Protein AF-A0A523U9N9-F1 (afdb_monomer)

Solvent-accessible surface area (backbone atoms only — not comparable to full-atom values): 40298 Å² total; per-residue (Å²): 117,79,86,79,74,80,84,78,86,88,60,75,62,58,61,53,52,50,52,50,50,53,50,48,49,55,49,41,76,73,64,60,88,68,80,88,73,76,77,61,64,84,74,59,87,69,87,84,84,77,42,39,20,36,42,59,53,63,84,80,90,71,94,68,77,76,79,81,77,78,82,87,79,90,84,82,89,87,85,85,89,83,90,87,85,85,89,84,89,81,87,88,86,85,86,81,87,83,86,78,80,86,74,82,82,81,86,74,88,67,57,77,58,84,66,82,74,47,43,68,58,52,51,51,50,47,54,56,48,49,74,68,35,64,74,44,60,77,64,33,46,80,46,79,73,77,84,86,60,93,77,48,80,67,53,55,40,49,49,35,53,77,65,71,27,54,31,34,38,34,44,31,60,76,44,63,48,52,36,50,69,54,71,49,85,87,79,92,74,97,81,73,93,72,90,80,89,81,64,78,94,71,67,68,30,41,30,35,40,39,39,41,34,32,41,36,38,33,25,22,45,77,65,70,41,76,65,47,76,48,79,48,74,47,78,45,77,48,73,44,47,64,63,65,44,58,58,78,99,82,79,89,84,79,88,68,99,61,82,54,74,80,25,50,53,40,41,49,60,65,48,50,55,60,49,46,55,51,46,56,50,55,52,49,50,39,56,67,64,53,48,54,56,45,71,72,36,72,66,30,49,62,45,66,56,58,89,75,74,80,64,56,35,46,76,46,68,77,32,62,54,69,72,34,74,43,62,56,50,56,43,68,36,33,35,38,37,39,19,78,91,30,60,30,33,44,38,38,24,47,74,84,42,79,76,49,72,49,69,44,73,76,54,80,83,61,82,93,76,94,75,66,96,83,60,65,41,64,44,80,49,78,45,75,44,80,48,55,68,37,83,34,44,42,35,39,39,36,28,31,74,90,65,45,67,27,78,53,73,39,38,36,36,25,47,70,75,86,59,46,62,36,40,38,32,29,10,32,26,51,48,78,40,98,56,80,68,54,89,25,24,39,59,38,28,45,55,50,47,49,45,37,41,53,21,68,57,38,55,70,96,29,44,45,79,27,51,26,90,54,26,24,51,69,47,49,50,41,44,57,60,44,55,46,32,75,66,43,42,55,73,17,39,38,41,36,38,40,23,30,53,14,36,52,47,86,27,85,82,31,92,73,72,64,35,49,43,46,27,43,51,29,20,64,24,38,73,47,93,51,30,84,83,29,34,46,45,53,70,55,51,36,54,36,64,70,62,40,48,33,47,28,39,40,40,40,35,52,36,15,35,36,31,39,44,69,75,53,42,69,49,46,39,84,84,83,71,71,68,76,62,58,63,62,54,60,49,51,62,46,8,60,43,66,35,20,36,34,40,30,32,21,42,45,51,28,41,55,52,77,37,80,94,76,66,25,33,52,52,53,51,48,51,56,45,21,38,58,40,76,17,38,83,85,70,84,47,44,22,36,60,63,41,41,44,59,39,41,56,58,47,44,24,65,78,52,74,67,56,21,47,50,39,79,32,64,69,42,71,94,62,94,54,59,78,27,32,44,40,78,58,45,74,69,54,90,79,66,52,75,70,79,84,128

Mean predicted aligned error: 20.92 Å

Sequence (694 aa):
MFLKSINGKEHPMRRIVIVLTVLTALVIAGCAQTIETKKFQRRLAKPLTYKLAVAPVTISIGDEKPAPAKPGDTTHRNAPPEVSTEPEAGSGTSTPKVKEPAAPAPKGTRHFHRVAIGPNDIQDRIYEEVKKNFIFNEVFKLAPKAGGKKESRKDLLTDALKLDADLLLSVDVKSFEVEFLDFEGWWSNFLLWSFTWVPSWYVRDEAYEAKLVCDLTVTSVLSKKPVAERRIIVPLRVTLNDFERGWIYWGIIRVPGALKESNWKKVEEMLVTPVVENFLVDLLNYFSDDFARVTLTEEFESAMRPALTSSPPIISIGYPRDGLFTESVETFFRVVVDDDWGVKSIEVLVNGRTEKRWNLERARRSRTVSEGKGARKSQVIETNLDLIQGENTITVIAKDVEKFQSVRSITVKRRQEKRNIYACVIGIDQYKNKIPKLNYAVKDAKAFADYCREYLKLSGDNLIELYNEQATLRNIRSALGTKLRNRATVNDTVIIYFAGHGAPESDPMNRDGDGLEKFLLPYDAIPGDDLPISALPMNEISVIFSRLRADRVIFLSDACYSGASRAGGDIFTGSGMRATELSDKFLERISSGRGRIVITAAGANQTSQEKKSLGHGIFTYFLLNGLKGAADANGDSLVDTEEIYQYLAREIPKATGQQQTPVYKSRYVEKKVYLGTTKPGGNMDPDYKPAPKK

Foldseek 3Di:
DVVVPDDDDDDCVVVVVVVVVVVVLVVCVVPVPDDPPDPPVVPDDDDDLFAAAEEQADEDDDPPDDDDDDDDDDDDDDDDDDDDDDDDDDDDDDDDDDDDDDDDDDPDDWDWDPQPQWLVNLSVVLLVVCVPDPVNVVRYHYFDDDDPDPDDPLVSLVRCVVVPGFKYKHKYWDDKGKIWDDFDDDDDPPPPPDDDADDQQPGTWTKMKIKTKMKIWMAGSQLRHTLDIDIDIQIDIDTDDVVLLPDDDDDDDDDDPDRDPVSSNSVVVVVSVVSSVRVVVVVVVCVSPPVVVSCPDVSVVVRSPHPPDQDFKDKDWPPDAFPAEDQDQKDKTKIKTWGQQFWQKKFKDKPNHTPDIDGCVVVVPDDDDDDDDRDIHIDMDIDMDGDAAAKMKIKMWIAHPVGGIDIDIGIYTHHNPDAAEAEEFEFEQAAPEPFHGHQCRLVLSVLVVVQCCFFVVQDDLRYHYAYQVRQFPVNVCCVLQPSQLVPDAARYAYEYEGADEKEWDAQCPDPLNLRIWIWDATRHAQFDPCRVVGTHTLVVLLVSLVSRNYLAYEYEANYAHLVRCVVPPCSRDDPDDHLPRDDPVSVQSSQVDRNYKYKYFAGHSAHFDDDVVLSHTLQSSQLSVCQLPPLVPPPLQFHFPVSSLVSSQVVSCVVVVNRGGMDMDHDHYPDTHTPHGNDGHDDNPSSNPDDDDD

pLDDT: mean 70.23, std 23.04, range [24.39, 98.62]

Radius of gyration: 55.83 Å; Cα contacts (8 Å, |Δi|>4): 1229; chains: 1; bounding box: 122×82×151 Å

Structure (mmCIF, N/CA/C/O backbone):
data_AF-A0A523U9N9-F1
#
_entry.id   AF-A0A523U9N9-F1
#
loop_
_atom_site.group_PDB
_atom_site.id
_atom_site.type_symbol
_atom_site.label_atom_id
_atom_site.label_alt_id
_atom_site.label_comp_id
_atom_site.label_asym_id
_atom_site.label_entity_id
_atom_site.label_seq_id
_atom_site.pdbx_PDB_ins_code
_atom_site.Cartn_x
_atom_site.Cartn_y
_atom_site.Cartn_z
_atom_site.occupancy
_atom_site.B_iso_or_equiv
_atom_site.auth_seq_id
_atom_site.auth_comp_id
_atom_site.auth_asym_id
_atom_site.auth_atom_id
_atom_site.pdbx_PDB_model_num
ATOM 1 N N . MET A 1 1 ? -32.930 12.613 84.928 1.00 32.09 1 MET A N 1
ATOM 2 C CA . MET A 1 1 ? -33.576 12.856 86.243 1.00 32.09 1 MET A CA 1
ATOM 3 C C . MET A 1 1 ? -35.095 12.983 86.147 1.00 32.09 1 MET A C 1
ATOM 5 O O . MET A 1 1 ? -35.754 12.204 86.818 1.00 32.09 1 MET A O 1
ATOM 9 N N . PHE A 1 2 ? -35.653 13.872 85.311 1.00 24.62 2 PHE A N 1
ATOM 10 C CA . PHE A 1 2 ? -37.104 14.164 85.234 1.00 24.62 2 PHE A CA 1
ATOM 11 C C . PHE A 1 2 ? -38.034 12.925 85.206 1.00 24.62 2 PHE A C 1
ATOM 13 O O . PHE A 1 2 ? -39.023 12.874 85.933 1.00 24.62 2 PHE A O 1
ATOM 20 N N . LEU A 1 3 ? -37.660 11.875 84.461 1.00 30.08 3 LEU A N 1
ATOM 21 C CA . LEU A 1 3 ? -38.406 10.607 84.360 1.00 30.08 3 LEU A CA 1
ATOM 22 C C . LEU A 1 3 ? -38.637 9.859 85.693 1.00 30.08 3 LEU A C 1
ATOM 24 O O . LEU A 1 3 ? -39.512 9.001 85.747 1.00 30.08 3 LEU A O 1
ATOM 28 N N . LYS A 1 4 ? -37.903 10.162 86.775 1.00 32.81 4 LYS A N 1
ATOM 29 C CA . LYS A 1 4 ? -38.068 9.485 88.078 1.00 32.81 4 LYS A CA 1
ATOM 30 C C . LYS A 1 4 ? -39.182 10.070 88.967 1.00 32.81 4 LYS A C 1
ATOM 32 O O . LYS A 1 4 ? -39.389 9.557 90.060 1.00 32.81 4 LYS A O 1
ATOM 37 N N . SER A 1 5 ? -39.884 11.117 88.517 1.00 33.16 5 SER A N 1
ATOM 38 C CA . SER A 1 5 ? -40.854 11.875 89.330 1.00 33.16 5 SER A CA 1
ATOM 39 C C . SER A 1 5 ? -42.339 11.581 89.052 1.00 33.16 5 SER A C 1
ATOM 41 O O . SER A 1 5 ? -43.190 12.153 89.727 1.00 33.16 5 SER A O 1
ATOM 43 N N . ILE A 1 6 ? -42.681 10.741 88.064 1.00 36.12 6 ILE A N 1
ATOM 44 C CA . ILE A 1 6 ? -44.074 10.548 87.597 1.00 36.12 6 ILE A CA 1
ATOM 45 C C . ILE A 1 6 ? -44.545 9.104 87.836 1.00 36.12 6 ILE A C 1
ATOM 47 O O . ILE A 1 6 ? -44.813 8.341 86.902 1.00 36.12 6 ILE A O 1
ATOM 51 N N . ASN A 1 7 ? -44.641 8.738 89.116 1.00 37.62 7 ASN A N 1
ATOM 52 C CA . ASN A 1 7 ? -45.180 7.459 89.571 1.00 37.62 7 ASN A CA 1
ATOM 53 C C . ASN A 1 7 ? -46.435 7.688 90.433 1.00 37.62 7 ASN A C 1
ATOM 55 O O . ASN A 1 7 ? -46.327 7.924 91.633 1.00 37.62 7 ASN A O 1
ATOM 59 N N . GLY A 1 8 ? -47.620 7.664 89.813 1.00 31.98 8 GLY A N 1
ATOM 60 C CA . GLY A 1 8 ? -48.892 7.862 90.513 1.00 31.98 8 GLY A CA 1
ATOM 61 C C . GLY A 1 8 ? -50.055 8.238 89.591 1.00 31.98 8 GLY A C 1
ATOM 62 O O . GLY A 1 8 ? -50.188 9.400 89.223 1.00 31.98 8 GLY A O 1
ATOM 63 N N . LYS A 1 9 ? -50.920 7.253 89.309 1.00 31.97 9 LYS A N 1
ATOM 64 C CA . LYS A 1 9 ? -52.215 7.354 88.601 1.00 31.97 9 LYS A CA 1
ATOM 65 C C . LYS A 1 9 ? -52.184 7.869 87.150 1.00 31.97 9 LYS A C 1
ATOM 67 O O . LYS A 1 9 ? -51.176 8.331 86.620 1.00 31.97 9 LYS A O 1
ATOM 72 N N . GLU A 1 10 ? -53.305 7.647 86.474 1.00 48.38 10 GLU A N 1
ATOM 73 C CA . GLU A 1 10 ? -53.482 7.801 85.031 1.00 48.38 10 GLU A CA 1
ATOM 74 C C . GLU A 1 10 ? -53.926 9.219 84.661 1.00 48.38 10 GLU A C 1
ATOM 76 O O . GLU A 1 10 ? -54.732 9.821 85.362 1.00 48.38 10 GLU A O 1
ATOM 81 N N . HIS A 1 11 ? -53.446 9.736 83.528 1.00 32.66 11 HIS A N 1
ATOM 82 C CA . HIS A 1 11 ? -54.000 10.927 82.877 1.00 32.66 11 HIS A CA 1
ATOM 83 C C . HIS A 1 11 ? -53.654 10.917 81.374 1.00 32.66 11 HIS A C 1
ATOM 85 O O . HIS A 1 11 ? -52.546 10.500 81.010 1.00 32.66 11 HIS A O 1
ATOM 91 N N . PRO A 1 12 ? -54.524 11.453 80.489 1.00 32.22 12 PRO A N 1
ATOM 92 C CA . PRO A 1 12 ? -54.287 11.514 79.037 1.00 32.22 12 PRO A CA 1
ATOM 93 C C . PRO A 1 12 ? -53.012 12.279 78.633 1.00 32.22 12 PRO A C 1
ATOM 95 O O . PRO A 1 12 ? -52.475 12.057 77.548 1.00 32.22 12 PRO A O 1
ATOM 98 N N . MET A 1 13 ? -52.460 13.099 79.536 1.00 29.08 13 MET A N 1
ATOM 99 C CA . MET A 1 13 ? -51.149 13.741 79.385 1.00 29.08 13 MET A CA 1
ATOM 100 C C . MET A 1 13 ? -50.015 12.748 79.071 1.00 29.08 13 MET A C 1
ATOM 102 O O . MET A 1 13 ? -49.088 13.127 78.363 1.00 29.08 13 MET A O 1
ATOM 106 N N . ARG A 1 14 ? -50.074 11.476 79.510 1.00 32.56 14 ARG A N 1
ATOM 107 C CA . ARG A 1 14 ? -49.058 10.469 79.126 1.00 32.56 14 ARG A CA 1
ATOM 108 C C . ARG A 1 14 ? -49.047 10.189 77.618 1.00 32.56 14 ARG A C 1
ATOM 110 O O . ARG A 1 14 ? -47.966 10.159 77.037 1.00 32.56 14 ARG A O 1
ATOM 117 N N . ARG A 1 15 ? -50.215 10.050 76.971 1.00 32.94 15 ARG A N 1
ATOM 118 C CA . ARG A 1 15 ? -50.296 9.872 75.506 1.00 32.94 15 ARG A CA 1
ATOM 119 C C . ARG A 1 15 ? -49.772 11.122 74.783 1.00 32.94 15 ARG A C 1
ATOM 121 O O . ARG A 1 15 ? -48.963 10.987 73.873 1.00 32.94 15 ARG A O 1
ATOM 128 N N . ILE A 1 16 ? -50.118 12.325 75.254 1.00 32.00 16 ILE A N 1
ATOM 129 C CA . ILE A 1 16 ? -49.624 13.596 74.685 1.00 32.00 16 ILE A CA 1
ATOM 130 C C . ILE A 1 16 ? -48.099 13.740 74.833 1.00 32.00 16 ILE A C 1
ATOM 132 O O . ILE A 1 16 ? -47.435 14.101 73.868 1.00 32.00 16 ILE A O 1
ATOM 136 N N . VAL A 1 17 ? -47.518 13.422 75.995 1.00 30.62 17 VAL A N 1
ATOM 137 C CA . VAL A 1 17 ? -46.063 13.521 76.223 1.00 30.62 17 VAL A CA 1
ATOM 138 C C . VAL A 1 17 ? -45.286 12.486 75.408 1.00 30.62 17 VAL A C 1
ATOM 140 O O . VAL A 1 17 ? -44.228 12.823 74.884 1.00 30.62 17 VAL A O 1
ATOM 143 N N . ILE A 1 18 ? -45.798 11.264 75.230 1.00 37.00 18 ILE A N 1
ATOM 144 C CA . ILE A 1 18 ? -45.156 10.260 74.363 1.00 37.00 18 ILE A CA 1
ATOM 145 C C . ILE A 1 18 ? -45.236 10.698 72.895 1.00 37.00 18 ILE A C 1
ATOM 147 O O . ILE A 1 18 ? -44.211 10.714 72.219 1.00 37.00 18 ILE A O 1
ATOM 151 N N . VAL A 1 19 ? -46.404 11.150 72.425 1.00 33.91 19 VAL A N 1
ATOM 152 C CA . VAL A 1 19 ? -46.576 11.678 71.060 1.00 33.91 19 VAL A CA 1
ATOM 153 C C . VAL A 1 19 ? -45.682 12.898 70.812 1.00 33.91 19 VAL A C 1
ATOM 155 O O . VAL A 1 19 ? -45.014 12.938 69.784 1.00 33.91 19 VAL A O 1
ATOM 158 N N . LEU A 1 20 ? -45.570 13.844 71.756 1.00 30.58 20 LEU A N 1
ATOM 159 C CA . LEU A 1 20 ? -44.601 14.942 71.651 1.00 30.58 20 LEU A CA 1
ATOM 160 C C . LEU A 1 20 ? -43.152 14.456 71.708 1.00 30.58 20 LEU A C 1
ATOM 162 O O . LEU A 1 20 ? -42.316 15.048 71.040 1.00 30.58 20 LEU A O 1
ATOM 166 N N . THR A 1 21 ? -42.822 13.409 72.465 1.00 37.84 21 THR A N 1
ATOM 167 C CA . THR A 1 21 ? -41.447 12.883 72.503 1.00 37.84 21 THR A CA 1
ATOM 168 C C . THR A 1 21 ? -41.071 12.242 71.168 1.00 37.84 21 THR A C 1
ATOM 170 O O . THR A 1 21 ? -39.987 12.509 70.661 1.00 37.84 21 THR A O 1
ATOM 173 N N . VAL A 1 22 ? -41.985 11.490 70.544 1.00 38.66 22 VAL A N 1
ATOM 174 C CA . VAL A 1 22 ? -41.790 10.887 69.213 1.00 38.66 22 VAL A CA 1
ATOM 175 C C . VAL A 1 22 ? -41.781 11.951 68.110 1.00 38.66 22 VAL A C 1
ATOM 177 O O . VAL A 1 22 ? -40.898 11.927 67.258 1.00 38.66 22 VAL A O 1
ATOM 180 N N . LEU A 1 23 ? -42.679 12.943 68.151 1.00 35.72 23 LEU A N 1
ATOM 181 C CA . LEU A 1 23 ? -42.633 14.093 67.238 1.00 35.72 23 LEU A CA 1
ATOM 182 C C . LEU A 1 23 ? -41.352 14.907 67.417 1.00 35.72 23 LEU A C 1
ATOM 184 O O . LEU A 1 23 ? -40.741 15.289 66.428 1.00 35.72 23 LEU A O 1
ATOM 188 N N . THR A 1 24 ? -40.898 15.134 68.651 1.00 35.06 24 THR A N 1
ATOM 189 C CA . THR A 1 24 ? -39.630 15.830 68.893 1.00 35.06 24 THR A CA 1
ATOM 190 C C . THR A 1 24 ? -38.452 14.978 68.434 1.00 35.06 24 THR A C 1
ATOM 192 O O . THR A 1 24 ? -37.525 15.543 67.883 1.00 35.06 24 THR A O 1
ATOM 195 N N . ALA A 1 25 ? -38.487 13.646 68.548 1.00 40.53 25 ALA A N 1
ATOM 196 C CA . ALA A 1 25 ? -37.458 12.761 67.994 1.00 40.53 25 ALA A CA 1
ATOM 197 C C . ALA A 1 25 ? -37.423 12.783 66.453 1.00 40.53 25 ALA A C 1
ATOM 199 O O . ALA A 1 25 ? -36.345 12.899 65.876 1.00 40.53 25 ALA A O 1
ATOM 200 N N . LEU A 1 26 ? -38.579 12.755 65.781 1.00 37.62 26 LEU A N 1
ATOM 201 C CA . LEU A 1 26 ? -38.687 12.865 64.318 1.00 37.62 26 LEU A CA 1
ATOM 202 C C . LEU A 1 26 ? -38.287 14.262 63.810 1.00 37.62 26 LEU A C 1
ATOM 204 O O . LEU A 1 26 ? -37.566 14.385 62.822 1.00 37.62 26 LEU A O 1
ATOM 208 N N . VAL A 1 27 ? -38.672 15.327 64.518 1.00 35.56 27 VAL A N 1
ATOM 209 C CA . VAL A 1 27 ? -38.253 16.705 64.212 1.00 35.56 27 VAL A CA 1
ATOM 210 C C . VAL A 1 27 ? -36.779 16.937 64.568 1.00 35.56 27 VAL A C 1
ATOM 212 O O . VAL A 1 27 ? -36.105 17.678 63.866 1.00 35.56 27 VAL A O 1
ATOM 215 N N . ILE A 1 28 ? -36.220 16.262 65.576 1.00 35.34 28 ILE A N 1
ATOM 216 C CA . ILE A 1 28 ? -34.774 16.237 65.857 1.00 35.34 28 ILE A CA 1
ATOM 217 C C . ILE A 1 28 ? -34.031 15.476 64.754 1.00 35.34 28 ILE A C 1
ATOM 219 O O . ILE A 1 28 ? -33.001 15.959 64.298 1.00 35.34 28 ILE A O 1
ATOM 223 N N . ALA A 1 29 ? -34.567 14.371 64.231 1.00 38.81 29 ALA A N 1
ATOM 224 C CA . ALA A 1 29 ? -34.007 13.716 63.047 1.00 38.81 29 ALA A CA 1
ATOM 225 C C . ALA A 1 29 ? -34.046 14.627 61.798 1.00 38.81 29 ALA A C 1
ATOM 227 O O . ALA A 1 29 ? -33.154 14.546 60.955 1.00 38.81 29 ALA A O 1
ATOM 228 N N . GLY A 1 30 ? -35.028 15.534 61.705 1.00 33.94 30 GLY A N 1
ATOM 229 C CA . GLY A 1 30 ? -35.107 16.568 60.666 1.00 33.94 30 GLY A CA 1
ATOM 230 C C . GLY A 1 30 ? -34.217 17.805 60.886 1.00 33.94 30 GLY A C 1
ATOM 231 O O . GLY A 1 30 ? -33.718 18.369 59.914 1.00 33.94 30 GLY A O 1
ATOM 232 N N . CYS A 1 31 ? -33.998 18.232 62.136 1.00 30.83 31 CYS A N 1
ATOM 233 C CA . CYS A 1 31 ? -33.422 19.548 62.464 1.00 30.83 31 CYS A CA 1
ATOM 234 C C . CYS A 1 31 ? -32.101 19.518 63.252 1.00 30.83 31 CYS A C 1
ATOM 236 O O . CYS A 1 31 ? -31.397 20.527 63.277 1.00 30.83 31 CYS A O 1
ATOM 238 N N . ALA A 1 32 ? -31.713 18.407 63.885 1.00 30.28 32 ALA A N 1
ATOM 239 C CA . ALA A 1 32 ? -30.509 18.330 64.721 1.00 30.28 32 ALA A CA 1
ATOM 240 C C . ALA A 1 32 ? -29.223 18.074 63.915 1.00 30.28 32 ALA A C 1
ATOM 242 O O . ALA A 1 32 ? -28.414 17.201 64.233 1.00 30.28 32 ALA A O 1
ATOM 243 N N . GLN A 1 33 ? -28.971 18.914 62.909 1.00 42.28 33 GLN A N 1
ATOM 244 C CA . GLN A 1 33 ? -27.603 19.155 62.451 1.00 42.28 33 GLN A CA 1
ATOM 245 C C . GLN A 1 33 ? -26.839 19.982 63.497 1.00 42.28 33 GLN A C 1
ATOM 247 O O . GLN A 1 33 ? -26.589 21.169 63.291 1.00 42.28 33 GLN A O 1
ATOM 252 N N . THR A 1 34 ? -26.453 19.402 64.636 1.00 34.97 34 THR A N 1
ATOM 253 C CA . THR A 1 34 ? -25.391 19.990 65.477 1.00 34.97 34 THR A CA 1
ATOM 254 C C . THR A 1 34 ? -24.800 19.005 66.487 1.00 34.97 34 THR A C 1
ATOM 256 O O . THR A 1 34 ? -25.512 18.183 67.050 1.00 34.97 34 THR A O 1
ATOM 259 N N . ILE A 1 35 ? -23.503 19.198 66.773 1.00 32.19 35 ILE A N 1
ATOM 260 C CA . ILE A 1 35 ? -22.659 18.491 67.762 1.00 32.19 35 ILE A CA 1
ATOM 261 C C . ILE A 1 35 ? -22.104 17.132 67.262 1.00 32.19 35 ILE A C 1
ATOM 263 O O . ILE A 1 35 ? -22.753 16.381 66.546 1.00 32.19 35 ILE A O 1
ATOM 267 N N . GLU A 1 36 ? -20.816 16.884 67.555 1.00 29.34 36 GLU A N 1
ATOM 268 C CA . GLU A 1 36 ? -19.968 15.729 67.152 1.00 29.34 36 GLU A CA 1
ATOM 269 C C . GLU A 1 36 ? -19.736 15.491 65.629 1.00 29.34 36 GLU A C 1
ATOM 271 O O . GLU A 1 36 ? -18.849 14.727 65.228 1.00 29.34 36 GLU A O 1
ATOM 276 N N . THR A 1 37 ? -20.416 16.209 64.730 1.00 30.88 37 THR A N 1
ATOM 277 C CA . THR A 1 37 ? -20.305 16.040 63.265 1.00 30.88 37 THR A CA 1
ATOM 278 C C . THR A 1 37 ? -19.017 16.607 62.626 1.00 30.88 37 THR A C 1
ATOM 280 O O . THR A 1 37 ? -19.077 17.524 61.809 1.00 30.88 37 THR A O 1
ATOM 283 N N . LYS A 1 38 ? -17.831 16.041 62.918 1.00 27.95 38 LYS A N 1
ATOM 284 C CA . LYS A 1 38 ? -16.584 16.327 62.150 1.00 27.95 38 LYS A CA 1
ATOM 285 C C . LYS A 1 38 ? -15.859 15.122 61.535 1.00 27.95 38 LYS A C 1
ATOM 287 O O . LYS A 1 38 ? -15.183 15.301 60.524 1.00 27.95 38 LYS A O 1
ATOM 292 N N . LYS A 1 39 ? -16.031 13.896 62.050 1.00 31.64 39 LYS A N 1
ATOM 293 C CA . LYS A 1 39 ? -15.583 12.668 61.344 1.00 31.64 39 LYS A CA 1
ATOM 294 C C . LYS A 1 39 ? -16.664 12.064 60.436 1.00 31.64 39 LYS A C 1
ATOM 296 O O . LYS A 1 39 ? -16.326 11.490 59.407 1.00 31.64 39 LYS A O 1
ATOM 301 N N . PHE A 1 40 ? -17.945 12.229 60.777 1.00 29.86 40 PHE A N 1
ATOM 302 C CA . PHE A 1 40 ? -19.059 11.541 60.108 1.00 29.86 40 PHE A CA 1
ATOM 303 C C . PHE A 1 40 ? -19.452 12.159 58.748 1.00 29.86 40 PHE A C 1
ATOM 305 O O . PHE A 1 40 ? -19.591 11.448 57.754 1.00 29.86 40 PHE A O 1
ATOM 312 N N . GLN A 1 41 ? -19.538 13.495 58.659 1.00 27.58 41 GLN A N 1
ATOM 313 C CA . GLN A 1 41 ? -20.016 14.207 57.456 1.00 27.58 41 GLN A CA 1
ATOM 314 C C . GLN A 1 41 ? -19.163 14.006 56.186 1.00 27.58 41 GLN A C 1
ATOM 316 O O . GLN A 1 41 ? -19.639 14.278 55.090 1.00 27.58 41 GLN A O 1
ATOM 321 N N . ARG A 1 42 ? -17.933 13.477 56.278 1.00 32.12 42 ARG A N 1
ATOM 322 C CA . ARG A 1 42 ? -17.095 13.178 55.096 1.00 32.12 42 ARG A CA 1
ATOM 323 C C . ARG A 1 42 ? -17.479 11.890 54.343 1.00 32.12 42 ARG A C 1
ATOM 325 O O . ARG A 1 42 ? -16.817 11.570 53.357 1.00 32.12 42 ARG A O 1
ATOM 332 N N . ARG A 1 43 ? -18.507 11.143 54.777 1.00 32.38 43 ARG A N 1
ATOM 333 C CA . ARG A 1 43 ? -19.011 9.943 54.069 1.00 32.38 43 ARG A CA 1
ATOM 334 C C . ARG A 1 43 ? -20.360 10.117 53.356 1.00 32.38 43 ARG A C 1
ATOM 336 O O . ARG A 1 43 ? -20.609 9.357 52.429 1.00 32.38 43 ARG A O 1
ATOM 343 N N . LEU A 1 44 ? -21.194 11.089 53.735 1.00 28.52 44 LEU A N 1
ATOM 344 C CA . LEU A 1 44 ? -22.557 11.254 53.203 1.00 28.52 44 LEU A CA 1
ATOM 345 C C . LEU A 1 44 ? -22.709 12.575 52.438 1.00 28.52 44 LEU A C 1
ATOM 347 O O . LEU A 1 44 ? -23.065 13.608 53.003 1.00 28.52 44 LEU A O 1
ATOM 351 N N . ALA A 1 45 ? -22.441 12.529 51.133 1.00 26.61 45 ALA A N 1
ATOM 352 C CA . ALA A 1 45 ? -22.828 13.584 50.203 1.00 26.61 45 ALA A CA 1
ATOM 353 C C . ALA A 1 45 ? -24.223 13.260 49.638 1.00 26.61 45 ALA A C 1
ATOM 355 O O . ALA A 1 45 ? -24.372 12.268 48.928 1.00 26.61 45 ALA A O 1
ATOM 356 N N . LYS A 1 46 ? -25.198 14.140 49.924 1.00 26.06 46 LYS A N 1
ATOM 357 C CA . LYS A 1 46 ? -26.668 13.953 49.855 1.00 26.06 46 LYS A CA 1
ATOM 358 C C . LYS A 1 46 ? -27.258 13.182 51.057 1.00 26.06 46 LYS A C 1
ATOM 360 O O . LYS A 1 46 ? -26.715 12.142 51.427 1.00 26.06 46 LYS A O 1
ATOM 365 N N . PRO A 1 47 ? -28.382 13.646 51.640 1.00 30.52 47 PRO A N 1
ATOM 366 C CA . PRO A 1 47 ? -29.207 12.820 52.518 1.00 30.52 47 PRO A CA 1
ATOM 367 C C . PRO A 1 47 ? -29.941 11.758 51.684 1.00 30.52 47 PRO A C 1
ATOM 369 O O . PRO A 1 47 ? -30.490 12.061 50.625 1.00 30.52 47 PRO A O 1
ATOM 372 N N . LEU A 1 48 ? -29.937 10.513 52.158 1.00 35.75 48 LEU A N 1
ATOM 373 C CA . LEU A 1 48 ? -30.629 9.387 51.527 1.00 35.75 48 LEU A CA 1
ATOM 374 C C . LEU A 1 48 ? -31.990 9.178 52.200 1.00 35.75 48 LEU A C 1
ATOM 376 O O . LEU A 1 48 ? -32.120 8.410 53.149 1.00 35.75 48 LEU A O 1
ATOM 380 N N . THR A 1 49 ? -33.001 9.895 51.710 1.00 38.66 49 THR A N 1
ATOM 381 C CA . THR A 1 49 ? -34.395 9.745 52.151 1.00 38.66 49 THR A CA 1
ATOM 382 C C . THR A 1 49 ? -35.030 8.537 51.456 1.00 38.66 49 THR A C 1
ATOM 384 O O . THR A 1 49 ? -35.641 8.677 50.398 1.00 38.66 49 THR A O 1
ATOM 387 N N . TYR A 1 50 ? -34.845 7.344 52.025 1.00 48.72 50 TYR A N 1
ATOM 388 C CA . TYR A 1 50 ? -35.450 6.106 51.518 1.00 48.72 50 TYR A CA 1
ATOM 389 C C . TYR A 1 50 ? -36.970 6.088 51.739 1.00 48.72 50 TYR A C 1
ATOM 391 O O . TYR A 1 50 ? -37.446 6.437 52.819 1.00 48.72 50 TYR A O 1
ATOM 399 N N . LYS A 1 51 ? -37.730 5.622 50.746 1.00 47.62 51 LYS A N 1
ATOM 400 C CA . LYS A 1 51 ? -39.183 5.420 50.831 1.00 47.62 51 LYS A CA 1
ATOM 401 C C . LYS A 1 51 ? -39.473 3.982 51.263 1.00 47.62 51 LYS A C 1
ATOM 403 O O . LYS A 1 51 ? -39.201 3.047 50.504 1.00 47.62 51 LYS A O 1
ATOM 408 N N . LEU A 1 52 ? -40.052 3.789 52.450 1.00 48.03 52 LEU A N 1
ATOM 409 C CA . LEU A 1 52 ? -40.510 2.466 52.879 1.00 48.03 52 LEU A CA 1
ATOM 410 C C . LEU A 1 52 ? -41.927 2.171 52.370 1.00 48.03 52 LEU A C 1
ATOM 412 O O . LEU A 1 52 ? -42.831 3.000 52.487 1.00 48.03 52 LEU A O 1
ATOM 416 N N . ALA A 1 53 ? -42.136 0.949 51.891 1.00 50.91 53 ALA A N 1
ATOM 417 C CA . ALA A 1 53 ? -43.450 0.329 51.833 1.00 50.91 53 ALA A CA 1
ATOM 418 C C . ALA A 1 53 ? -43.577 -0.744 52.919 1.00 50.91 53 ALA A C 1
ATOM 420 O O . ALA A 1 53 ? -42.642 -1.505 53.186 1.00 50.91 53 ALA A O 1
ATOM 421 N N . VAL A 1 54 ? -44.763 -0.836 53.511 1.00 47.00 54 VAL A N 1
ATOM 422 C CA . VAL A 1 54 ? -45.180 -1.979 54.325 1.00 47.00 54 VAL A CA 1
ATOM 423 C C . VAL A 1 54 ? -46.009 -2.879 53.424 1.00 47.00 54 VAL A C 1
ATOM 425 O O . VAL A 1 54 ? -47.100 -2.506 52.983 1.00 47.00 54 VAL A O 1
ATOM 428 N N . ALA A 1 55 ? -45.488 -4.073 53.146 1.00 43.12 55 ALA A N 1
ATOM 429 C CA . ALA A 1 55 ? -46.329 -5.130 52.619 1.00 43.12 55 ALA A CA 1
ATOM 430 C C . ALA A 1 55 ? -47.307 -5.572 53.712 1.00 43.12 55 ALA A C 1
ATOM 432 O O . ALA A 1 55 ? -46.921 -5.642 54.885 1.00 43.12 55 ALA A O 1
ATOM 433 N N . PRO A 1 56 ? -48.527 -5.991 53.346 1.00 41.25 56 PRO A N 1
ATOM 434 C CA . PRO A 1 56 ? -49.256 -6.924 54.174 1.00 41.25 56 PRO A CA 1
ATOM 435 C C . PRO A 1 56 ? -48.395 -8.176 54.354 1.00 41.25 56 PRO A C 1
ATOM 437 O O . PRO A 1 56 ? -48.180 -8.975 53.440 1.00 41.25 56 PRO A O 1
ATOM 440 N N . VAL A 1 57 ? -47.869 -8.270 55.571 1.00 37.16 57 VAL A N 1
ATOM 441 C CA . VAL A 1 57 ? -47.679 -9.473 56.379 1.00 37.16 57 VAL A CA 1
ATOM 442 C C . VAL A 1 57 ? -48.180 -10.739 55.666 1.00 37.16 57 VAL A C 1
ATOM 444 O O . VAL A 1 57 ? -49.356 -10.819 55.304 1.00 37.16 57 VAL A O 1
ATOM 447 N N . THR A 1 58 ? -47.322 -11.743 55.468 1.00 37.84 58 THR A N 1
ATOM 448 C CA . THR A 1 58 ? -47.696 -12.993 54.774 1.00 37.84 58 THR A CA 1
ATOM 449 C C . THR A 1 58 ? -47.368 -14.210 55.623 1.00 37.84 58 THR A C 1
ATOM 451 O O . THR A 1 58 ? -46.211 -14.459 55.941 1.00 37.84 58 THR A O 1
ATOM 454 N N . ILE A 1 59 ? -48.421 -14.960 55.953 1.00 39.03 59 ILE A N 1
ATOM 455 C CA . ILE A 1 59 ? -48.398 -16.154 56.804 1.00 39.03 59 ILE A CA 1
ATOM 456 C C . ILE A 1 59 ? -47.673 -17.324 56.138 1.00 39.03 59 ILE A C 1
ATOM 458 O O . ILE A 1 59 ? -47.900 -17.629 54.964 1.00 39.03 59 ILE A O 1
ATOM 462 N N . SER A 1 60 ? -46.948 -18.091 56.951 1.00 30.45 60 SER A N 1
ATOM 463 C CA . SER A 1 60 ? -46.699 -19.511 56.696 1.00 30.45 60 SER A CA 1
ATOM 464 C C . SER A 1 60 ? -47.170 -20.361 57.879 1.00 30.45 60 SER A C 1
ATOM 466 O O . SER A 1 60 ? -46.448 -20.499 58.865 1.00 30.45 60 SER A O 1
ATOM 468 N N . ILE A 1 61 ? -48.343 -20.997 57.761 1.00 33.66 61 ILE A N 1
ATOM 469 C CA . ILE A 1 61 ? -48.728 -22.093 58.663 1.00 33.66 61 ILE A CA 1
ATOM 470 C C . ILE A 1 61 ? -47.841 -23.291 58.322 1.00 33.66 61 ILE A C 1
ATOM 472 O O . ILE A 1 61 ? -47.899 -23.811 57.207 1.00 33.66 61 ILE A O 1
ATOM 476 N N . GLY A 1 62 ? -47.013 -23.715 59.273 1.00 28.80 62 GLY A N 1
ATOM 477 C CA . GLY A 1 62 ? -46.314 -24.991 59.192 1.00 28.80 62 GLY A CA 1
ATOM 478 C C . GLY A 1 62 ? -47.199 -26.114 59.721 1.00 28.80 62 GLY A C 1
ATOM 479 O O . GLY A 1 62 ? -47.559 -26.095 60.895 1.00 28.80 62 GLY A O 1
ATOM 480 N N . ASP A 1 63 ? -47.479 -27.122 58.894 1.00 32.62 63 ASP A N 1
ATOM 481 C CA . ASP A 1 63 ? -47.964 -28.436 59.347 1.00 32.62 63 ASP A CA 1
ATOM 482 C C . ASP A 1 63 ? -46.816 -29.243 59.996 1.00 32.62 63 ASP A C 1
ATOM 484 O O . ASP A 1 63 ? -46.526 -30.384 59.632 1.00 32.62 63 ASP A O 1
ATOM 488 N N . GLU A 1 64 ? -46.143 -28.655 60.989 1.00 28.78 64 GLU A N 1
ATOM 489 C CA . GLU A 1 64 ? -45.387 -29.442 61.958 1.00 28.78 64 GLU A CA 1
ATOM 490 C C . GLU A 1 64 ? -46.344 -29.864 63.070 1.00 28.78 64 GLU A C 1
ATOM 492 O O . GLU A 1 64 ? -46.775 -29.063 63.902 1.00 28.78 64 GLU A O 1
ATOM 497 N N . LYS A 1 65 ? -46.687 -31.157 63.088 1.00 26.69 65 LYS A N 1
ATOM 498 C CA . LYS A 1 65 ? -47.349 -31.759 64.247 1.00 26.69 65 LYS A CA 1
ATOM 499 C C . LYS A 1 65 ? -46.494 -31.470 65.486 1.00 26.69 65 LYS A C 1
ATOM 501 O O . LYS A 1 65 ? -45.312 -31.825 65.461 1.00 26.69 65 LYS A O 1
ATOM 506 N N . PRO A 1 66 ? -47.055 -30.939 66.589 1.00 28.30 66 PRO A N 1
ATOM 507 C CA . PRO A 1 66 ? -46.335 -30.955 67.852 1.00 28.30 66 PRO A CA 1
ATOM 508 C C . PRO A 1 66 ? -45.981 -32.409 68.180 1.00 28.30 66 PRO A C 1
ATOM 510 O O . PRO A 1 66 ? -46.830 -33.301 68.075 1.00 28.30 66 PRO A O 1
ATOM 513 N N . ALA A 1 67 ? -44.723 -32.656 68.552 1.00 27.78 67 ALA A N 1
ATOM 514 C CA . ALA A 1 67 ? -44.307 -33.972 69.021 1.00 27.78 67 ALA A CA 1
ATOM 515 C C . ALA A 1 67 ? -45.227 -34.391 70.186 1.00 27.78 67 ALA A C 1
ATOM 517 O O . ALA A 1 67 ? -45.486 -33.567 71.069 1.00 27.78 67 ALA A O 1
ATOM 518 N N . PRO A 1 68 ? -45.767 -35.624 70.193 1.00 27.69 68 PRO A N 1
ATOM 519 C CA . PRO A 1 68 ? -46.823 -35.990 71.125 1.00 27.69 68 PRO A CA 1
ATOM 520 C C . PRO A 1 68 ? -46.323 -35.884 72.566 1.00 27.69 68 PRO A C 1
ATOM 522 O O . PRO A 1 68 ? -45.406 -36.600 72.977 1.00 27.69 68 PRO A O 1
ATOM 525 N N . ALA A 1 69 ? -46.953 -35.000 73.341 1.00 27.25 69 ALA A N 1
ATOM 526 C CA . ALA A 1 69 ? -46.754 -34.941 74.778 1.00 27.25 69 ALA A CA 1
ATOM 527 C C . ALA A 1 69 ? -47.111 -36.312 75.367 1.00 27.25 69 ALA A C 1
ATOM 529 O O . ALA A 1 69 ? -48.236 -36.787 75.201 1.00 27.25 69 ALA A O 1
ATOM 530 N N . LYS A 1 70 ? -46.148 -36.964 76.028 1.00 27.83 70 LYS A N 1
ATOM 531 C CA . LYS A 1 70 ? -46.394 -38.242 76.704 1.00 27.83 70 LYS A CA 1
ATOM 532 C C . LYS A 1 70 ? -47.446 -38.023 77.797 1.00 27.83 70 LYS A C 1
ATOM 534 O O . LYS A 1 70 ? -47.183 -37.214 78.690 1.00 27.83 70 LYS A O 1
ATOM 539 N N . PRO A 1 71 ? -48.583 -38.740 77.788 1.00 29.89 71 PRO A N 1
ATOM 540 C CA . PRO A 1 71 ? -49.454 -38.786 78.950 1.00 29.89 71 PRO A CA 1
ATOM 541 C C . PRO A 1 71 ? -48.668 -39.391 80.114 1.00 29.89 71 PRO A C 1
ATOM 543 O O . PRO A 1 71 ? -48.108 -40.481 79.990 1.00 29.89 71 PRO A O 1
ATOM 546 N N . GLY A 1 72 ? -48.596 -38.673 81.231 1.00 26.00 72 GLY A N 1
ATOM 547 C CA . GLY A 1 72 ? -48.197 -39.274 82.495 1.00 26.00 72 GLY A CA 1
ATOM 548 C C . GLY A 1 72 ? -49.409 -39.982 83.079 1.00 26.00 72 GLY A C 1
ATOM 549 O O . GLY A 1 72 ? -50.329 -39.303 83.524 1.00 26.00 72 GLY A O 1
ATOM 550 N N . ASP A 1 73 ? -49.409 -41.312 83.067 1.00 26.55 73 ASP A N 1
ATOM 551 C CA . ASP A 1 73 ? -50.389 -42.114 83.799 1.00 26.55 73 ASP A CA 1
ATOM 552 C C . ASP A 1 73 ? -49.713 -42.795 84.997 1.00 26.55 73 ASP A C 1
ATOM 554 O O . ASP A 1 73 ? -48.538 -43.171 84.948 1.00 26.55 73 ASP A O 1
ATOM 558 N N . THR A 1 74 ? -50.442 -42.903 86.102 1.00 25.47 74 THR A N 1
ATOM 559 C CA . THR A 1 74 ? -49.932 -43.348 87.399 1.00 25.47 74 THR A CA 1
ATOM 560 C C . THR A 1 74 ? -50.594 -44.647 87.824 1.00 25.47 74 THR A C 1
ATOM 562 O O . THR A 1 74 ? -51.759 -44.632 88.213 1.00 25.47 74 THR A O 1
ATOM 565 N N . THR A 1 75 ? -49.847 -45.755 87.880 1.00 26.59 75 THR A N 1
ATOM 566 C CA . THR A 1 75 ? -50.125 -46.847 88.836 1.00 26.59 75 THR A CA 1
ATOM 567 C C . THR A 1 75 ? -48.940 -47.812 89.009 1.00 26.59 75 THR A C 1
ATOM 569 O O . THR A 1 75 ? -47.862 -47.624 88.449 1.00 26.59 75 THR A O 1
ATOM 572 N N . HIS A 1 76 ? -49.102 -48.782 89.912 1.00 26.20 76 HIS A N 1
ATOM 573 C CA . HIS A 1 76 ? -48.037 -49.556 90.552 1.00 26.20 76 HIS A CA 1
ATOM 574 C C . HIS A 1 76 ? -47.658 -50.889 89.870 1.00 26.20 76 HIS A C 1
ATOM 576 O O . HIS A 1 76 ? -48.518 -51.591 89.359 1.00 26.20 76 HIS A O 1
ATOM 582 N N . ARG A 1 77 ? -46.399 -51.306 90.112 1.00 25.38 77 ARG A N 1
ATOM 583 C CA . ARG A 1 77 ? -45.946 -52.696 90.391 1.00 25.38 77 ARG A CA 1
ATOM 584 C C . ARG A 1 77 ? -46.264 -53.807 89.365 1.00 25.38 77 ARG A C 1
ATOM 586 O O . ARG A 1 77 ? -47.323 -54.420 89.431 1.00 25.38 77 ARG A O 1
ATOM 593 N N . ASN A 1 78 ? -45.243 -54.266 88.631 1.00 27.59 78 ASN A N 1
ATOM 594 C CA . ASN A 1 78 ? -44.450 -55.474 88.970 1.00 27.59 78 ASN A CA 1
ATOM 595 C C . ASN A 1 78 ? -43.392 -55.778 87.877 1.00 27.59 78 ASN A C 1
ATOM 597 O O . ASN A 1 78 ? -43.317 -55.076 86.874 1.00 27.59 78 ASN A O 1
ATOM 601 N N . ALA A 1 79 ? -42.543 -56.785 88.105 1.00 26.70 79 ALA A N 1
ATOM 602 C CA . ALA A 1 79 ? -41.461 -57.266 87.226 1.00 26.70 79 ALA A CA 1
ATOM 603 C C . ALA A 1 79 ? -41.361 -58.810 87.357 1.00 26.70 79 ALA A C 1
ATOM 605 O O . ALA A 1 79 ? -42.142 -59.351 88.149 1.00 26.70 79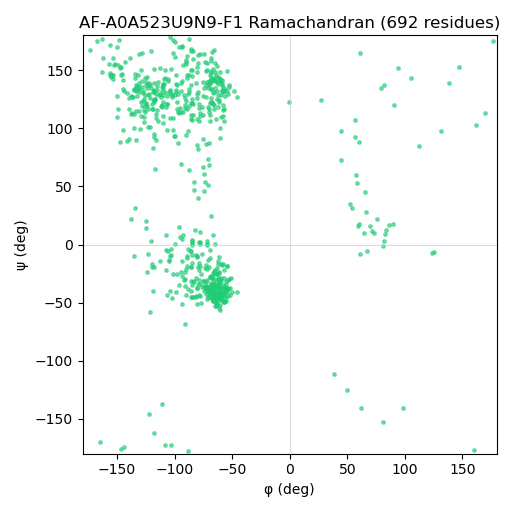 ALA A O 1
ATOM 606 N N . PRO A 1 80 ? -40.385 -59.536 86.762 1.00 34.66 80 PRO A N 1
ATOM 607 C CA . PRO A 1 80 ? -39.498 -59.308 85.596 1.00 34.66 80 PRO A CA 1
ATOM 608 C C . PRO A 1 80 ? -39.721 -60.473 84.565 1.00 34.66 80 PRO A C 1
ATOM 610 O O . PRO A 1 80 ? -40.839 -60.995 84.564 1.00 34.66 80 PRO A O 1
ATOM 613 N N . PRO A 1 81 ? -38.749 -61.005 83.774 1.00 40.59 81 PRO A N 1
ATOM 614 C CA . PRO A 1 81 ? -37.458 -60.516 83.233 1.00 40.59 81 PRO A CA 1
ATOM 615 C C . PRO A 1 81 ? -37.557 -60.325 81.677 1.00 40.59 81 PRO A C 1
ATOM 617 O O . PRO A 1 81 ? -38.544 -59.710 81.292 1.00 40.59 81 PRO A O 1
ATOM 620 N N . GLU A 1 82 ? -36.679 -60.645 80.697 1.00 25.14 82 GLU A N 1
ATOM 621 C CA . GLU A 1 82 ? -35.406 -61.397 80.507 1.00 25.14 82 GLU A CA 1
ATOM 622 C C . GLU A 1 82 ? -34.528 -60.806 79.358 1.00 25.14 82 GLU A C 1
ATOM 624 O O . GLU A 1 82 ? -34.978 -59.941 78.615 1.00 25.14 82 GLU A O 1
ATOM 629 N N . VAL A 1 83 ? -33.272 -61.291 79.259 1.00 25.80 83 VAL A N 1
ATOM 630 C CA . VAL A 1 83 ? -32.428 -61.601 78.062 1.00 25.80 83 VAL A CA 1
ATOM 631 C C . VAL A 1 83 ? -32.687 -60.820 76.747 1.00 25.80 83 VAL A C 1
ATOM 633 O O . VAL A 1 83 ? -33.761 -60.934 76.169 1.00 25.80 83 VAL A O 1
ATOM 636 N N . SER A 1 84 ? -31.727 -60.127 76.108 1.00 24.39 84 SER A N 1
ATOM 637 C CA . SER A 1 84 ? -30.307 -59.762 76.382 1.00 24.39 84 SER A CA 1
ATOM 638 C C . SER A 1 84 ? -29.901 -58.608 75.402 1.00 24.39 84 SER A C 1
ATOM 640 O O . SER A 1 84 ? -30.792 -58.044 74.774 1.00 24.39 84 SER A O 1
ATOM 642 N N . THR A 1 85 ? -28.665 -58.114 75.183 1.00 27.92 85 THR A N 1
ATOM 643 C CA . THR A 1 85 ? -27.271 -58.541 75.476 1.00 27.92 85 THR A CA 1
ATOM 644 C C . THR A 1 85 ? -26.327 -57.312 75.505 1.00 27.92 85 THR A C 1
ATOM 646 O O . THR A 1 85 ? -26.727 -56.218 75.114 1.00 27.92 85 THR A O 1
ATOM 649 N N . GLU A 1 86 ? -25.071 -57.503 75.919 1.00 26.81 86 GLU A N 1
ATOM 650 C CA . GLU A 1 86 ? -23.943 -56.540 75.878 1.00 26.81 86 GLU A CA 1
ATOM 651 C C . GLU A 1 86 ? -22.964 -56.877 74.713 1.00 26.81 86 GLU A C 1
ATOM 653 O O . GLU A 1 86 ? -23.260 -57.833 73.987 1.00 26.81 86 GLU A O 1
ATOM 658 N N . PRO A 1 87 ? -21.775 -56.236 74.540 1.00 40.84 87 PRO A N 1
ATOM 659 C CA . PRO A 1 87 ? -21.201 -54.983 75.090 1.00 40.84 87 PRO A CA 1
ATOM 660 C C . PRO A 1 87 ? -20.916 -53.961 73.934 1.00 40.84 87 PRO A C 1
ATOM 662 O O . PRO A 1 87 ? -21.546 -54.082 72.889 1.00 40.84 87 PRO A O 1
ATOM 665 N N . GLU A 1 88 ? -20.123 -52.873 73.966 1.00 27.73 88 GLU A N 1
ATOM 666 C CA . GLU A 1 88 ? -18.947 -52.385 74.727 1.00 27.73 88 GLU A CA 1
ATOM 667 C C . GLU A 1 88 ? -19.063 -50.848 74.931 1.00 27.73 88 GLU A C 1
ATOM 669 O O . GLU A 1 88 ? -19.549 -50.142 74.052 1.00 27.73 88 GLU A O 1
ATOM 674 N N . ALA A 1 89 ? -18.873 -50.278 76.129 1.00 26.88 89 ALA A N 1
ATOM 675 C CA . ALA A 1 89 ? -17.646 -50.047 76.920 1.00 26.88 89 ALA A CA 1
ATOM 676 C C . ALA A 1 89 ? -16.962 -48.682 76.637 1.00 26.88 89 ALA A C 1
ATOM 678 O O . ALA A 1 89 ? -16.540 -48.388 75.524 1.00 26.88 89 ALA A O 1
ATOM 679 N N . GLY A 1 90 ? -16.832 -47.844 77.677 1.00 27.31 90 GLY A N 1
ATOM 680 C CA . GLY A 1 90 ? -16.204 -46.515 77.603 1.00 27.31 90 GLY A CA 1
ATOM 681 C C . GLY A 1 90 ? -16.412 -45.685 78.878 1.00 27.31 90 GLY A C 1
ATOM 682 O O . GLY A 1 90 ? -17.535 -45.310 79.206 1.00 27.31 90 GLY A O 1
ATOM 683 N N . SER A 1 91 ? -15.333 -45.418 79.616 1.00 28.53 91 SER A N 1
ATOM 684 C CA . SER A 1 91 ? -15.317 -44.629 80.860 1.00 28.53 91 SER A CA 1
ATOM 685 C C . SER A 1 91 ? -15.712 -43.151 80.651 1.00 28.53 91 SER A C 1
ATOM 687 O O . SER A 1 91 ? -15.545 -42.601 79.570 1.00 28.53 91 SER A O 1
ATOM 689 N N . GLY A 1 92 ? -16.211 -42.408 81.647 1.00 25.30 92 GLY A N 1
ATOM 690 C CA . GLY A 1 92 ? -16.423 -42.750 83.057 1.00 25.30 92 GLY A CA 1
ATOM 691 C C . GLY A 1 92 ? -15.506 -41.980 84.015 1.00 25.30 92 GLY A C 1
ATOM 692 O O . GLY A 1 92 ? -14.495 -42.515 84.456 1.00 25.30 92 GLY A O 1
ATOM 693 N N . THR A 1 93 ? -15.900 -40.761 84.394 1.00 28.83 93 THR A N 1
ATOM 694 C CA . THR A 1 93 ? -15.397 -40.010 85.565 1.00 28.83 93 THR A CA 1
ATOM 695 C C . THR A 1 93 ? -16.532 -39.166 86.158 1.00 28.83 93 THR A C 1
ATOM 697 O O . THR A 1 93 ? -17.495 -38.832 85.469 1.00 28.83 93 THR A O 1
ATOM 700 N N . SER A 1 94 ? -16.474 -38.874 87.460 1.00 25.08 94 SER A N 1
ATOM 701 C CA . SER A 1 94 ? -17.591 -38.289 88.218 1.00 25.08 94 SER A CA 1
ATOM 702 C C . SER A 1 94 ? -17.119 -37.347 89.339 1.00 25.08 94 SER A C 1
ATOM 704 O O . SER A 1 94 ? -15.919 -37.144 89.508 1.00 25.08 94 SER A O 1
ATOM 706 N N . THR A 1 95 ? -18.082 -36.837 90.126 1.00 26.09 95 THR A N 1
ATOM 707 C CA . THR A 1 95 ? -17.998 -35.904 91.283 1.00 26.09 95 THR A CA 1
ATOM 708 C C . THR A 1 95 ? -18.189 -34.404 90.964 1.00 26.09 95 THR A C 1
ATOM 710 O O . THR A 1 95 ? -17.933 -33.968 89.846 1.00 26.09 95 THR A O 1
ATOM 713 N N . PRO A 1 96 ? -18.694 -33.597 91.922 1.00 28.73 96 PRO A N 1
ATOM 714 C CA . PRO A 1 96 ? -19.906 -33.885 92.701 1.00 28.73 96 PRO A CA 1
ATOM 715 C C . PRO A 1 96 ? -20.913 -32.711 92.707 1.00 28.73 96 PRO A C 1
ATOM 717 O O . PRO A 1 96 ? -20.538 -31.541 92.686 1.00 28.73 96 PRO A O 1
ATOM 720 N N . LYS A 1 97 ? -22.218 -33.006 92.813 1.00 24.48 97 LYS A N 1
ATOM 721 C CA . LYS A 1 97 ? -23.245 -31.966 93.024 1.00 24.48 97 LYS A CA 1
ATOM 722 C C . LYS A 1 97 ? -23.288 -31.523 94.489 1.00 24.48 97 LYS A C 1
ATOM 724 O O . LYS A 1 97 ? -23.624 -32.325 95.358 1.00 24.48 97 LYS A O 1
ATOM 729 N N . VAL A 1 98 ? -23.060 -30.235 94.735 1.00 29.14 98 VAL A N 1
ATOM 730 C CA . VAL A 1 98 ? -23.463 -29.570 95.985 1.00 29.14 98 VAL A CA 1
ATOM 731 C C . VAL A 1 98 ? -24.994 -29.445 96.014 1.00 29.14 98 VAL A C 1
ATOM 733 O O . VAL A 1 98 ? -25.619 -29.183 94.985 1.00 29.14 98 VAL A O 1
ATOM 736 N N . LYS A 1 99 ? -25.603 -29.654 97.187 1.00 29.05 99 LYS A N 1
ATOM 737 C CA . LYS A 1 99 ? -27.017 -29.354 97.456 1.00 29.05 99 LYS A CA 1
ATOM 738 C C . LYS A 1 99 ? -27.122 -28.020 98.189 1.00 29.05 99 LYS A C 1
ATOM 740 O O . LYS A 1 99 ? -26.545 -27.887 99.260 1.00 29.05 99 LYS A O 1
ATOM 745 N N . GLU A 1 100 ? -27.962 -27.130 97.682 1.00 26.25 100 GLU A N 1
ATOM 746 C CA . GLU A 1 100 ? -28.549 -26.020 98.440 1.00 26.25 100 GLU A CA 1
ATOM 747 C C . GLU A 1 100 ? -30.079 -25.990 98.219 1.00 26.25 100 GLU A C 1
ATOM 749 O O . GLU A 1 100 ? -30.583 -26.786 97.415 1.00 26.25 100 GLU A O 1
ATOM 754 N N . PRO A 1 101 ? -30.852 -25.269 99.057 1.00 26.08 101 PRO A N 1
ATOM 755 C CA . PRO A 1 101 ? -32.103 -25.813 99.585 1.00 26.08 101 PRO A CA 1
ATOM 756 C C . PRO A 1 101 ? -33.331 -25.658 98.679 1.00 26.08 101 PRO A C 1
ATOM 758 O O . PRO A 1 101 ? -33.366 -24.888 97.723 1.00 26.08 101 PRO A O 1
ATOM 761 N N . ALA A 1 102 ? -34.383 -26.401 99.032 1.00 28.50 102 ALA A N 1
ATOM 762 C CA . ALA A 1 102 ? -35.669 -26.353 98.352 1.00 28.50 102 ALA A CA 1
ATOM 763 C C . ALA A 1 102 ? -36.353 -24.985 98.523 1.00 28.50 102 ALA A C 1
ATOM 765 O O . ALA A 1 102 ? -36.756 -24.613 99.626 1.00 28.50 102 ALA A O 1
ATOM 766 N N . ALA A 1 103 ? -36.550 -24.276 97.411 1.00 25.55 103 ALA A N 1
ATOM 767 C CA . ALA A 1 103 ? -37.535 -23.204 97.324 1.00 25.55 103 ALA A CA 1
ATOM 768 C C . ALA A 1 103 ? -38.963 -23.781 97.479 1.00 25.55 103 ALA A C 1
ATOM 770 O O . ALA A 1 103 ? -39.202 -24.930 97.090 1.00 25.55 103 ALA A O 1
ATOM 771 N N . PRO A 1 104 ? -39.923 -23.026 98.048 1.00 26.69 104 PRO A N 1
ATOM 772 C CA . PRO A 1 104 ? -41.274 -23.525 98.289 1.00 26.69 104 PRO A CA 1
ATOM 773 C C . PRO A 1 104 ? -42.009 -23.830 96.977 1.00 26.69 104 PRO A C 1
ATOM 775 O O . PRO A 1 104 ? -41.905 -23.086 96.003 1.00 26.69 104 PRO A O 1
ATOM 778 N N . ALA A 1 105 ? -42.790 -24.912 96.968 1.00 25.14 105 ALA A N 1
ATOM 779 C CA . ALA A 1 105 ? -43.570 -25.308 95.801 1.00 25.14 105 ALA A CA 1
ATOM 780 C C . ALA A 1 105 ? -44.632 -24.238 95.457 1.00 25.14 105 ALA A C 1
ATOM 782 O O . ALA A 1 105 ? -45.448 -23.904 96.326 1.00 25.14 105 ALA A O 1
ATOM 783 N N . PRO A 1 106 ? -44.668 -23.712 94.216 1.00 29.94 106 PRO A N 1
ATOM 784 C CA . PRO A 1 106 ? -45.701 -22.772 93.806 1.00 29.94 106 PRO A CA 1
ATOM 785 C C . PRO A 1 106 ? -47.057 -23.484 93.753 1.00 29.94 106 PRO A C 1
ATOM 787 O O . PRO A 1 106 ? -47.233 -24.475 93.043 1.00 29.94 106 PRO A O 1
ATOM 790 N N . LYS A 1 107 ? -48.029 -22.976 94.515 1.00 33.38 107 LYS A N 1
ATOM 791 C CA . LYS A 1 107 ? -49.434 -23.375 94.378 1.00 33.38 107 LYS A CA 1
ATOM 792 C C . LYS A 1 107 ? -49.995 -22.730 93.112 1.00 33.38 107 LYS A C 1
ATOM 794 O O . LYS A 1 107 ? -49.799 -21.537 92.920 1.00 33.38 107 LYS A O 1
ATOM 799 N N . GLY A 1 108 ? -50.715 -23.505 92.304 1.00 35.41 108 GLY A N 1
ATOM 800 C CA . GLY A 1 108 ? -51.361 -23.032 91.078 1.00 35.41 108 GLY A CA 1
ATOM 801 C C . GLY A 1 108 ? -51.067 -23.944 89.892 1.00 35.41 108 GLY A C 1
ATOM 802 O O . GLY A 1 108 ? -50.026 -23.832 89.248 1.00 35.41 108 GLY A O 1
ATOM 803 N N . THR A 1 109 ? -51.995 -24.851 89.581 1.00 36.00 109 THR A N 1
ATOM 804 C CA . THR A 1 109 ? -52.031 -25.514 88.273 1.00 36.00 109 THR A CA 1
ATOM 805 C C . THR A 1 109 ? -52.431 -24.480 87.230 1.00 36.00 109 THR A C 1
ATOM 807 O O . THR A 1 109 ? -53.589 -24.072 87.182 1.00 36.00 109 THR A O 1
ATOM 810 N N . ARG A 1 110 ? -51.474 -24.035 86.412 1.00 42.31 110 ARG A N 1
ATOM 811 C CA . ARG A 1 110 ? -51.751 -23.086 85.332 1.00 42.31 110 ARG A CA 1
ATOM 812 C C . ARG A 1 110 ? -52.649 -23.732 84.279 1.00 42.31 110 ARG A C 1
ATOM 814 O O . ARG A 1 110 ? -52.371 -24.840 83.818 1.00 42.31 110 ARG A O 1
ATOM 821 N N . HIS A 1 111 ? -53.712 -23.035 83.896 1.00 49.31 111 HIS A N 1
ATOM 822 C CA . HIS A 1 111 ? -54.662 -23.502 82.892 1.00 49.31 111 HIS A CA 1
ATOM 823 C C . HIS A 1 111 ? -54.377 -22.816 81.553 1.00 49.31 111 HIS A C 1
ATOM 825 O O . HIS A 1 111 ? -54.801 -21.687 81.316 1.00 49.31 111 HIS A O 1
ATOM 831 N N . PHE A 1 112 ? -53.665 -23.515 80.668 1.00 48.03 112 PHE A N 1
ATOM 832 C CA . PHE A 1 112 ? -53.478 -23.082 79.284 1.00 48.03 112 PHE A CA 1
ATOM 833 C C . PHE A 1 112 ? -54.805 -23.160 78.524 1.00 48.03 112 PHE A C 1
ATOM 835 O O . PHE A 1 112 ? -55.398 -24.238 78.424 1.00 48.03 112 PHE A O 1
ATOM 842 N N . HIS A 1 113 ? -55.253 -22.040 77.955 1.00 56.47 113 HIS A N 1
ATOM 843 C CA . HIS A 1 113 ? -56.318 -22.051 76.959 1.00 56.47 113 HIS A CA 1
ATOM 844 C C . HIS A 1 113 ? -55.726 -22.216 75.558 1.00 56.47 113 HIS A C 1
ATOM 846 O O . HIS A 1 113 ? -54.634 -21.725 75.265 1.00 56.47 113 HIS A O 1
ATOM 852 N N . ARG A 1 114 ? -56.447 -22.907 74.672 1.00 54.31 114 ARG A N 1
ATOM 853 C CA . ARG A 1 114 ? -56.082 -22.967 73.258 1.00 54.31 114 ARG A CA 1
ATOM 854 C C . ARG A 1 114 ? -56.734 -21.782 72.558 1.00 54.31 114 ARG A C 1
ATOM 856 O O . ARG A 1 114 ? -57.905 -21.868 72.216 1.00 54.31 114 ARG A O 1
ATOM 863 N N . VAL A 1 115 ? -55.951 -20.722 72.371 1.00 60.31 115 VAL A N 1
ATOM 864 C CA . VAL A 1 115 ? -56.393 -19.435 71.815 1.00 60.31 115 VAL A CA 1
ATOM 865 C C . VAL A 1 115 ? -57.267 -19.623 70.567 1.00 60.31 115 VAL A C 1
ATOM 867 O O . VAL A 1 115 ? -56.870 -20.327 69.632 1.00 60.31 115 VAL A O 1
ATOM 870 N N . ALA A 1 116 ? -58.453 -19.015 70.569 1.00 58.50 116 ALA A N 1
ATOM 871 C CA . ALA A 1 116 ? -59.438 -19.125 69.494 1.00 58.50 116 ALA A CA 1
ATOM 872 C C . ALA A 1 116 ? -59.167 -18.146 68.337 1.00 58.50 116 ALA A C 1
ATOM 874 O O . ALA A 1 116 ? -59.461 -18.458 67.182 1.00 58.50 116 ALA A O 1
ATOM 875 N N . ILE A 1 117 ? -58.594 -16.976 68.629 1.00 63.25 117 ILE A N 1
ATOM 876 C CA . ILE A 1 117 ? -58.075 -16.026 67.641 1.00 63.25 117 ILE A CA 1
ATOM 877 C C . ILE A 1 117 ? -56.733 -16.539 67.094 1.00 63.25 117 ILE A C 1
ATOM 879 O O . ILE A 1 117 ? -55.750 -16.659 67.825 1.00 63.25 117 ILE A O 1
ATOM 883 N N . GLY A 1 118 ? -56.668 -16.805 65.788 1.00 66.50 118 GLY A N 1
ATOM 884 C CA . GLY A 1 118 ? -55.457 -17.303 65.140 1.00 66.50 118 GLY A CA 1
ATOM 885 C C . GLY A 1 118 ? -54.420 -16.205 64.847 1.00 66.50 118 GLY A C 1
ATOM 886 O O . GLY A 1 118 ? -54.768 -15.021 64.770 1.00 66.50 118 GLY A O 1
ATOM 887 N N . PRO A 1 119 ? -53.150 -16.575 64.573 1.00 67.44 119 PRO A N 1
ATOM 888 C CA . PRO A 1 119 ? -52.120 -15.642 64.102 1.00 67.44 119 PRO A CA 1
ATOM 889 C C . PRO A 1 119 ? -52.583 -14.785 62.913 1.00 67.44 119 PRO A C 1
ATOM 891 O O . PRO A 1 119 ? -52.372 -13.574 62.904 1.00 67.44 119 PRO A O 1
ATOM 894 N N . ASN A 1 120 ? -53.300 -15.403 61.964 1.00 69.44 120 ASN A N 1
ATOM 895 C CA . ASN A 1 120 ? -53.880 -14.756 60.784 1.00 69.44 120 ASN A CA 1
ATOM 896 C C . ASN A 1 120 ? -54.831 -13.602 61.143 1.00 69.44 120 ASN A C 1
ATOM 898 O O . ASN A 1 120 ? -54.812 -12.554 60.501 1.00 69.44 120 ASN A O 1
ATOM 902 N N . ASP A 1 121 ? -55.660 -13.785 62.171 1.00 73.44 121 ASP A N 1
ATOM 903 C CA . ASP A 1 121 ? -56.652 -12.790 62.570 1.00 73.44 121 ASP A CA 1
ATOM 904 C C . ASP A 1 121 ? -55.975 -11.580 63.226 1.00 73.44 121 ASP A C 1
ATOM 906 O O . ASP A 1 121 ? -56.397 -10.443 63.038 1.00 73.44 121 ASP A O 1
ATOM 910 N N . ILE A 1 122 ? -54.916 -11.803 64.007 1.00 76.25 122 ILE A N 1
ATOM 911 C CA . ILE A 1 122 ? -54.142 -10.735 64.667 1.00 76.25 122 ILE A CA 1
ATOM 912 C C . ILE A 1 122 ? -53.330 -9.956 63.647 1.00 76.25 122 ILE A C 1
ATOM 914 O O . ILE A 1 122 ? -53.297 -8.731 63.687 1.00 76.25 122 ILE A O 1
ATOM 918 N N . GLN A 1 123 ? -52.747 -10.661 62.688 1.00 77.00 123 GLN A N 1
ATOM 919 C CA . GLN A 1 123 ? -52.108 -10.101 61.509 1.00 77.00 123 GLN A CA 1
ATOM 920 C C . GLN A 1 123 ? -53.040 -9.172 60.713 1.00 77.00 123 GLN A C 1
ATOM 922 O O . GLN A 1 123 ? -52.623 -8.083 60.313 1.00 77.00 123 GLN A O 1
ATOM 927 N N . ASP A 1 124 ? -54.315 -9.539 60.568 1.00 76.62 124 ASP A N 1
ATOM 928 C CA . ASP A 1 124 ? -55.338 -8.669 59.983 1.00 76.62 124 ASP A CA 1
ATOM 929 C C . ASP A 1 124 ? -55.664 -7.443 60.857 1.00 76.62 124 ASP A C 1
ATOM 931 O O . ASP A 1 124 ? -55.824 -6.342 60.322 1.00 76.62 124 ASP A O 1
ATOM 935 N N . ARG A 1 125 ? -55.703 -7.582 62.194 1.00 80.44 125 ARG A N 1
ATOM 936 C CA . ARG A 1 125 ? -55.833 -6.422 63.102 1.00 80.44 125 ARG A CA 1
ATOM 937 C C . ARG A 1 125 ? -54.621 -5.491 63.011 1.00 80.44 125 ARG A C 1
ATOM 939 O O . ARG A 1 125 ? -54.817 -4.283 62.941 1.00 80.44 125 ARG A O 1
ATOM 946 N N . ILE A 1 126 ? -53.396 -6.023 62.953 1.00 79.81 126 ILE A N 1
ATOM 947 C CA . ILE A 1 126 ? -52.165 -5.235 62.772 1.00 79.81 126 ILE A CA 1
ATOM 948 C C . ILE A 1 126 ? -52.245 -4.429 61.470 1.00 79.81 126 ILE A C 1
ATOM 950 O O . ILE A 1 126 ? -52.015 -3.223 61.496 1.00 79.81 126 ILE A O 1
ATOM 954 N N . TYR A 1 127 ? -52.617 -5.055 60.348 1.00 79.00 127 TYR A N 1
ATOM 955 C CA . TYR A 1 127 ? -52.742 -4.361 59.062 1.00 79.00 127 TYR A CA 1
ATOM 956 C C . TYR A 1 127 ? -53.770 -3.217 59.110 1.00 79.00 127 TYR A C 1
ATOM 958 O O . TYR A 1 127 ? -53.466 -2.097 58.694 1.00 79.00 127 TYR A O 1
ATOM 966 N N . GLU A 1 128 ? -54.967 -3.461 59.652 1.00 80.56 128 GLU A N 1
ATOM 967 C CA . GLU A 1 128 ? -55.995 -2.418 59.759 1.00 80.56 128 GLU A CA 1
ATOM 968 C C . GLU A 1 128 ? -55.639 -1.317 60.773 1.00 80.56 128 GLU A C 1
ATOM 970 O O . GLU A 1 128 ? -56.060 -0.178 60.584 1.00 80.56 128 GLU A O 1
ATOM 975 N N . GLU A 1 129 ? -54.843 -1.595 61.810 1.00 79.25 129 GLU A N 1
ATOM 976 C CA . GLU A 1 129 ? -54.424 -0.570 62.777 1.00 79.25 129 GLU A CA 1
ATOM 977 C C . GLU A 1 129 ? -53.249 0.283 62.271 1.00 79.25 129 GLU A C 1
ATOM 979 O O . GLU A 1 129 ? -53.282 1.505 62.420 1.00 79.25 129 GLU A O 1
ATOM 984 N N . VAL A 1 130 ? -52.277 -0.307 61.557 1.00 75.31 130 VAL A N 1
ATOM 985 C CA . VAL A 1 130 ? -51.261 0.450 60.790 1.00 75.31 130 VAL A CA 1
ATOM 986 C C . VAL A 1 130 ? -51.948 1.411 59.813 1.00 75.31 130 VAL A C 1
ATOM 988 O O . VAL A 1 130 ? -51.609 2.588 59.759 1.00 75.31 130 VAL A O 1
ATOM 991 N N . LYS A 1 131 ? -52.967 0.928 59.094 1.00 75.88 131 LYS A N 1
ATOM 992 C CA . LYS A 1 131 ? -53.749 1.678 58.096 1.00 75.88 131 LYS A CA 1
ATOM 993 C C . LYS A 1 131 ? -54.578 2.833 58.669 1.00 75.88 131 LYS A C 1
ATOM 995 O O . LYS A 1 131 ? -54.785 3.827 57.973 1.00 75.88 131 LYS A O 1
ATOM 1000 N N . LYS A 1 132 ? -55.043 2.747 59.919 1.00 77.38 132 LYS A N 1
ATOM 1001 C CA . LYS A 1 132 ? -55.704 3.871 60.616 1.00 77.38 132 LYS A CA 1
ATOM 1002 C C . LYS A 1 132 ? -54.703 4.888 61.165 1.00 77.38 132 LYS A C 1
ATOM 1004 O O . LYS A 1 132 ? -55.037 6.064 61.297 1.00 77.38 132 LYS A O 1
ATOM 1009 N N . ASN A 1 133 ? -53.504 4.444 61.537 1.00 72.88 133 ASN A N 1
ATOM 1010 C CA . ASN A 1 133 ? -52.563 5.261 62.286 1.00 72.88 133 ASN A CA 1
ATOM 1011 C C . ASN A 1 133 ? -51.838 6.271 61.379 1.00 72.88 133 ASN A C 1
ATOM 1013 O O . ASN A 1 133 ? -50.983 5.920 60.568 1.00 72.88 133 ASN A O 1
ATOM 1017 N N . PHE A 1 134 ? -52.152 7.555 61.567 1.00 60.66 134 PHE A N 1
ATOM 1018 C CA . PHE A 1 134 ? -51.587 8.670 60.801 1.00 60.66 134 PHE A CA 1
ATOM 1019 C C . PHE A 1 134 ? -50.047 8.678 60.758 1.00 60.66 134 PHE A C 1
ATOM 1021 O O . PHE A 1 134 ? -49.475 8.948 59.707 1.00 60.66 134 PHE A O 1
ATOM 1028 N N . ILE A 1 135 ? -49.371 8.310 61.857 1.00 64.25 135 ILE A N 1
ATOM 1029 C CA . ILE A 1 135 ? -47.898 8.272 61.917 1.00 64.25 135 ILE A CA 1
ATOM 1030 C C . ILE A 1 135 ? -47.340 7.246 60.921 1.00 64.25 135 ILE A C 1
ATOM 1032 O O . ILE A 1 135 ? -46.314 7.488 60.289 1.00 64.25 135 ILE A O 1
ATOM 1036 N N . PHE A 1 136 ? -48.030 6.116 60.742 1.00 66.88 136 PHE A N 1
ATOM 1037 C CA . PHE A 1 136 ? -47.623 5.114 59.765 1.00 66.88 136 PHE A CA 1
ATOM 1038 C C . PHE A 1 136 ? -47.962 5.538 58.331 1.00 66.88 136 PHE A C 1
ATOM 1040 O O . PHE A 1 136 ? -47.154 5.308 57.440 1.00 66.88 136 PHE A O 1
ATOM 1047 N N . ASN A 1 137 ? -49.087 6.217 58.098 1.00 65.94 137 ASN A N 1
ATOM 1048 C CA . ASN A 1 137 ? -49.462 6.684 56.757 1.00 65.94 137 ASN A CA 1
ATOM 1049 C C . ASN A 1 137 ? -48.560 7.816 56.211 1.00 65.94 137 ASN A C 1
ATOM 1051 O O . ASN A 1 137 ? -48.395 7.918 54.998 1.00 65.94 137 ASN A O 1
ATOM 1055 N N . GLU A 1 138 ? -47.952 8.639 57.075 1.00 59.62 138 GLU A N 1
ATOM 1056 C CA . GLU A 1 138 ? -46.944 9.644 56.678 1.00 59.62 138 GLU A CA 1
ATOM 1057 C C . GLU A 1 138 ? -45.576 9.018 56.334 1.00 59.62 138 GLU A C 1
ATOM 1059 O O . GLU A 1 138 ? -44.876 9.487 55.438 1.00 59.62 138 GLU A O 1
ATOM 1064 N N . VAL A 1 139 ? -45.174 7.956 57.045 1.00 57.00 139 VAL A N 1
ATOM 1065 C CA . VAL A 1 139 ? -43.817 7.375 56.953 1.00 57.00 139 VAL A CA 1
ATOM 1066 C C . VAL A 1 139 ? -43.745 6.157 56.017 1.00 57.00 139 VAL A C 1
ATOM 1068 O O . VAL A 1 139 ? -42.680 5.866 55.467 1.00 57.00 139 VAL A O 1
ATOM 1071 N N . PHE A 1 140 ? -44.855 5.444 55.803 1.00 66.25 140 PHE A N 1
ATOM 1072 C CA . PHE A 1 140 ? -44.886 4.159 55.103 1.00 66.25 140 PHE A CA 1
ATOM 1073 C C . PHE A 1 140 ? -46.012 4.084 54.058 1.00 66.25 140 PHE A C 1
ATOM 1075 O O . PHE A 1 140 ? -47.174 4.371 54.338 1.00 66.25 140 PHE A O 1
ATOM 1082 N N . LYS A 1 141 ? -45.701 3.576 52.860 1.00 66.44 141 LYS A N 1
ATOM 1083 C CA . LYS A 1 141 ? -46.713 3.238 51.843 1.00 66.44 141 LYS A CA 1
ATOM 1084 C C . LYS A 1 141 ? -47.291 1.840 52.103 1.00 66.44 141 LYS A C 1
ATOM 1086 O O . LYS A 1 141 ? -46.549 0.861 52.081 1.00 66.44 141 LYS A O 1
ATOM 1091 N N . LEU A 1 142 ? -48.601 1.718 52.313 1.00 69.19 142 LEU A N 1
ATOM 1092 C CA . LEU A 1 142 ? -49.277 0.420 52.459 1.00 69.19 142 LEU A CA 1
ATOM 1093 C C . LEU A 1 142 ? -49.545 -0.238 51.098 1.00 69.19 142 LEU A C 1
ATOM 1095 O O . LEU A 1 142 ? -50.127 0.386 50.210 1.00 69.19 142 LEU A O 1
ATOM 1099 N N . ALA A 1 143 ? -49.153 -1.506 50.946 1.00 66.12 143 ALA A N 1
ATOM 1100 C CA . ALA A 1 143 ? -49.475 -2.308 49.764 1.00 66.12 143 ALA A CA 1
ATOM 1101 C C . ALA A 1 143 ? -50.810 -3.079 49.911 1.00 66.12 143 ALA A C 1
ATOM 1103 O O . ALA A 1 143 ? -51.263 -3.296 51.037 1.00 66.12 143 ALA A O 1
ATOM 1104 N N . PRO A 1 144 ? -51.459 -3.503 48.805 1.00 65.00 144 PRO A N 1
ATOM 1105 C CA . PRO A 1 144 ? -52.759 -4.177 48.851 1.00 65.00 144 PRO A CA 1
ATOM 1106 C C . PRO A 1 144 ? -52.710 -5.520 49.588 1.00 65.00 144 PRO A C 1
ATOM 1108 O O . PRO A 1 144 ? -51.778 -6.299 49.401 1.00 65.00 144 PRO A O 1
ATOM 1111 N N . LYS A 1 145 ? -53.741 -5.821 50.390 1.00 64.31 145 LYS A N 1
ATOM 1112 C CA . LYS A 1 145 ? -53.883 -7.111 51.086 1.00 64.31 145 LYS A CA 1
ATOM 1113 C C . LYS A 1 145 ? -53.937 -8.278 50.091 1.00 64.31 145 LYS A C 1
ATOM 1115 O O . LYS A 1 145 ? -54.770 -8.268 49.187 1.00 64.31 145 LYS A O 1
ATOM 1120 N N . ALA A 1 146 ? -53.095 -9.289 50.317 1.00 57.34 146 ALA A N 1
ATOM 1121 C CA . ALA A 1 146 ? -52.989 -10.476 49.471 1.00 57.34 146 ALA A CA 1
ATOM 1122 C C . ALA A 1 146 ? -54.336 -11.216 49.316 1.00 57.34 146 ALA A C 1
ATOM 1124 O O . ALA A 1 146 ? -55.063 -11.454 50.286 1.00 57.34 146 ALA A O 1
ATOM 1125 N N . GLY A 1 147 ? -54.669 -11.586 48.079 1.00 47.50 147 GLY A N 1
ATOM 1126 C CA . GLY A 1 147 ? -56.001 -11.968 47.604 1.00 47.50 147 GLY A CA 1
ATOM 1127 C C . GLY A 1 147 ? -56.451 -13.397 47.923 1.00 47.50 147 GLY A C 1
ATOM 1128 O O . GLY A 1 147 ? -57.029 -14.061 47.063 1.00 47.50 147 GLY A O 1
ATOM 1129 N N . GLY A 1 148 ? -56.165 -13.912 49.124 1.00 44.56 148 GLY A N 1
ATOM 1130 C CA . GLY A 1 148 ? -56.666 -15.205 49.631 1.00 44.56 148 GLY A CA 1
ATOM 1131 C C . GLY A 1 148 ? -56.153 -16.473 48.925 1.00 44.56 148 GLY A C 1
ATOM 1132 O O . GLY A 1 148 ? -56.426 -17.585 49.374 1.00 44.56 148 GLY A O 1
ATOM 1133 N N . LYS A 1 149 ? -55.389 -16.334 47.837 1.00 42.91 149 LYS A N 1
ATOM 1134 C CA . LYS A 1 149 ? -54.607 -17.405 47.201 1.00 42.91 149 LYS A CA 1
ATOM 1135 C C . LYS A 1 149 ? -53.159 -17.356 47.704 1.00 42.91 149 LYS A C 1
ATOM 1137 O O . LYS A 1 149 ? -52.755 -16.395 48.350 1.00 42.91 149 LYS A O 1
ATOM 1142 N N . LYS A 1 150 ? -52.361 -18.384 47.383 1.00 45.38 150 LYS A N 1
ATOM 1143 C CA . LYS A 1 150 ? -50.901 -18.405 47.621 1.00 45.38 150 LYS A CA 1
ATOM 1144 C C . LYS A 1 150 ? -50.167 -17.424 46.692 1.00 45.38 150 LYS A C 1
ATOM 1146 O O . LYS A 1 150 ? -49.430 -17.836 45.798 1.00 45.38 150 LYS A O 1
ATOM 1151 N N . GLU A 1 151 ? -50.382 -16.132 46.903 1.00 53.88 151 GLU A N 1
ATOM 1152 C CA . GLU A 1 151 ? -49.501 -15.086 46.388 1.00 53.88 151 GLU A CA 1
ATOM 1153 C C . GLU A 1 151 ? -48.156 -15.175 47.118 1.00 53.88 151 GLU A C 1
ATOM 1155 O O . GLU A 1 151 ? -48.072 -15.526 48.296 1.00 53.88 151 GLU A O 1
ATOM 1160 N N . SER A 1 152 ? -47.076 -14.967 46.377 1.00 59.81 152 SER A N 1
ATOM 1161 C CA . SER A 1 152 ? -45.717 -15.221 46.832 1.00 59.81 152 SER A CA 1
ATOM 1162 C C . SER A 1 152 ? -45.015 -13.928 47.240 1.00 59.81 152 SER A C 1
ATOM 1164 O O . SER A 1 152 ? -45.374 -12.828 46.819 1.00 59.81 152 SER A O 1
ATOM 1166 N N . ARG A 1 153 ? -43.896 -14.051 47.964 1.00 62.94 153 ARG A N 1
ATOM 1167 C CA . ARG A 1 153 ? -43.007 -12.916 48.286 1.00 62.94 153 ARG A CA 1
ATOM 1168 C C . ARG A 1 153 ? -42.528 -12.142 47.038 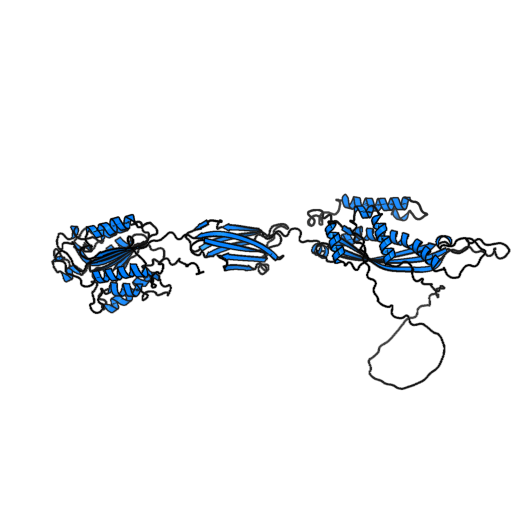1.00 62.94 153 ARG A C 1
ATOM 1170 O O . ARG A 1 153 ? -42.097 -11.002 47.170 1.00 62.94 153 ARG A O 1
ATOM 1177 N N . LYS A 1 154 ? -42.613 -12.718 45.827 1.00 63.78 154 LYS A N 1
ATOM 1178 C CA . LYS A 1 154 ? -42.305 -12.030 44.555 1.00 63.78 154 LYS A CA 1
ATOM 1179 C C . LYS A 1 154 ? -43.394 -11.040 44.134 1.00 63.78 154 LYS A C 1
ATOM 1181 O O . LYS A 1 154 ? -43.078 -10.039 43.493 1.00 63.78 154 LYS A O 1
ATOM 1186 N N . ASP A 1 155 ? -44.642 -11.319 44.485 1.00 68.31 155 ASP A N 1
ATOM 1187 C CA . ASP A 1 155 ? -45.809 -10.554 44.051 1.00 68.31 155 ASP A CA 1
ATOM 1188 C C . ASP A 1 155 ? -45.919 -9.274 44.894 1.00 68.31 155 ASP A C 1
ATOM 1190 O O . ASP A 1 155 ? -45.952 -8.177 44.342 1.00 68.31 155 ASP A O 1
ATOM 1194 N N . LEU A 1 156 ? -45.717 -9.384 46.214 1.00 71.44 156 LEU A N 1
ATOM 1195 C CA . LEU A 1 156 ? -45.533 -8.237 47.119 1.00 71.44 156 LEU A CA 1
ATOM 1196 C C . LEU A 1 156 ? -44.359 -7.325 46.720 1.00 71.44 156 LEU A C 1
ATOM 1198 O O . LEU A 1 156 ? -44.483 -6.104 46.753 1.00 71.44 156 LEU A O 1
ATOM 1202 N N . LEU A 1 157 ? -43.222 -7.898 46.300 1.00 71.31 157 LEU A N 1
ATOM 1203 C CA . LEU A 1 157 ? -42.091 -7.126 45.758 1.00 71.31 157 LEU A CA 1
ATOM 1204 C C . LEU A 1 157 ? -42.442 -6.419 44.437 1.00 71.31 157 LEU A C 1
ATOM 1206 O O . LEU A 1 157 ? -41.821 -5.414 44.098 1.00 71.31 157 LEU A O 1
ATOM 1210 N N . THR A 1 158 ? -43.424 -6.925 43.692 1.00 74.06 158 THR A N 1
ATOM 1211 C CA . THR A 1 158 ? -43.911 -6.302 42.455 1.00 74.06 158 THR A CA 1
ATOM 1212 C C . THR A 1 158 ? -44.888 -5.164 42.761 1.00 74.06 158 THR A C 1
ATOM 1214 O O . THR A 1 158 ? -44.818 -4.123 42.112 1.00 74.06 158 THR A O 1
ATOM 1217 N N . ASP A 1 159 ? -45.734 -5.293 43.785 1.00 72.31 159 ASP A N 1
ATOM 1218 C CA . ASP A 1 159 ? -46.609 -4.203 44.239 1.00 72.31 159 ASP A CA 1
ATOM 1219 C C . ASP A 1 159 ? -45.841 -3.079 44.944 1.00 72.31 159 ASP A C 1
ATOM 1221 O O . ASP A 1 159 ? -46.108 -1.905 44.694 1.00 72.31 159 ASP A O 1
ATOM 1225 N N . ALA A 1 160 ? -44.807 -3.408 45.721 1.00 71.00 160 ALA A N 1
ATOM 1226 C CA . ALA A 1 160 ? -43.876 -2.421 46.272 1.00 71.00 160 ALA A CA 1
ATOM 1227 C C . ALA A 1 160 ? -43.189 -1.586 45.173 1.00 71.00 160 ALA A C 1
ATOM 1229 O O . ALA A 1 160 ? -43.014 -0.378 45.324 1.00 71.00 160 ALA A O 1
ATOM 1230 N N . LEU A 1 161 ? -42.860 -2.215 44.036 1.00 71.62 161 LEU A N 1
ATOM 1231 C CA . LEU A 1 161 ? -42.304 -1.532 42.867 1.00 71.62 161 LEU A CA 1
ATOM 1232 C C . LEU A 1 161 ? -43.333 -0.594 42.207 1.00 71.62 161 LEU A C 1
ATOM 1234 O O . LEU A 1 161 ? -42.992 0.541 41.881 1.00 71.62 161 LEU A O 1
ATOM 1238 N N . LYS A 1 162 ? -44.598 -1.028 42.054 1.00 73.56 162 LYS A N 1
ATOM 1239 C CA . LYS A 1 162 ? -45.701 -0.172 41.554 1.00 73.56 162 LYS A CA 1
ATOM 1240 C C . LYS A 1 162 ? -45.930 1.055 42.443 1.00 73.56 162 LYS A C 1
ATOM 1242 O O . LYS A 1 162 ? -46.347 2.096 41.946 1.00 73.56 162 LYS A O 1
ATOM 1247 N N . LEU A 1 163 ? -45.670 0.923 43.743 1.00 69.06 163 LEU A N 1
ATOM 1248 C CA . LEU A 1 163 ? -45.850 1.976 44.740 1.00 69.06 163 LEU A CA 1
ATOM 1249 C C . LEU A 1 163 ? -44.657 2.933 44.867 1.00 69.06 163 LEU A C 1
ATOM 1251 O O . LEU A 1 163 ? -44.744 3.850 45.680 1.00 69.06 163 LEU A O 1
ATOM 1255 N N . ASP A 1 164 ? -43.577 2.791 44.084 1.00 63.25 164 ASP A N 1
ATOM 1256 C CA . ASP A 1 164 ? -42.380 3.650 44.182 1.00 63.25 164 ASP A CA 1
ATOM 1257 C C . ASP A 1 164 ? -41.776 3.609 45.608 1.00 63.25 164 ASP A C 1
ATOM 1259 O O . ASP A 1 164 ? -41.717 4.604 46.335 1.00 63.25 164 ASP A O 1
ATOM 1263 N N . ALA A 1 165 ? -41.388 2.410 46.050 1.00 65.69 165 ALA A N 1
ATOM 1264 C CA . ALA A 1 165 ? -40.721 2.181 47.330 1.00 65.69 165 ALA A CA 1
ATOM 1265 C C . ALA A 1 165 ? -39.393 1.433 47.151 1.00 65.69 165 ALA A C 1
ATOM 1267 O O . ALA A 1 165 ? -39.293 0.494 46.360 1.00 65.69 165 ALA A O 1
ATOM 1268 N N . ASP A 1 166 ? -38.378 1.835 47.918 1.00 67.06 166 ASP A N 1
ATOM 1269 C CA . ASP A 1 166 ? -37.031 1.252 47.863 1.00 67.06 166 ASP A CA 1
ATOM 1270 C C . ASP A 1 166 ? -36.931 -0.022 48.719 1.00 67.06 166 ASP A C 1
ATOM 1272 O O . ASP A 1 166 ? -36.187 -0.961 48.416 1.00 67.06 166 ASP A O 1
ATOM 1276 N N . LEU A 1 167 ? -37.702 -0.043 49.810 1.00 75.56 167 LEU A N 1
ATOM 1277 C CA . LEU A 1 167 ? -37.665 -1.037 50.876 1.00 75.56 167 LEU A CA 1
ATOM 1278 C C . LEU A 1 167 ? -39.059 -1.590 51.156 1.00 75.56 167 LEU A C 1
ATOM 1280 O O . LEU A 1 167 ? -40.037 -0.847 51.200 1.00 75.56 167 LEU A O 1
ATOM 1284 N N . LEU A 1 168 ? -39.119 -2.895 51.405 1.00 77.62 168 LEU A N 1
ATOM 1285 C CA . LEU A 1 168 ? -40.322 -3.630 51.764 1.00 77.62 168 LEU A CA 1
ATOM 1286 C C . LEU A 1 168 ? -40.186 -4.194 53.177 1.00 77.62 168 LEU A C 1
ATOM 1288 O O . LEU A 1 168 ? -39.439 -5.154 53.383 1.00 77.62 168 LEU A O 1
ATOM 1292 N N . LEU A 1 169 ? -40.924 -3.642 54.140 1.00 81.12 169 LEU A N 1
ATOM 1293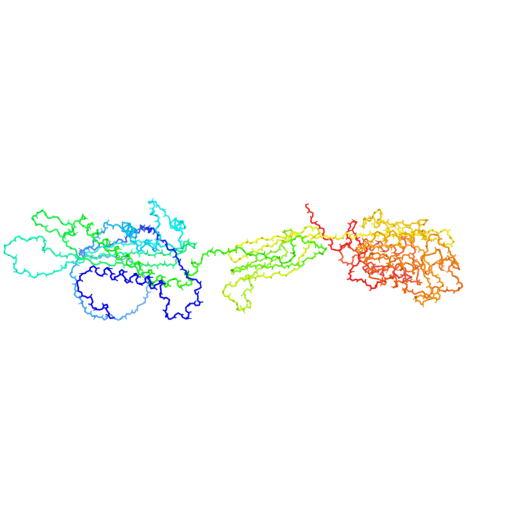 C CA . LEU A 1 169 ? -41.150 -4.329 55.409 1.00 81.12 169 LEU A CA 1
ATOM 1294 C C . LEU A 1 169 ? -42.167 -5.451 55.189 1.00 81.12 169 LEU A C 1
ATOM 1296 O O . LEU A 1 169 ? -43.266 -5.219 54.689 1.00 81.12 169 LEU A O 1
ATOM 1300 N N . SER A 1 170 ? -41.804 -6.658 55.608 1.00 78.81 170 SER A N 1
ATOM 1301 C CA . SER A 1 170 ? -42.726 -7.752 55.900 1.00 78.81 170 SER A CA 1
ATOM 1302 C C . SER A 1 170 ? -42.715 -8.002 57.406 1.00 78.81 170 SER A C 1
ATOM 1304 O O . SER A 1 170 ? -41.649 -8.049 58.017 1.00 78.81 170 SER A O 1
ATOM 1306 N N . VAL A 1 171 ? -43.893 -8.174 57.994 1.00 79.81 171 VAL A N 1
ATOM 1307 C CA . VAL A 1 171 ? -44.066 -8.798 59.314 1.00 79.81 171 VAL A CA 1
ATOM 1308 C C . VAL A 1 171 ? -44.492 -10.261 59.063 1.00 79.81 171 VAL A C 1
ATOM 1310 O O . VAL A 1 171 ? -44.966 -10.577 57.968 1.00 79.81 171 VAL A O 1
ATOM 1313 N N . ASP A 1 172 ? -44.351 -11.150 60.039 1.00 78.94 172 ASP A N 1
ATOM 1314 C CA . ASP A 1 172 ? -44.892 -12.516 60.020 1.00 78.94 172 ASP A CA 1
ATOM 1315 C C . ASP A 1 172 ? -45.217 -12.956 61.461 1.00 78.94 172 ASP A C 1
ATOM 1317 O O . ASP A 1 172 ? -44.324 -13.001 62.313 1.00 78.94 172 ASP A O 1
ATOM 1321 N N . VAL A 1 173 ? -46.494 -13.222 61.763 1.00 80.88 173 VAL A N 1
ATOM 1322 C CA . VAL A 1 173 ? -46.949 -13.566 63.123 1.00 80.88 173 VAL A CA 1
ATOM 1323 C C . VAL A 1 173 ? -46.750 -15.061 63.369 1.00 80.88 173 VAL A C 1
ATOM 1325 O O . VAL A 1 173 ? -47.434 -15.897 62.783 1.00 80.88 173 VAL A O 1
ATOM 1328 N N . LYS A 1 174 ? -45.817 -15.408 64.262 1.00 81.19 174 LYS A N 1
ATOM 1329 C CA . LYS A 1 174 ? -45.422 -16.796 64.546 1.00 81.19 174 LYS A CA 1
ATOM 1330 C C . LYS A 1 174 ? -46.320 -17.474 65.571 1.00 81.19 174 LYS A C 1
ATOM 1332 O O . LYS A 1 174 ? -46.731 -18.613 65.365 1.00 81.19 174 LYS A O 1
ATOM 1337 N N . SER A 1 175 ? -46.627 -16.782 66.662 1.00 79.06 175 SER A N 1
ATOM 1338 C CA . SER A 1 175 ? -47.594 -17.240 67.658 1.00 79.06 175 SER A CA 1
ATOM 1339 C C . SER A 1 175 ? -48.242 -16.063 68.376 1.00 79.06 175 SER A C 1
ATOM 1341 O O . SER A 1 175 ? -47.673 -14.973 68.485 1.00 79.06 175 SER A O 1
ATOM 1343 N N . PHE A 1 176 ? -49.446 -16.312 68.877 1.00 80.75 176 PHE A N 1
ATOM 1344 C CA . PHE A 1 176 ? -50.064 -15.528 69.931 1.00 80.75 176 PHE A CA 1
ATOM 1345 C C . PHE A 1 176 ? -50.537 -16.507 71.000 1.00 80.75 176 PHE A C 1
ATOM 1347 O O . PHE A 1 176 ? -51.267 -17.454 70.709 1.00 80.75 176 PHE A O 1
ATOM 1354 N N . GLU A 1 177 ? -50.048 -16.315 72.216 1.00 79.00 177 GLU A N 1
ATOM 1355 C CA . GLU A 1 177 ? -50.276 -17.184 73.366 1.00 79.00 177 GLU A CA 1
ATOM 1356 C C . GLU A 1 177 ? -51.002 -16.368 74.441 1.00 79.00 177 GLU A C 1
ATOM 1358 O O . GLU A 1 177 ? -50.593 -15.244 74.732 1.00 79.00 177 GLU A O 1
ATOM 1363 N N . VAL A 1 178 ? -52.073 -16.916 75.023 1.00 74.88 178 VAL A N 1
ATOM 1364 C CA . VAL A 1 178 ? -52.782 -16.323 76.168 1.00 74.88 178 VAL A CA 1
ATOM 1365 C C . VAL A 1 178 ? -52.820 -17.346 77.297 1.00 74.88 178 VAL A C 1
ATOM 1367 O O . VAL A 1 178 ? -53.374 -18.436 77.148 1.00 74.88 178 VAL A O 1
ATOM 1370 N N . GLU A 1 179 ? -52.221 -16.993 78.428 1.00 73.88 179 GLU A N 1
ATOM 1371 C CA . GLU A 1 179 ? -52.099 -17.833 79.615 1.00 73.88 179 GLU A CA 1
ATOM 1372 C C . GLU A 1 179 ? -52.806 -17.160 80.799 1.00 73.88 179 GLU A C 1
ATOM 1374 O O . GLU A 1 179 ? -52.604 -15.975 81.072 1.00 73.88 179 GLU A O 1
ATOM 1379 N N . PHE A 1 180 ? -53.648 -17.908 81.516 1.00 71.81 180 PHE A N 1
ATOM 1380 C CA . PHE A 1 180 ? -54.183 -17.457 82.800 1.00 71.81 180 PHE A CA 1
ATOM 1381 C C . PHE A 1 180 ? -53.142 -17.705 83.902 1.00 71.81 180 PHE A C 1
ATOM 1383 O O . PHE A 1 180 ? -52.664 -18.833 84.060 1.00 71.81 180 PHE A O 1
ATOM 1390 N N . LEU A 1 181 ? -52.800 -16.658 84.657 1.00 70.31 181 LEU A N 1
ATOM 1391 C CA . LEU A 1 181 ? -51.758 -16.697 85.682 1.00 70.31 181 LEU A CA 1
ATOM 1392 C C . LEU A 1 181 ? -52.304 -17.076 87.066 1.00 70.31 181 LEU A C 1
ATOM 1394 O O . LEU A 1 181 ? -51.948 -18.128 87.595 1.00 70.31 181 LEU A O 1
ATOM 1398 N N . ASP A 1 182 ? -53.104 -16.192 87.670 1.00 63.31 182 ASP A N 1
ATOM 1399 C CA . ASP A 1 182 ? -53.678 -16.323 89.019 1.00 63.31 182 ASP A CA 1
ATOM 1400 C C . ASP A 1 182 ? -54.791 -15.269 89.225 1.00 63.31 182 ASP A C 1
ATOM 1402 O O . ASP A 1 182 ? -55.014 -14.397 88.381 1.00 63.31 182 ASP A O 1
ATOM 1406 N N . PHE A 1 183 ? -55.479 -15.323 90.365 1.00 63.09 183 PHE A N 1
ATOM 1407 C CA . PHE A 1 183 ? -56.470 -14.338 90.788 1.00 63.09 183 PHE A CA 1
ATOM 1408 C C . PHE A 1 183 ? -55.859 -13.266 91.706 1.00 63.09 183 PHE A C 1
ATOM 1410 O O . PHE A 1 183 ? -55.515 -13.557 92.859 1.00 63.09 183 PHE A O 1
ATOM 1417 N N . GLU A 1 184 ? -55.804 -12.016 91.248 1.00 54.41 184 GLU A N 1
ATOM 1418 C CA . GLU A 1 184 ? -55.283 -10.889 92.030 1.00 54.41 184 GLU A CA 1
ATOM 1419 C C . GLU A 1 184 ? -56.353 -10.257 92.946 1.00 54.41 184 GLU A C 1
ATOM 1421 O O . GLU A 1 184 ? -57.553 -10.273 92.671 1.00 54.41 184 GLU A O 1
ATOM 1426 N N . GLY A 1 185 ? -55.900 -9.701 94.078 1.00 50.81 185 GLY A N 1
ATOM 1427 C CA . GLY A 1 185 ? -56.734 -8.979 95.046 1.00 50.81 185 GLY A CA 1
ATOM 1428 C C . GLY A 1 185 ? -57.052 -9.734 96.347 1.00 50.81 185 GLY A C 1
ATOM 1429 O O . GLY A 1 185 ? -57.278 -10.946 96.373 1.00 50.81 185 GLY A O 1
ATOM 1430 N N . TRP A 1 186 ? -57.093 -8.987 97.457 1.00 47.50 186 TRP A N 1
ATOM 1431 C CA . TRP A 1 186 ? -57.543 -9.469 98.768 1.00 47.50 186 TRP A CA 1
ATOM 1432 C C . TRP A 1 186 ? -58.276 -8.371 99.544 1.00 47.50 186 TRP A C 1
ATOM 1434 O O . TRP A 1 186 ? -57.766 -7.265 99.706 1.00 47.50 186 TRP A O 1
ATOM 1444 N N . TRP A 1 187 ? -59.421 -8.734 100.117 1.00 38.97 187 TRP A N 1
ATOM 1445 C CA . TRP A 1 187 ? -59.918 -8.167 101.369 1.00 38.97 187 TRP A CA 1
ATOM 1446 C C . TRP A 1 187 ? -60.159 -9.328 102.332 1.00 38.97 187 TRP A C 1
ATOM 1448 O O . TRP A 1 187 ? -60.733 -10.352 101.959 1.00 38.97 187 TRP A O 1
ATOM 1458 N N . SER A 1 188 ? -59.722 -9.174 103.578 1.00 35.81 188 SER A N 1
ATOM 1459 C CA . SER A 1 188 ? -59.987 -10.138 104.642 1.00 35.81 188 SER A CA 1
ATOM 1460 C C . SER A 1 188 ? -61.434 -10.002 105.114 1.00 35.81 188 SER A C 1
ATOM 1462 O O . SER A 1 188 ? -61.768 -9.008 105.756 1.00 35.81 188 SER A O 1
ATOM 1464 N N . ASN A 1 189 ? -62.284 -10.996 104.843 1.00 34.62 189 ASN A N 1
ATOM 1465 C CA . ASN A 1 189 ? -63.683 -10.979 105.277 1.00 34.62 189 ASN A CA 1
ATOM 1466 C C . ASN A 1 189 ? -64.008 -12.152 106.215 1.00 34.62 189 ASN A C 1
ATOM 1468 O O . ASN A 1 189 ? -64.559 -13.173 105.815 1.00 34.62 189 ASN A O 1
ATOM 1472 N N . PHE A 1 190 ? -63.696 -11.969 107.501 1.00 34.94 190 PHE A N 1
ATOM 1473 C CA . PHE A 1 190 ? -64.130 -12.848 108.601 1.00 34.94 190 PHE A CA 1
ATOM 1474 C C . PHE A 1 190 ? -65.566 -12.513 109.078 1.00 34.94 190 PHE A C 1
ATOM 1476 O O . PHE A 1 190 ? -65.994 -12.945 110.142 1.00 34.94 190 PHE A O 1
ATOM 1483 N N . LEU A 1 191 ? -66.304 -11.697 108.311 1.00 39.50 191 LEU A N 1
ATOM 1484 C CA . LEU A 1 191 ? -67.530 -11.003 108.734 1.00 39.50 191 LEU A CA 1
ATOM 1485 C C . LEU A 1 191 ? -68.673 -11.085 107.700 1.00 39.50 191 LEU A C 1
ATOM 1487 O O . LEU A 1 191 ? -69.494 -10.182 107.589 1.00 39.50 191 LEU A O 1
ATOM 1491 N N . LEU A 1 192 ? -68.736 -12.182 106.938 1.00 41.31 192 LEU A N 1
ATOM 1492 C CA . LEU A 1 192 ? -69.772 -12.410 105.913 1.00 41.31 192 LEU A CA 1
ATOM 1493 C C . LEU A 1 192 ? -70.332 -13.848 105.897 1.00 41.31 192 LEU A C 1
ATOM 1495 O O . LEU A 1 192 ? -70.905 -14.295 104.910 1.00 41.31 192 LEU A O 1
ATOM 1499 N N . TRP A 1 193 ? -70.201 -14.568 107.018 1.00 37.53 193 TRP A N 1
ATOM 1500 C CA . TRP A 1 193 ? -70.749 -15.924 107.222 1.00 37.53 193 TRP A CA 1
ATOM 1501 C C . TRP A 1 193 ? -72.109 -15.955 107.947 1.00 37.53 193 TRP A C 1
ATOM 1503 O O . TRP A 1 193 ? -72.564 -17.002 108.402 1.00 37.53 193 TRP A O 1
ATOM 1513 N N . SER A 1 194 ? -72.784 -14.808 108.029 1.00 39.72 194 SER A N 1
ATOM 1514 C CA . SER A 1 194 ? -74.103 -14.662 108.648 1.00 39.72 194 SER A CA 1
ATOM 1515 C C . SER A 1 194 ? -74.947 -13.627 107.893 1.00 39.72 194 SER A C 1
ATOM 1517 O O . SER A 1 194 ? -74.815 -12.431 108.126 1.00 39.72 194 SER A O 1
ATOM 1519 N N . PHE A 1 195 ? -75.833 -14.123 107.021 1.00 37.94 195 PHE A N 1
ATOM 1520 C CA . PHE A 1 195 ? -76.949 -13.414 106.367 1.00 37.94 195 PHE A CA 1
ATOM 1521 C C . PHE A 1 195 ? -76.622 -12.198 105.469 1.00 37.94 195 PHE A C 1
ATOM 1523 O O . PHE A 1 195 ? -76.757 -11.057 105.898 1.00 37.94 195 PHE A O 1
ATOM 1530 N N . THR A 1 196 ? -76.356 -12.418 104.171 1.00 37.38 196 THR A N 1
ATOM 1531 C CA . THR A 1 196 ? -76.936 -11.627 103.046 1.00 37.38 196 THR A CA 1
ATOM 1532 C C . THR A 1 196 ? -76.563 -12.211 101.674 1.00 37.38 196 THR A C 1
ATOM 1534 O O . THR A 1 196 ? -75.709 -13.089 101.571 1.00 37.38 196 THR A O 1
ATOM 1537 N N . TRP A 1 197 ? -77.231 -11.752 100.607 1.00 47.75 197 TRP A N 1
ATOM 1538 C CA . TRP A 1 197 ? -76.861 -12.070 99.223 1.00 47.75 197 TRP A CA 1
ATOM 1539 C C . TRP A 1 197 ? -75.590 -11.310 98.820 1.00 47.75 197 TRP A C 1
ATOM 1541 O O . TRP A 1 197 ? -75.552 -10.086 98.920 1.00 47.75 197 TRP A O 1
ATOM 1551 N N . VAL A 1 198 ? -74.575 -12.018 98.319 1.00 44.81 198 VAL A N 1
ATOM 1552 C CA . VAL A 1 198 ? -73.340 -11.411 97.797 1.00 44.81 198 VAL A CA 1
ATOM 1553 C C . VAL A 1 198 ? -73.533 -11.067 96.308 1.00 44.81 198 VAL A C 1
ATOM 1555 O O . VAL A 1 198 ? -73.784 -11.985 95.524 1.00 44.81 198 VAL A O 1
ATOM 1558 N N . PRO A 1 199 ? -73.434 -9.789 95.885 1.00 45.41 199 PRO A N 1
ATOM 1559 C CA . PRO A 1 199 ? -73.485 -9.416 94.468 1.00 45.41 199 PRO A CA 1
ATOM 1560 C C . PRO A 1 199 ? -72.238 -9.902 93.713 1.00 45.41 199 PRO A C 1
ATOM 1562 O O . PRO A 1 199 ? -71.188 -10.100 94.320 1.00 45.41 199 PRO A O 1
ATOM 1565 N N . SER A 1 200 ? -72.314 -10.048 92.384 1.00 41.97 200 SER A N 1
ATOM 1566 C CA . SER A 1 200 ? -71.213 -10.634 91.594 1.00 41.97 200 SER A CA 1
ATOM 1567 C C . SER A 1 200 ? -69.902 -9.843 91.628 1.00 41.97 200 SER A C 1
ATOM 1569 O O . SER A 1 200 ? -68.853 -10.436 91.428 1.00 41.97 200 SER A O 1
ATOM 1571 N N . TRP A 1 201 ? -69.918 -8.549 91.970 1.00 48.12 201 TRP A N 1
ATOM 1572 C CA . TRP A 1 201 ? -68.723 -7.695 92.108 1.00 48.12 201 TRP A CA 1
ATOM 1573 C C . TRP A 1 201 ? -67.793 -8.051 93.298 1.00 48.12 201 TRP A C 1
ATOM 1575 O O . TRP A 1 201 ? -67.076 -7.197 93.813 1.00 48.12 201 TRP A O 1
ATOM 1585 N N . TYR A 1 202 ? -67.828 -9.304 93.760 1.00 49.00 202 TYR A N 1
ATOM 1586 C CA . TYR A 1 202 ? -66.998 -9.881 94.823 1.00 49.00 202 TYR A CA 1
ATOM 1587 C C . TYR A 1 202 ? -66.148 -11.082 94.359 1.00 49.00 202 TYR A C 1
ATOM 1589 O O . TYR A 1 202 ? -65.449 -11.687 95.176 1.00 49.00 202 TYR A O 1
ATOM 1597 N N . VAL A 1 203 ? -66.184 -11.441 93.071 1.00 53.62 203 VAL A N 1
ATOM 1598 C CA . VAL A 1 203 ? -65.184 -12.341 92.470 1.00 53.62 203 VAL A CA 1
ATOM 1599 C C . VAL A 1 203 ? -63.855 -11.582 92.336 1.00 53.62 203 VAL A C 1
ATOM 1601 O O . VAL A 1 203 ? -63.840 -10.358 92.221 1.00 53.62 203 VAL A O 1
ATOM 1604 N N . ARG A 1 204 ? -62.722 -12.290 92.406 1.00 58.38 204 ARG A N 1
ATOM 1605 C CA . ARG A 1 204 ? -61.395 -11.686 92.200 1.00 58.38 204 ARG A CA 1
ATOM 1606 C C . ARG A 1 204 ? -61.167 -11.328 90.731 1.00 58.38 204 ARG A C 1
ATOM 1608 O O . ARG A 1 204 ? -61.730 -11.967 89.840 1.00 58.38 204 ARG A O 1
ATOM 1615 N N . ASP A 1 205 ? -60.276 -10.373 90.487 1.00 65.75 205 ASP A N 1
ATOM 1616 C CA . ASP A 1 205 ? -59.783 -10.102 89.140 1.00 65.75 205 ASP A CA 1
ATOM 1617 C C . ASP A 1 205 ? -58.846 -11.224 88.680 1.00 65.75 205 ASP A C 1
ATOM 1619 O O . ASP A 1 205 ? -58.042 -11.750 89.451 1.00 65.75 205 ASP A O 1
ATOM 1623 N N . GLU A 1 206 ? -58.960 -11.611 87.413 1.00 68.06 206 GLU A N 1
ATOM 1624 C CA . GLU A 1 206 ? -58.141 -12.667 86.817 1.00 68.06 206 GLU A CA 1
ATOM 1625 C C . GLU A 1 206 ? -56.978 -12.029 86.058 1.00 68.06 206 GLU A C 1
ATOM 1627 O O . GLU A 1 206 ? -57.198 -11.212 85.160 1.00 68.06 206 GLU A O 1
ATOM 1632 N N . ALA A 1 207 ? -55.745 -12.390 86.420 1.00 71.94 207 ALA A N 1
ATOM 1633 C CA . ALA A 1 207 ? -54.542 -11.932 85.740 1.00 71.94 207 ALA A CA 1
ATOM 1634 C C . ALA A 1 207 ? -54.226 -12.835 84.540 1.00 71.94 207 ALA A C 1
ATOM 1636 O O . ALA A 1 207 ? -53.989 -14.037 84.684 1.00 71.94 207 ALA A O 1
ATOM 1637 N N . TYR A 1 208 ? -54.174 -12.228 83.361 1.00 77.56 208 TYR A N 1
ATOM 1638 C CA . TYR A 1 208 ? -53.822 -12.853 82.092 1.00 77.56 208 TYR A CA 1
ATOM 1639 C C . TYR A 1 208 ? -52.460 -12.362 81.614 1.00 77.56 208 TYR A C 1
ATOM 1641 O O . TYR A 1 208 ? -52.156 -11.174 81.732 1.00 77.56 208 TYR A O 1
ATOM 1649 N N . GLU A 1 209 ? -51.671 -13.255 81.025 1.00 81.88 209 GLU A N 1
ATOM 1650 C CA . GLU A 1 209 ? -50.490 -12.917 80.232 1.00 81.88 209 GLU A CA 1
ATOM 1651 C C . GLU A 1 209 ? -50.763 -13.249 78.763 1.00 81.88 209 GLU A C 1
ATOM 1653 O O . GLU A 1 209 ? -51.063 -14.387 78.412 1.00 81.88 209 GLU A O 1
ATOM 1658 N N . ALA A 1 210 ? -50.686 -12.234 77.906 1.00 82.50 210 ALA A N 1
ATOM 1659 C CA . ALA A 1 210 ? -50.789 -12.350 76.462 1.00 82.50 210 ALA A CA 1
ATOM 1660 C C . ALA A 1 210 ? -49.417 -12.078 75.840 1.00 82.50 210 ALA A C 1
ATOM 1662 O O . ALA A 1 210 ? -48.732 -11.125 76.212 1.00 82.50 210 ALA A O 1
ATOM 1663 N N . LYS A 1 211 ? -49.007 -12.908 74.885 1.00 83.44 211 LYS A N 1
ATOM 1664 C CA . LYS A 1 211 ? -47.664 -12.884 74.308 1.00 83.44 211 LYS A CA 1
ATOM 1665 C C . LYS A 1 211 ? -47.743 -13.058 72.799 1.00 83.44 211 LYS A C 1
ATOM 1667 O O . LYS A 1 211 ? -48.100 -14.125 72.307 1.00 83.44 211 LYS A O 1
ATOM 1672 N N . LEU A 1 212 ? -47.386 -12.006 72.069 1.00 85.19 212 LEU A N 1
ATOM 1673 C CA . LEU A 1 212 ? -47.289 -12.008 70.609 1.00 85.19 212 LEU A CA 1
ATOM 1674 C C . LEU A 1 212 ? -45.831 -12.201 70.181 1.00 85.19 212 LEU A C 1
ATOM 1676 O O . LEU A 1 212 ? -44.945 -11.512 70.686 1.00 85.19 212 LEU A O 1
ATOM 1680 N N . VAL A 1 213 ? -45.583 -13.105 69.233 1.00 84.12 213 VAL A N 1
ATOM 1681 C CA . VAL A 1 213 ? -44.263 -13.330 68.630 1.00 84.12 213 VAL A CA 1
ATOM 1682 C C . VAL A 1 213 ? -44.338 -13.041 67.134 1.00 84.12 213 VAL A C 1
ATOM 1684 O O . VAL A 1 213 ? -45.032 -13.741 66.396 1.00 84.12 213 VAL A O 1
ATOM 1687 N N . CYS A 1 214 ? -43.588 -12.038 66.682 1.00 83.88 214 CYS A N 1
ATOM 1688 C CA . CYS A 1 214 ? -43.521 -11.614 65.284 1.00 83.88 214 CYS A CA 1
ATOM 1689 C C . CYS A 1 214 ? -42.078 -11.659 64.779 1.00 83.88 214 CYS A C 1
ATOM 1691 O O . CYS A 1 214 ? -41.177 -11.163 65.454 1.00 83.88 214 CYS A O 1
ATOM 1693 N N . ASP A 1 215 ? -41.862 -12.160 63.565 1.00 83.88 215 ASP A N 1
ATOM 1694 C CA . ASP A 1 215 ? -40.617 -11.929 62.832 1.00 83.88 215 ASP A CA 1
ATOM 1695 C C . ASP A 1 215 ? -40.807 -10.760 61.854 1.00 83.88 215 ASP A C 1
ATOM 1697 O O . ASP A 1 215 ? -41.773 -10.708 61.094 1.00 83.88 215 ASP A O 1
ATOM 1701 N N . LEU A 1 216 ? -39.894 -9.792 61.897 1.00 84.62 216 LEU A N 1
ATOM 1702 C CA . LEU A 1 216 ? -39.781 -8.695 60.943 1.00 84.62 216 LEU A CA 1
ATOM 1703 C C . LEU A 1 216 ? -38.701 -9.020 59.917 1.00 84.62 216 LEU A C 1
ATOM 1705 O O . LEU A 1 216 ? -37.601 -9.427 60.294 1.00 84.62 216 LEU A O 1
ATOM 1709 N N . THR A 1 217 ? -38.973 -8.720 58.652 1.00 82.62 217 THR A N 1
ATOM 1710 C CA . THR A 1 217 ? -38.011 -8.836 57.555 1.00 82.62 217 THR A CA 1
ATOM 1711 C C . THR A 1 217 ? -38.102 -7.613 56.657 1.00 82.62 217 THR A C 1
ATOM 1713 O O . THR A 1 217 ? -39.087 -7.420 55.944 1.00 82.62 217 THR A O 1
ATOM 1716 N N . VAL A 1 218 ? -37.052 -6.796 56.639 1.00 79.69 218 VAL A N 1
ATOM 1717 C CA . VAL A 1 218 ? -36.912 -5.688 55.691 1.00 79.69 218 VAL A CA 1
ATOM 1718 C C . VAL A 1 218 ? -36.168 -6.198 54.457 1.00 79.69 218 VAL A C 1
ATOM 1720 O O . VAL A 1 218 ? -35.087 -6.771 54.569 1.00 79.69 218 VAL A O 1
ATOM 1723 N N . THR A 1 219 ? -36.742 -6.006 53.270 1.00 79.12 219 THR A N 1
ATOM 1724 C CA . THR A 1 219 ? -36.212 -6.487 51.982 1.00 79.12 219 THR A CA 1
ATOM 1725 C C . THR A 1 219 ? -35.970 -5.308 51.041 1.00 79.12 219 THR A C 1
ATOM 1727 O O . THR A 1 219 ? -36.844 -4.459 50.898 1.00 79.12 219 THR A O 1
ATOM 1730 N N . SER A 1 220 ? -34.829 -5.259 50.353 1.00 77.12 220 SER A N 1
ATOM 1731 C CA . SER A 1 220 ? -34.616 -4.307 49.250 1.00 77.12 220 SER A CA 1
ATOM 1732 C C . SER A 1 220 ? -35.501 -4.696 48.067 1.00 77.12 220 SER A C 1
ATOM 1734 O O . SER A 1 220 ? -35.398 -5.815 47.560 1.00 77.12 220 SER A O 1
ATOM 1736 N N . VAL A 1 221 ? -36.377 -3.791 47.619 1.00 72.25 221 VAL A N 1
ATOM 1737 C CA . VAL A 1 221 ? -37.311 -4.047 46.503 1.00 72.25 221 VAL A CA 1
ATOM 1738 C C . VAL A 1 221 ? -36.538 -4.304 45.206 1.00 72.25 221 VAL A C 1
ATOM 1740 O O . VAL A 1 221 ? -36.892 -5.177 44.410 1.00 72.25 221 VAL A O 1
ATOM 1743 N N . LEU A 1 222 ? -35.430 -3.579 45.037 1.00 66.12 222 LEU A N 1
ATOM 1744 C CA . LEU A 1 222 ? -34.617 -3.562 43.825 1.00 66.12 222 LEU A CA 1
ATOM 1745 C C . LEU A 1 222 ? -33.652 -4.757 43.753 1.00 66.12 222 LEU A C 1
ATOM 1747 O O . LEU A 1 222 ? -33.579 -5.407 42.710 1.00 66.12 222 LEU A O 1
ATOM 1751 N N . SER A 1 223 ? -32.955 -5.104 44.845 1.00 69.19 223 SER A N 1
ATOM 1752 C CA . SER A 1 223 ? -32.046 -6.269 44.863 1.00 69.19 223 SER A CA 1
ATOM 1753 C C . SER A 1 223 ? -32.724 -7.587 45.265 1.00 69.19 223 SER A C 1
ATOM 1755 O O . SER A 1 223 ? -32.141 -8.657 45.081 1.00 69.19 223 SER A O 1
ATOM 1757 N N . LYS A 1 224 ? -33.961 -7.525 45.782 1.00 79.25 224 LYS A N 1
ATOM 1758 C CA . LYS A 1 224 ? -34.799 -8.653 46.245 1.00 79.25 224 LYS A CA 1
ATOM 1759 C C . LYS A 1 224 ? -34.182 -9.483 47.380 1.00 79.25 224 LYS A C 1
ATOM 1761 O O . LYS A 1 224 ? -34.625 -10.602 47.639 1.00 79.25 224 LYS A O 1
ATOM 1766 N N . LYS A 1 225 ? -33.180 -8.932 48.074 1.00 78.69 225 LYS A N 1
ATOM 1767 C CA . LYS A 1 225 ? -32.514 -9.536 49.238 1.00 78.69 225 LYS A CA 1
ATOM 1768 C C . LYS A 1 225 ? -33.067 -8.967 50.551 1.00 78.69 225 LYS A C 1
ATOM 1770 O O . LYS A 1 225 ? -33.386 -7.774 50.585 1.00 78.69 225 LYS A O 1
ATOM 1775 N N . PRO A 1 226 ? -33.158 -9.766 51.632 1.00 80.19 226 PRO A N 1
ATOM 1776 C CA . PRO A 1 226 ? -33.319 -9.213 52.972 1.00 80.19 226 PRO A CA 1
ATOM 1777 C C . PRO A 1 226 ? -32.116 -8.317 53.305 1.00 80.19 226 PRO A C 1
ATOM 1779 O O . PRO A 1 226 ? -30.988 -8.611 52.906 1.00 80.19 226 PRO A O 1
ATOM 1782 N N . VAL A 1 227 ? -32.376 -7.214 54.005 1.00 76.69 227 VAL A N 1
ATOM 1783 C CA . VAL A 1 227 ? -31.366 -6.258 54.496 1.00 76.69 227 VAL A CA 1
ATOM 1784 C C . VAL A 1 227 ? -31.378 -6.135 56.019 1.00 76.69 227 VAL A C 1
ATOM 1786 O O . VAL A 1 227 ? -30.399 -5.680 56.597 1.00 76.69 227 VAL A O 1
ATOM 1789 N N . ALA A 1 228 ? -32.470 -6.547 56.668 1.00 79.56 228 ALA A N 1
ATOM 1790 C CA . ALA A 1 228 ? -32.579 -6.672 58.115 1.00 79.56 228 ALA A CA 1
ATOM 1791 C C . ALA A 1 228 ? -33.628 -7.733 58.469 1.00 79.56 228 ALA A C 1
ATOM 1793 O O . ALA A 1 228 ? -34.678 -7.786 57.827 1.00 79.56 228 ALA A O 1
ATOM 1794 N N . GLU A 1 229 ? -33.378 -8.521 59.512 1.00 85.62 229 GLU A N 1
ATOM 1795 C CA . GLU A 1 229 ? -34.353 -9.447 60.101 1.00 85.62 229 GLU A CA 1
ATOM 1796 C C . GLU A 1 229 ? -34.330 -9.285 61.633 1.00 85.62 229 GLU A C 1
ATOM 1798 O O . GLU A 1 229 ? -33.260 -9.115 62.222 1.00 85.62 229 GLU A O 1
ATOM 1803 N N . ARG A 1 230 ? -35.500 -9.267 62.288 1.00 84.94 230 ARG A N 1
ATOM 1804 C CA . ARG A 1 230 ? -35.631 -9.081 63.747 1.00 84.94 230 ARG A CA 1
ATOM 1805 C C . ARG A 1 230 ? -36.860 -9.798 64.294 1.00 84.94 230 ARG A C 1
ATOM 1807 O O . ARG A 1 230 ? -37.971 -9.503 63.874 1.00 84.94 230 ARG A O 1
ATOM 1814 N N . ARG A 1 231 ? -36.686 -10.620 65.330 1.00 86.75 231 ARG A N 1
ATOM 1815 C CA . ARG A 1 231 ? -37.804 -11.099 66.154 1.00 86.75 231 ARG A CA 1
ATOM 1816 C C . ARG A 1 231 ? -38.226 -10.032 67.167 1.00 86.75 231 ARG A C 1
ATOM 1818 O O . ARG A 1 231 ? -37.381 -9.499 67.886 1.00 86.75 231 ARG A O 1
ATOM 1825 N N . ILE A 1 232 ? -39.523 -9.754 67.242 1.00 84.00 232 ILE A N 1
ATOM 1826 C CA . ILE A 1 232 ? -40.170 -8.989 68.313 1.00 84.00 232 ILE A CA 1
ATOM 1827 C C . ILE A 1 232 ? -41.022 -9.957 69.140 1.00 84.00 232 ILE A C 1
ATOM 1829 O O . ILE A 1 232 ? -41.687 -10.841 68.599 1.00 84.00 232 ILE A O 1
ATOM 1833 N N . ILE A 1 233 ? -40.980 -9.793 70.462 1.00 85.94 233 ILE A N 1
ATOM 1834 C CA . ILE A 1 233 ? -41.820 -10.515 71.419 1.00 85.94 233 ILE A CA 1
ATOM 1835 C C . ILE A 1 233 ? -42.491 -9.452 72.281 1.00 85.94 233 ILE A C 1
ATOM 1837 O O . ILE A 1 233 ? -41.792 -8.736 72.993 1.00 85.94 233 ILE A O 1
ATOM 1841 N N . VAL A 1 234 ? -43.818 -9.354 72.208 1.00 85.88 234 VAL A N 1
ATOM 1842 C CA . VAL A 1 234 ? -44.612 -8.366 72.949 1.00 85.88 234 VAL A CA 1
ATOM 1843 C C . VAL A 1 234 ? -45.349 -9.080 74.085 1.00 85.88 234 VAL A C 1
ATOM 1845 O O . VAL A 1 234 ? -46.374 -9.716 73.824 1.00 85.88 234 VAL A O 1
ATOM 1848 N N . PRO A 1 235 ? -44.838 -9.033 75.329 1.00 83.31 235 PRO A N 1
ATOM 1849 C CA . PRO A 1 235 ? -45.577 -9.470 76.503 1.00 83.31 235 PRO A CA 1
ATOM 1850 C C . PRO A 1 235 ? -46.541 -8.369 76.969 1.00 83.31 235 PRO A C 1
ATOM 1852 O O . PRO A 1 235 ? -46.191 -7.189 77.026 1.00 83.31 235 PRO A O 1
ATOM 1855 N N . LEU A 1 236 ? -47.744 -8.763 77.367 1.00 83.56 236 LEU A N 1
ATOM 1856 C CA . LEU A 1 236 ? -48.721 -7.918 78.041 1.00 83.56 236 LEU A CA 1
ATOM 1857 C C . LEU A 1 236 ? -49.327 -8.697 79.209 1.00 83.56 236 LEU A C 1
ATOM 1859 O O . LEU A 1 236 ? -49.774 -9.825 79.030 1.00 83.56 236 LEU A O 1
ATOM 1863 N N . ARG A 1 237 ? -49.414 -8.071 80.385 1.00 81.56 237 ARG A N 1
ATOM 1864 C CA . ARG A 1 237 ? -50.175 -8.591 81.528 1.00 81.56 237 ARG A CA 1
ATOM 1865 C C . ARG A 1 237 ? -51.373 -7.686 81.795 1.00 81.56 237 ARG A C 1
ATOM 1867 O O . ARG A 1 237 ? -51.193 -6.474 81.899 1.00 81.56 237 ARG A O 1
ATOM 1874 N N . VAL A 1 238 ? -52.568 -8.263 81.914 1.00 77.75 238 VAL A N 1
ATOM 1875 C CA . VAL A 1 238 ? -53.819 -7.532 82.185 1.00 77.75 238 VAL A CA 1
ATOM 1876 C C . VAL A 1 238 ? -54.628 -8.264 83.248 1.00 77.75 238 VAL A C 1
ATOM 1878 O O . VAL A 1 238 ? -54.815 -9.474 83.162 1.00 77.75 238 VAL A O 1
ATOM 1881 N N . THR A 1 239 ? -55.137 -7.529 84.230 1.00 76.38 239 THR A N 1
ATOM 1882 C CA . THR A 1 239 ? -56.179 -7.990 85.156 1.00 76.38 239 THR A CA 1
ATOM 1883 C C . THR A 1 239 ? -57.546 -7.633 84.581 1.00 76.38 239 THR A C 1
ATOM 1885 O O . THR A 1 239 ? -57.801 -6.451 84.357 1.00 76.38 239 THR A O 1
ATOM 1888 N N . LEU A 1 240 ? -58.408 -8.622 84.333 1.00 71.12 240 LEU A N 1
ATOM 1889 C CA . LEU A 1 240 ? -59.758 -8.408 83.791 1.00 71.12 240 LEU A CA 1
ATOM 1890 C C . LEU A 1 240 ? -60.833 -8.684 84.848 1.00 71.12 240 LEU A C 1
ATOM 1892 O O . LEU A 1 240 ? -60.772 -9.712 85.533 1.00 71.12 240 LEU A O 1
ATOM 1896 N N . ASN A 1 241 ? -61.863 -7.839 84.911 1.00 67.50 241 ASN A N 1
ATOM 1897 C CA . ASN A 1 241 ? -63.042 -8.057 85.761 1.00 67.50 241 ASN A CA 1
ATOM 1898 C C . ASN A 1 241 ? -64.110 -8.942 85.077 1.00 67.50 241 ASN A C 1
ATOM 1900 O O . ASN A 1 241 ? -64.048 -9.224 83.878 1.00 67.50 241 ASN A O 1
ATOM 1904 N N . ASP A 1 242 ? -65.114 -9.397 85.835 1.00 61.41 242 ASP A N 1
ATOM 1905 C CA . ASP A 1 242 ? -66.157 -10.319 85.346 1.00 61.41 242 ASP A CA 1
ATOM 1906 C C . ASP A 1 242 ? -66.920 -9.791 84.109 1.00 61.41 242 ASP A C 1
ATOM 1908 O O . ASP A 1 242 ? -67.269 -10.557 83.201 1.00 61.41 242 ASP A O 1
ATOM 1912 N N . PHE A 1 243 ? -67.175 -8.479 84.041 1.00 60.84 243 PHE A N 1
ATOM 1913 C CA . PHE A 1 243 ? -67.904 -7.860 82.928 1.00 60.84 243 PHE A CA 1
ATOM 1914 C C . PHE A 1 243 ? -67.052 -7.834 81.653 1.00 60.84 243 PHE A C 1
ATOM 1916 O O . PHE A 1 243 ? -67.547 -8.137 80.560 1.00 60.84 243 PHE A O 1
ATOM 1923 N N . GLU A 1 244 ? -65.754 -7.550 81.774 1.00 64.00 244 GLU A N 1
ATOM 1924 C CA . GLU A 1 244 ? -64.780 -7.673 80.683 1.00 64.00 244 GLU A CA 1
ATOM 1925 C C . GLU A 1 244 ? -64.680 -9.121 80.192 1.00 64.00 244 GLU A C 1
ATOM 1927 O O . GLU A 1 244 ? -64.821 -9.351 78.990 1.00 64.00 244 GLU A O 1
ATOM 1932 N N . ARG A 1 245 ? -64.624 -10.095 81.115 1.00 63.81 245 ARG A N 1
ATOM 1933 C CA . ARG A 1 245 ? -64.693 -11.552 80.855 1.00 63.81 245 ARG A CA 1
ATOM 1934 C C . ARG A 1 245 ? -66.034 -12.042 80.276 1.00 63.81 245 ARG A C 1
ATOM 1936 O O . ARG A 1 245 ? -66.210 -13.234 80.022 1.00 63.81 245 ARG A O 1
ATOM 1943 N N . GLY A 1 246 ? -66.998 -11.148 80.043 1.00 57.31 246 GLY A N 1
ATOM 1944 C CA . GLY A 1 246 ? -68.215 -11.435 79.274 1.00 57.31 246 GLY A CA 1
ATOM 1945 C C . GLY A 1 246 ? -69.398 -11.958 80.077 1.00 57.31 246 GLY A C 1
ATOM 1946 O O . GLY A 1 246 ? -70.322 -12.520 79.492 1.00 57.31 246 GLY A O 1
ATOM 1947 N N . TRP A 1 247 ? -69.395 -11.781 81.396 1.00 59.81 247 TRP A N 1
ATOM 1948 C CA . TRP A 1 247 ? -70.536 -12.142 82.229 1.00 59.81 247 TRP A CA 1
ATOM 1949 C C . TRP A 1 247 ? -71.674 -11.123 82.070 1.00 59.81 247 TRP A C 1
ATOM 1951 O O . TRP A 1 247 ? -71.445 -9.916 81.992 1.00 59.81 247 TRP A O 1
ATOM 1961 N N . ILE A 1 248 ? -72.915 -11.617 82.027 1.00 51.38 248 ILE A N 1
ATOM 1962 C CA . ILE A 1 248 ? -74.140 -10.813 81.911 1.00 51.38 248 ILE A CA 1
ATOM 1963 C C . ILE A 1 248 ? -75.071 -11.223 83.058 1.00 51.38 248 ILE A C 1
ATOM 1965 O O . ILE A 1 248 ? -75.344 -12.409 83.246 1.00 51.38 248 ILE A O 1
ATOM 1969 N N . TYR A 1 249 ? -75.519 -10.257 83.858 1.00 47.47 249 TYR A N 1
ATOM 1970 C CA . TYR A 1 249 ? -76.096 -10.522 85.178 1.00 47.47 249 TYR A CA 1
ATOM 1971 C C . TYR A 1 249 ? -77.618 -10.751 85.149 1.00 47.47 249 TYR A C 1
ATOM 1973 O O . TYR A 1 249 ? -78.389 -9.802 85.250 1.00 47.47 249 TYR A O 1
ATOM 1981 N N . TRP A 1 250 ? -78.044 -12.017 85.061 1.00 40.94 250 TRP A N 1
ATOM 1982 C CA . TRP A 1 250 ? -79.430 -12.450 85.313 1.00 40.94 250 TRP A CA 1
ATOM 1983 C C . TRP A 1 250 ? -79.474 -13.872 85.909 1.00 40.94 250 TRP A C 1
ATOM 1985 O O . TRP A 1 250 ? -79.580 -14.854 85.178 1.00 40.94 250 TRP A O 1
ATOM 1995 N N . GLY A 1 251 ? -79.408 -14.000 87.241 1.00 42.00 251 GLY A N 1
ATOM 1996 C CA . GLY A 1 251 ? -79.648 -15.274 87.941 1.00 42.00 251 GLY A CA 1
ATOM 1997 C C . GLY A 1 251 ? -78.825 -15.480 89.219 1.00 42.00 251 GLY A C 1
ATOM 1998 O O . GLY A 1 251 ? -77.729 -14.943 89.362 1.00 42.00 251 GLY A O 1
ATOM 1999 N N . ILE A 1 252 ? -79.353 -16.271 90.159 1.00 40.09 252 ILE A N 1
ATOM 2000 C CA . ILE A 1 252 ? -78.725 -16.506 91.470 1.00 40.09 252 ILE A CA 1
ATOM 2001 C C . ILE A 1 252 ? -77.676 -17.630 91.389 1.00 40.09 252 ILE A C 1
ATOM 2003 O O . ILE A 1 252 ? -78.009 -18.807 91.310 1.00 40.09 252 ILE A O 1
ATOM 2007 N N . ILE A 1 253 ? -76.408 -17.217 91.464 1.00 46.00 253 ILE A N 1
ATOM 2008 C CA . ILE A 1 253 ? -75.233 -17.931 92.000 1.00 46.00 253 ILE A CA 1
ATOM 2009 C C . ILE A 1 253 ? -75.056 -19.412 91.597 1.00 46.00 253 ILE A C 1
ATOM 2011 O O . ILE A 1 253 ? -75.449 -20.334 92.311 1.00 46.00 253 ILE A O 1
ATOM 2015 N N . ARG A 1 254 ? -74.214 -19.634 90.578 1.00 41.81 254 ARG A N 1
ATOM 2016 C CA . ARG A 1 254 ? -73.142 -20.646 90.657 1.00 41.81 254 ARG A CA 1
ATOM 2017 C C . ARG A 1 254 ? -71.959 -20.217 89.786 1.00 41.81 254 ARG A C 1
ATOM 2019 O O . ARG A 1 254 ? -72.068 -20.229 88.565 1.00 41.81 254 ARG A O 1
ATOM 2026 N N . VAL A 1 255 ? -70.842 -19.834 90.408 1.00 45.41 255 VAL A N 1
ATOM 2027 C CA . VAL A 1 255 ? -69.601 -19.479 89.692 1.00 45.41 255 VAL A CA 1
ATOM 2028 C C . VAL A 1 255 ? -69.042 -20.742 89.016 1.00 45.41 255 VAL A C 1
ATOM 2030 O O . VAL A 1 255 ? -68.784 -21.722 89.721 1.00 45.41 255 VAL A O 1
ATOM 2033 N N . PRO A 1 256 ? -68.872 -20.780 87.679 1.00 45.09 256 PRO A N 1
ATOM 2034 C CA . PRO A 1 256 ? -68.222 -21.901 87.007 1.00 45.09 256 PRO A CA 1
ATOM 2035 C C . PRO A 1 256 ? -66.722 -21.912 87.321 1.00 45.09 256 PRO A C 1
ATOM 2037 O O . PRO A 1 256 ? -66.073 -20.876 87.252 1.00 45.09 256 PRO A O 1
ATOM 2040 N N . GLY A 1 257 ? -66.151 -23.087 87.599 1.00 45.88 257 GLY A N 1
ATOM 2041 C CA . GLY A 1 257 ? -64.709 -23.238 87.865 1.00 45.88 257 GLY A CA 1
ATOM 2042 C C . GLY A 1 257 ? -63.795 -23.075 86.640 1.00 45.88 257 GLY A C 1
ATOM 2043 O O . GLY A 1 257 ? -62.593 -23.277 86.758 1.00 45.88 257 GLY A O 1
ATOM 2044 N N . ALA A 1 258 ? -64.358 -22.760 85.471 1.00 53.97 258 ALA A N 1
ATOM 2045 C CA . ALA A 1 258 ? -63.645 -22.433 84.241 1.00 53.97 258 ALA A CA 1
ATOM 2046 C C . ALA A 1 258 ? -64.539 -21.559 83.343 1.00 53.97 258 ALA A C 1
ATOM 2048 O O . ALA A 1 258 ? -65.756 -21.768 83.281 1.00 53.97 258 ALA A O 1
ATOM 2049 N N . LEU A 1 259 ? -63.943 -20.608 82.620 1.00 57.88 259 LEU A N 1
ATOM 2050 C CA . LEU A 1 259 ? -64.646 -19.817 81.608 1.00 57.88 259 LEU A CA 1
ATOM 2051 C C . LEU A 1 259 ? -65.114 -20.701 80.442 1.00 57.88 259 LEU A C 1
ATOM 2053 O O . LEU A 1 259 ? -64.394 -21.588 79.980 1.00 57.88 259 LEU A O 1
ATOM 2057 N N . LYS A 1 260 ? -66.318 -20.418 79.931 1.00 59.69 260 LYS A N 1
ATOM 2058 C CA . LYS A 1 260 ? -66.819 -21.012 78.683 1.00 59.69 260 LYS A CA 1
ATOM 2059 C C . LYS A 1 260 ? -65.988 -20.522 77.496 1.00 59.69 260 LYS A C 1
ATOM 2061 O O . LYS A 1 260 ? -65.522 -19.387 77.490 1.00 59.69 260 LYS A O 1
ATOM 2066 N N . GLU A 1 261 ? -65.889 -21.334 76.452 1.00 59.62 261 GLU A N 1
ATOM 2067 C CA . GLU A 1 261 ? -65.195 -21.012 75.192 1.00 59.62 261 GLU A CA 1
ATOM 2068 C C . GLU A 1 261 ? -65.725 -19.713 74.535 1.00 59.62 261 GLU A C 1
ATOM 2070 O O . GLU A 1 261 ? -64.959 -18.890 74.040 1.00 59.62 261 GLU A O 1
ATOM 2075 N N . SER A 1 262 ? -67.030 -19.440 74.671 1.00 60.00 262 SER A N 1
ATOM 2076 C CA . SER A 1 262 ? -67.667 -18.166 74.287 1.00 60.00 262 SER A CA 1
ATOM 2077 C C . SER A 1 262 ? -67.113 -16.931 75.006 1.00 60.00 262 SER A C 1
ATOM 2079 O O . SER A 1 262 ? -67.172 -15.827 74.471 1.00 60.00 262 SER A O 1
ATOM 2081 N N . ASN A 1 263 ? -66.618 -17.103 76.232 1.00 65.44 263 ASN A N 1
ATOM 2082 C CA . ASN A 1 263 ? -66.123 -16.030 77.089 1.00 65.44 263 ASN A CA 1
ATOM 2083 C C . ASN A 1 263 ? -64.620 -15.817 76.880 1.00 65.44 263 ASN A C 1
ATOM 2085 O O . ASN A 1 263 ? -64.171 -14.673 76.854 1.00 65.44 263 ASN A O 1
ATOM 2089 N N . TRP A 1 264 ? -63.868 -16.899 76.645 1.00 68.00 264 TRP A N 1
ATOM 2090 C CA . TRP A 1 264 ? -62.466 -16.840 76.222 1.00 68.00 264 TRP A CA 1
ATOM 2091 C C . TRP A 1 264 ? -62.282 -15.976 74.978 1.00 68.00 264 TRP A C 1
ATOM 2093 O O . TRP A 1 264 ? -61.447 -15.079 74.990 1.00 68.00 264 TRP A O 1
ATOM 2103 N N . LYS A 1 265 ? -63.149 -16.120 73.967 1.00 68.62 265 LYS A N 1
ATOM 2104 C CA . LYS A 1 265 ? -63.130 -15.233 72.796 1.00 68.62 265 LYS A CA 1
ATOM 2105 C C . LYS A 1 265 ? -63.218 -13.741 73.165 1.00 68.62 265 LYS A C 1
ATOM 2107 O O . LYS A 1 265 ? -62.527 -12.930 72.558 1.00 68.62 265 LYS A O 1
ATOM 2112 N N . LYS A 1 266 ? -64.021 -13.364 74.169 1.00 70.06 266 LYS A N 1
ATOM 2113 C CA . LYS A 1 266 ? -64.125 -11.962 74.615 1.00 70.06 266 LYS A CA 1
ATOM 2114 C C . LYS A 1 266 ? -62.883 -11.508 75.394 1.00 70.06 266 LYS A C 1
ATOM 2116 O O . LYS A 1 266 ? -62.447 -10.374 75.221 1.00 70.06 266 LYS A O 1
ATOM 2121 N N . VAL A 1 267 ? -62.292 -12.387 76.207 1.00 70.00 267 VAL A N 1
ATOM 2122 C CA . VAL A 1 267 ? -60.989 -12.151 76.859 1.00 70.00 267 VAL A CA 1
ATOM 2123 C C . VAL A 1 267 ? -59.899 -11.916 75.808 1.00 70.00 267 VAL A C 1
ATOM 2125 O O . VAL A 1 267 ? -59.165 -10.937 75.891 1.00 70.00 267 VAL A O 1
ATOM 2128 N N . GLU A 1 268 ? -59.843 -12.743 74.767 1.00 71.25 268 GLU A N 1
ATOM 2129 C CA . GLU A 1 268 ? -58.903 -12.582 73.656 1.00 71.25 268 GLU A CA 1
ATOM 2130 C C . GLU A 1 268 ? -59.148 -11.282 72.871 1.00 71.25 268 GLU A C 1
ATOM 2132 O O . GLU A 1 268 ? -58.198 -10.557 72.593 1.00 71.25 268 GLU A O 1
ATOM 2137 N N . GLU A 1 269 ? -60.401 -10.917 72.573 1.00 74.44 269 GLU A N 1
ATOM 2138 C CA . GLU A 1 269 ? -60.738 -9.638 71.919 1.00 74.44 269 GLU A CA 1
ATOM 2139 C C . GLU A 1 269 ? -60.326 -8.412 72.764 1.00 74.44 269 GLU A C 1
ATOM 2141 O O . GLU A 1 269 ? -59.834 -7.424 72.208 1.00 74.44 269 GLU A O 1
ATOM 2146 N N . MET A 1 270 ? -60.439 -8.492 74.098 1.00 76.56 270 MET A N 1
ATOM 2147 C CA . MET A 1 270 ? -59.938 -7.467 75.029 1.00 76.56 270 MET A CA 1
ATOM 2148 C C . MET A 1 270 ? -58.403 -7.386 75.066 1.00 76.56 270 MET A C 1
ATOM 2150 O O . MET A 1 270 ? -57.860 -6.299 75.245 1.00 76.56 270 MET A O 1
ATOM 2154 N N . LEU A 1 271 ? -57.696 -8.507 74.882 1.00 79.00 271 LEU A N 1
ATOM 2155 C CA . LEU A 1 271 ? -56.228 -8.573 74.923 1.00 79.00 271 LEU A CA 1
ATOM 2156 C C . LEU A 1 271 ? -55.568 -8.217 73.580 1.00 79.00 271 LEU A C 1
ATOM 2158 O O . LEU A 1 271 ? -54.509 -7.593 73.569 1.00 79.00 271 LEU A O 1
ATOM 2162 N N . VAL A 1 272 ? -56.183 -8.560 72.443 1.00 80.19 272 VAL A N 1
ATOM 2163 C CA . VAL A 1 272 ? -55.615 -8.302 71.105 1.00 80.19 272 VAL A CA 1
ATOM 2164 C C . VAL A 1 272 ? -55.384 -6.811 70.862 1.00 80.19 272 VAL A C 1
ATOM 2166 O O . VAL A 1 272 ? -54.332 -6.444 70.346 1.00 80.19 272 VAL A O 1
ATOM 2169 N N . THR A 1 273 ? -56.315 -5.941 71.260 1.00 80.69 273 THR A N 1
ATOM 2170 C CA . THR A 1 273 ? -56.195 -4.489 71.024 1.00 80.69 273 THR A CA 1
ATOM 2171 C C . THR A 1 273 ? -54.954 -3.871 71.702 1.00 80.69 273 THR A C 1
ATOM 2173 O O . THR A 1 273 ? -54.118 -3.321 70.983 1.00 80.69 273 THR A O 1
ATOM 2176 N N . PRO A 1 274 ? -54.744 -3.986 73.032 1.00 80.31 274 PRO A N 1
ATOM 2177 C CA . PRO A 1 274 ? -53.545 -3.457 73.689 1.00 80.31 274 PRO A CA 1
ATOM 2178 C C . PRO A 1 274 ? -52.246 -4.182 73.295 1.00 80.31 274 PRO A C 1
ATOM 2180 O O . PRO A 1 274 ? -51.190 -3.552 73.279 1.00 80.31 274 PRO A O 1
ATOM 2183 N N . VAL A 1 275 ? -52.287 -5.471 72.927 1.00 83.50 275 VAL A N 1
ATOM 2184 C CA . VAL A 1 275 ? -51.101 -6.162 72.379 1.00 83.50 275 VAL A CA 1
ATOM 2185 C C . VAL A 1 275 ? -50.707 -5.588 71.014 1.00 83.50 275 VAL A C 1
ATOM 2187 O O . VAL A 1 275 ? -49.519 -5.392 70.760 1.00 83.50 275 VAL A O 1
ATOM 2190 N N . VAL A 1 276 ? -51.678 -5.264 70.153 1.00 82.94 276 VAL A N 1
ATOM 2191 C CA . VAL A 1 276 ? -51.420 -4.601 68.865 1.00 82.94 276 VAL A CA 1
ATOM 2192 C C . VAL A 1 276 ? -50.963 -3.150 69.065 1.00 82.94 276 VAL A C 1
ATOM 2194 O O . VAL A 1 276 ? -50.000 -2.755 68.411 1.00 82.94 276 VAL A O 1
ATOM 2197 N N . GLU A 1 277 ? -51.544 -2.377 69.999 1.00 82.44 277 GLU A N 1
ATOM 2198 C CA . GLU A 1 277 ? -51.017 -1.041 70.356 1.00 82.44 277 GLU A CA 1
ATOM 2199 C C . GLU A 1 277 ? -49.532 -1.122 70.771 1.00 82.44 277 GLU A C 1
ATOM 2201 O O . GLU A 1 277 ? -48.702 -0.384 70.235 1.00 82.44 277 GLU A O 1
ATOM 2206 N N . ASN A 1 278 ? -49.171 -2.057 71.660 1.00 83.75 278 ASN A N 1
ATOM 2207 C CA . ASN A 1 278 ? -47.783 -2.252 72.096 1.00 83.75 278 ASN A CA 1
ATOM 2208 C C . ASN A 1 278 ? -46.861 -2.716 70.954 1.00 83.75 278 ASN A C 1
ATOM 2210 O O . ASN A 1 278 ? -45.743 -2.215 70.833 1.00 83.75 278 ASN A O 1
ATOM 2214 N N . PHE A 1 279 ? -47.322 -3.613 70.074 1.00 85.38 279 PHE A N 1
ATOM 2215 C CA . PHE A 1 279 ? -46.558 -4.031 68.894 1.00 85.38 279 PHE A CA 1
ATOM 2216 C C . PHE A 1 279 ? -46.230 -2.853 67.966 1.00 85.38 279 PHE A C 1
ATOM 2218 O O . PHE A 1 279 ? -45.111 -2.770 67.460 1.00 85.38 279 PHE A O 1
ATOM 2225 N N . LEU A 1 280 ? -47.163 -1.916 67.763 1.00 82.12 280 LEU A N 1
ATOM 2226 C CA . LEU A 1 280 ? -46.903 -0.717 66.960 1.00 82.12 280 LEU A CA 1
ATOM 2227 C C . LEU A 1 280 ? -45.872 0.214 67.617 1.00 82.12 280 LEU A C 1
ATOM 2229 O O . LEU A 1 280 ? -45.081 0.832 66.905 1.00 82.12 280 LEU A O 1
ATOM 2233 N N . VAL A 1 281 ? -45.830 0.285 68.952 1.00 80.81 281 VAL A N 1
ATOM 2234 C CA . VAL A 1 281 ? -44.790 1.025 69.688 1.00 80.81 281 VAL A CA 1
ATOM 2235 C C . VAL A 1 281 ? -43.417 0.370 69.508 1.00 80.81 281 VAL A C 1
ATOM 2237 O O . VAL A 1 281 ? -42.468 1.054 69.127 1.00 80.81 281 VAL A O 1
ATOM 2240 N N . ASP A 1 282 ? -43.304 -0.948 69.690 1.00 80.50 282 ASP A N 1
ATOM 2241 C CA . ASP A 1 282 ? -42.040 -1.673 69.484 1.00 80.50 282 ASP A CA 1
ATOM 2242 C C . ASP A 1 282 ? -41.564 -1.636 68.023 1.00 80.50 282 ASP A C 1
ATOM 2244 O O . ASP A 1 282 ? -40.360 -1.567 67.757 1.00 80.50 282 ASP A O 1
ATOM 2248 N N . LEU A 1 283 ? -42.495 -1.612 67.066 1.00 79.31 283 LEU A N 1
ATOM 2249 C CA . LEU A 1 283 ? -42.189 -1.441 65.649 1.00 79.31 283 LEU A CA 1
ATOM 2250 C C . LEU A 1 283 ? -41.609 -0.047 65.351 1.00 79.31 283 LEU A C 1
ATOM 2252 O O . LEU A 1 283 ? -40.632 0.052 64.609 1.00 79.31 283 LEU A O 1
ATOM 2256 N N . LEU A 1 284 ? -42.149 1.020 65.951 1.00 74.81 284 LEU A N 1
ATOM 2257 C CA . LEU A 1 284 ? -41.583 2.371 65.831 1.00 74.81 284 LEU A CA 1
ATOM 2258 C C . LEU A 1 284 ? -40.196 2.465 66.491 1.00 74.81 284 LEU A C 1
ATOM 2260 O O . LEU A 1 284 ? -39.274 2.997 65.873 1.00 74.81 284 LEU A O 1
ATOM 2264 N N . ASN A 1 285 ? -40.023 1.880 67.682 1.00 74.38 285 ASN A N 1
ATOM 2265 C CA . ASN A 1 285 ? -38.734 1.821 68.388 1.00 74.38 285 ASN A CA 1
ATOM 2266 C C . ASN A 1 285 ? -37.658 1.073 67.574 1.00 74.38 285 ASN A C 1
ATOM 2268 O O . ASN A 1 285 ? -36.487 1.457 67.564 1.00 74.38 285 ASN A O 1
ATOM 2272 N N . TYR A 1 286 ? -38.036 0.013 66.846 1.00 75.25 286 TYR A N 1
ATOM 2273 C CA . TYR A 1 286 ? -37.120 -0.660 65.922 1.00 75.25 286 TYR A CA 1
ATOM 2274 C C . TYR A 1 286 ? -36.628 0.286 64.822 1.00 75.25 286 TYR A C 1
ATOM 2276 O O . TYR A 1 286 ? -35.428 0.298 64.534 1.00 75.25 286 TYR A O 1
ATOM 2284 N N . PHE A 1 287 ? -37.517 1.085 64.226 1.00 67.75 287 PHE A N 1
ATOM 2285 C CA . PHE A 1 287 ? -37.142 2.001 63.150 1.00 67.75 287 PHE A CA 1
ATOM 2286 C C . PHE A 1 287 ? -36.333 3.217 63.622 1.00 67.75 287 PHE A C 1
ATOM 2288 O O . PHE A 1 287 ? -35.459 3.655 62.873 1.00 67.75 287 PHE A O 1
ATOM 2295 N N . SER A 1 288 ? -36.554 3.726 64.841 1.00 64.56 288 SER A N 1
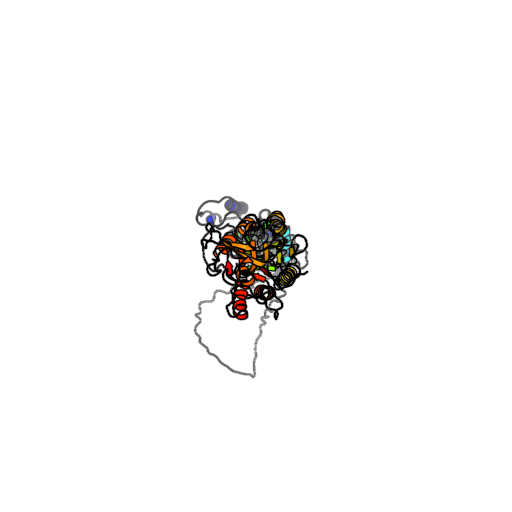ATOM 2296 C CA . SER A 1 288 ? -35.779 4.856 65.376 1.00 64.56 288 SER A CA 1
ATOM 2297 C C . SER A 1 288 ? -34.339 4.482 65.743 1.00 64.56 288 SER A C 1
ATOM 2299 O O . SER A 1 288 ? -33.409 5.193 65.363 1.00 64.56 288 SER A O 1
ATOM 2301 N N . ASP A 1 289 ? -34.142 3.366 66.451 1.00 65.19 289 ASP A N 1
ATOM 2302 C CA . ASP A 1 289 ? -32.887 3.113 67.172 1.00 65.19 289 ASP A CA 1
ATOM 2303 C C . ASP A 1 289 ? -32.006 2.046 66.509 1.00 65.19 289 ASP A C 1
ATOM 2305 O O . ASP A 1 289 ? -30.787 2.210 66.412 1.00 65.19 289 ASP A O 1
ATOM 2309 N N . ASP A 1 290 ? -32.605 0.943 66.052 1.00 65.38 290 ASP A N 1
ATOM 2310 C CA . ASP A 1 290 ? -31.861 -0.243 65.611 1.00 65.38 290 ASP A CA 1
ATOM 2311 C C . ASP A 1 290 ? -31.809 -0.383 64.084 1.00 65.38 290 ASP A C 1
ATOM 2313 O O . ASP A 1 290 ? -30.745 -0.679 63.540 1.00 65.38 290 ASP A O 1
ATOM 2317 N N . PHE A 1 291 ? -32.895 -0.102 63.356 1.00 63.47 291 PHE A N 1
ATOM 2318 C CA . PHE A 1 291 ? -32.848 -0.056 61.890 1.00 63.47 291 PHE A CA 1
ATOM 2319 C C . PHE A 1 291 ? -31.921 1.065 61.405 1.00 63.47 291 PHE A C 1
ATOM 2321 O O . PHE A 1 291 ? -31.147 0.862 60.470 1.00 63.47 291 PHE A O 1
ATOM 2328 N N . ALA A 1 292 ? -31.896 2.203 62.108 1.00 63.03 292 ALA A N 1
ATOM 2329 C CA . ALA A 1 292 ? -30.935 3.278 61.870 1.00 63.03 292 ALA A CA 1
ATOM 2330 C C . ALA A 1 292 ? -29.475 2.775 61.893 1.00 63.03 292 ALA A C 1
ATOM 2332 O O . ALA A 1 292 ? -28.674 3.184 61.053 1.00 63.03 292 ALA A O 1
ATOM 2333 N N . ARG A 1 293 ? -29.135 1.818 62.772 1.00 63.91 293 ARG A N 1
ATOM 2334 C CA . ARG A 1 293 ? -27.801 1.184 62.822 1.00 63.91 293 ARG A CA 1
ATOM 2335 C C . ARG A 1 293 ? -27.564 0.246 61.643 1.00 63.91 293 ARG A C 1
ATOM 2337 O O . ARG A 1 293 ? -26.456 0.229 61.112 1.00 63.91 293 ARG A O 1
ATOM 2344 N N . VAL A 1 294 ? -28.591 -0.481 61.193 1.00 65.19 294 VAL A N 1
ATOM 2345 C CA . VAL A 1 294 ? -28.508 -1.308 59.977 1.00 65.19 294 VAL A CA 1
ATOM 2346 C C . VAL A 1 294 ? -28.191 -0.450 58.750 1.00 65.19 294 VAL A C 1
ATOM 2348 O O . VAL A 1 294 ? -27.360 -0.857 57.944 1.00 65.19 294 VAL A O 1
ATOM 2351 N N . THR A 1 295 ? -28.739 0.769 58.635 1.00 59.81 295 THR A N 1
ATOM 2352 C CA . THR A 1 295 ? -28.446 1.647 57.479 1.00 59.81 295 THR A CA 1
ATOM 2353 C C . THR A 1 295 ? -26.967 2.048 57.329 1.00 59.81 295 THR A C 1
ATOM 2355 O O . THR A 1 295 ? -26.578 2.583 56.291 1.00 59.81 295 THR A O 1
ATOM 2358 N N . LEU A 1 296 ? -26.134 1.777 58.343 1.00 61.94 296 LEU A N 1
ATOM 2359 C CA . LEU A 1 296 ? -24.702 2.082 58.377 1.00 61.94 296 LEU A CA 1
ATOM 2360 C C . LEU A 1 296 ? -23.794 0.876 58.055 1.00 61.94 296 LEU A C 1
ATOM 2362 O O . LEU A 1 296 ? -22.570 1.037 58.074 1.00 61.94 296 LEU A O 1
ATOM 2366 N N . THR A 1 297 ? -24.338 -0.317 57.776 1.00 64.06 297 THR A N 1
ATOM 2367 C CA . THR A 1 297 ? -23.528 -1.503 57.434 1.00 64.06 297 THR A CA 1
ATOM 2368 C C . THR A 1 297 ? -23.164 -1.549 55.947 1.00 64.06 297 THR A C 1
ATOM 2370 O O . THR A 1 297 ? -23.915 -1.096 55.081 1.00 64.06 297 THR A O 1
ATOM 2373 N N . GLU A 1 298 ? -22.014 -2.151 55.621 1.00 61.22 298 GLU A N 1
ATOM 2374 C CA . GLU A 1 298 ? -21.617 -2.379 54.220 1.00 61.22 298 GLU A CA 1
ATOM 2375 C C . GLU A 1 298 ? -22.561 -3.365 53.507 1.00 61.22 298 GLU A C 1
ATOM 2377 O O . GLU A 1 298 ? -22.696 -3.325 52.287 1.00 61.22 298 GLU A O 1
ATOM 2382 N N . GLU A 1 299 ? -23.262 -4.216 54.260 1.00 64.00 299 GLU A N 1
ATOM 2383 C CA . GLU A 1 299 ? -24.277 -5.150 53.762 1.00 64.00 299 GLU A CA 1
ATOM 2384 C C . GLU A 1 299 ? -25.539 -4.408 53.309 1.00 64.00 299 GLU A C 1
ATOM 2386 O O . GLU A 1 299 ? -26.032 -4.652 52.204 1.00 64.00 299 GLU A O 1
ATOM 2391 N N . PHE A 1 300 ? -26.013 -3.446 54.110 1.00 63.03 300 PHE A N 1
ATOM 2392 C CA . PHE A 1 300 ? -27.098 -2.550 53.724 1.00 63.03 300 PHE A CA 1
ATOM 2393 C C . PHE A 1 300 ? -26.681 -1.683 52.535 1.00 63.03 300 PHE A C 1
ATOM 2395 O O . PHE A 1 300 ? -27.410 -1.642 51.549 1.00 63.03 300 PHE A O 1
ATOM 2402 N N . GLU A 1 301 ? -25.488 -1.071 52.555 1.00 60.47 301 GLU A N 1
ATOM 2403 C CA . GLU A 1 301 ? -24.986 -0.294 51.410 1.00 60.47 301 GLU A CA 1
ATOM 2404 C C . GLU A 1 301 ? -24.922 -1.154 50.131 1.00 60.47 301 GLU A C 1
ATOM 2406 O O . GLU A 1 301 ? -25.354 -0.724 49.065 1.00 60.47 301 GLU A O 1
ATOM 2411 N N . SER A 1 302 ? -24.456 -2.402 50.231 1.00 62.78 302 SER A N 1
ATOM 2412 C CA . SER A 1 302 ? -24.376 -3.362 49.121 1.00 62.78 302 SER A CA 1
ATOM 2413 C C . SER A 1 302 ? -25.748 -3.784 48.575 1.00 62.78 302 SER A C 1
ATOM 2415 O O . SER A 1 302 ? -25.903 -3.958 47.366 1.00 62.78 302 SER A O 1
ATOM 2417 N N . ALA A 1 303 ? -26.763 -3.923 49.434 1.00 60.72 303 ALA A N 1
ATOM 2418 C CA . ALA A 1 303 ? -28.116 -4.322 49.039 1.00 60.72 303 ALA A CA 1
ATOM 2419 C C . ALA A 1 303 ? -29.042 -3.147 48.656 1.00 60.72 303 ALA A C 1
ATOM 2421 O O . ALA A 1 303 ? -30.065 -3.375 47.995 1.00 60.72 303 ALA A O 1
ATOM 2422 N N . MET A 1 304 ? -28.687 -1.923 49.065 1.00 57.69 304 MET A N 1
ATOM 2423 C CA . MET A 1 304 ? -29.405 -0.671 48.789 1.00 57.69 304 MET A CA 1
ATOM 2424 C C . MET A 1 304 ? -28.767 0.202 47.716 1.00 57.69 304 MET A C 1
ATOM 2426 O O . MET A 1 304 ? -29.430 1.120 47.248 1.00 57.69 304 MET A O 1
ATOM 2430 N N . ARG A 1 305 ? -27.546 -0.102 47.260 1.00 55.00 305 ARG A N 1
ATOM 2431 C CA . ARG A 1 305 ? -27.075 0.266 45.917 1.00 55.00 305 ARG A CA 1
ATOM 2432 C C . ARG A 1 305 ? -27.936 -0.472 44.884 1.00 55.00 305 ARG A C 1
ATOM 2434 O O . ARG A 1 305 ? -27.781 -1.686 44.739 1.00 55.00 305 ARG A O 1
ATOM 2441 N N . PRO A 1 306 ? -28.829 0.200 44.143 1.00 50.47 306 PRO A N 1
ATOM 2442 C CA . PRO A 1 306 ? -29.547 -0.436 43.054 1.00 50.47 306 PRO A CA 1
ATOM 2443 C C . PRO A 1 306 ? -28.704 -0.326 41.781 1.00 50.47 306 PRO A C 1
ATOM 2445 O O . PRO A 1 306 ? -27.709 0.399 41.744 1.00 50.47 306 PRO A O 1
ATOM 2448 N N . ALA A 1 307 ? -29.186 -0.910 40.684 1.00 45.47 307 ALA A N 1
ATOM 2449 C CA . ALA A 1 307 ? -28.781 -0.494 39.340 1.00 45.47 307 ALA A CA 1
ATOM 2450 C C . ALA A 1 307 ? -29.374 0.896 38.988 1.00 45.47 307 ALA A C 1
ATOM 2452 O O . ALA A 1 307 ? -30.042 1.074 37.970 1.00 45.47 307 ALA A O 1
ATOM 2453 N N . LEU A 1 308 ? -29.180 1.891 39.866 1.00 41.47 308 LEU A N 1
ATOM 2454 C CA . LEU A 1 308 ? -29.530 3.287 39.614 1.00 41.47 308 LEU A CA 1
ATOM 2455 C C . LEU A 1 308 ? -28.494 3.875 38.656 1.00 41.47 308 LEU A C 1
ATOM 2457 O O . LEU A 1 308 ? -27.475 4.433 39.060 1.00 41.47 308 LEU A O 1
ATOM 2461 N N . THR A 1 309 ? -28.794 3.759 37.365 1.00 46.78 309 THR A N 1
ATOM 2462 C CA . THR A 1 309 ? -28.060 4.403 36.268 1.00 46.78 309 THR A CA 1
ATOM 2463 C C . THR A 1 309 ? -26.573 4.043 36.183 1.00 46.78 309 THR A C 1
ATOM 2465 O O . THR A 1 309 ? -25.726 4.921 36.025 1.00 46.78 309 THR A O 1
ATOM 2468 N N . SER A 1 310 ? -26.249 2.746 36.153 1.00 53.91 310 SER A N 1
ATOM 2469 C CA . SER A 1 310 ? -25.120 2.283 35.335 1.00 53.91 310 SER A CA 1
ATOM 2470 C C . SER A 1 310 ? -25.426 2.642 33.874 1.00 53.91 310 SER A C 1
ATOM 2472 O O . SER A 1 310 ? -26.132 1.932 33.158 1.00 53.91 310 SER A O 1
ATOM 2474 N N . SER A 1 311 ? -24.969 3.822 33.451 1.00 63.88 311 SER A N 1
ATOM 2475 C CA . SER A 1 311 ? -25.027 4.227 32.045 1.00 63.88 311 SER A CA 1
ATOM 2476 C C . SER A 1 311 ? -24.048 3.350 31.263 1.00 63.88 311 SER A C 1
ATOM 2478 O O . SER A 1 311 ? -22.918 3.192 31.723 1.00 63.88 311 SER A O 1
ATOM 2480 N N . PRO A 1 312 ? -24.426 2.779 30.105 1.00 78.38 312 PRO A N 1
ATOM 2481 C CA . PRO A 1 312 ? -23.516 1.928 29.347 1.00 78.38 312 PRO A CA 1
ATOM 2482 C C . PRO A 1 312 ? -22.282 2.740 28.896 1.00 78.38 312 PRO A C 1
ATOM 2484 O O . PRO A 1 312 ? -22.419 3.925 28.571 1.00 78.38 312 PRO A O 1
ATOM 2487 N N . PRO A 1 313 ? -21.081 2.130 28.860 1.00 87.88 313 PRO A N 1
ATOM 2488 C CA . PRO A 1 313 ? -19.805 2.846 28.784 1.00 87.88 313 PRO A CA 1
ATOM 2489 C C . PRO A 1 313 ? -19.728 3.788 27.577 1.00 87.88 313 PRO A C 1
ATOM 2491 O O . PRO A 1 313 ? -19.962 3.380 26.437 1.00 87.88 313 PRO A O 1
ATOM 2494 N N . ILE A 1 314 ? -19.390 5.057 27.795 1.00 90.56 314 ILE A N 1
ATOM 2495 C CA . ILE A 1 314 ? -19.402 6.084 26.748 1.00 90.56 314 ILE A CA 1
ATOM 2496 C C . ILE A 1 314 ? -18.147 5.930 25.884 1.00 90.56 314 ILE A C 1
ATOM 2498 O O . ILE A 1 314 ? -17.029 6.084 26.366 1.00 90.56 314 ILE A O 1
ATOM 2502 N N . ILE A 1 315 ? -18.327 5.639 24.591 1.00 94.19 315 ILE A N 1
ATOM 2503 C CA . ILE A 1 315 ? -17.222 5.450 23.639 1.00 94.19 315 ILE A CA 1
ATOM 2504 C C . ILE A 1 315 ? -16.979 6.737 22.842 1.00 94.19 315 ILE A C 1
ATOM 2506 O O . ILE A 1 315 ? -17.807 7.138 22.018 1.00 94.19 315 ILE A O 1
ATOM 2510 N N . SER A 1 316 ? -15.800 7.329 23.009 1.00 93.38 316 SER A N 1
ATOM 2511 C CA . SER A 1 316 ? -15.342 8.548 22.336 1.00 93.38 316 SER A CA 1
ATOM 2512 C C . SER A 1 316 ? -14.105 8.261 21.483 1.00 93.38 316 SER A C 1
ATOM 2514 O O . SER A 1 316 ? -12.975 8.273 21.969 1.00 93.38 316 SER A O 1
ATOM 2516 N N . ILE A 1 317 ? -14.306 7.992 20.189 1.00 93.81 317 ILE A N 1
ATOM 2517 C CA . ILE A 1 317 ? -13.202 7.822 19.232 1.00 93.81 317 ILE A CA 1
ATOM 2518 C C . ILE A 1 317 ? -12.682 9.216 18.865 1.00 93.81 317 ILE A C 1
ATOM 2520 O O . ILE A 1 317 ? -13.408 10.013 18.273 1.00 93.81 317 ILE A O 1
ATOM 2524 N N . GLY A 1 318 ? -11.448 9.526 19.267 1.00 88.94 318 GLY A N 1
ATOM 2525 C CA . GLY A 1 318 ? -10.812 10.824 19.026 1.00 88.94 318 GLY A CA 1
ATOM 2526 C C . GLY A 1 318 ? -10.115 10.907 17.667 1.00 88.94 318 GLY A C 1
ATOM 2527 O O . GLY A 1 318 ? -10.064 11.978 17.062 1.00 88.94 318 GLY A O 1
ATOM 2528 N N . TYR A 1 319 ? -9.596 9.778 17.181 1.00 92.50 319 TYR A N 1
ATOM 2529 C CA . TYR A 1 319 ? -9.040 9.625 15.838 1.00 92.50 319 TYR A CA 1
ATOM 2530 C C . TYR A 1 319 ? -9.091 8.134 15.429 1.00 92.50 319 TYR A C 1
ATOM 2532 O O . TYR A 1 319 ? -8.928 7.286 16.308 1.00 92.50 319 TYR A O 1
ATOM 2540 N N . PRO A 1 320 ? -9.309 7.776 14.150 1.00 93.69 320 PRO A N 1
ATOM 2541 C CA . PRO A 1 320 ? -9.659 8.654 13.038 1.00 93.69 320 PRO A CA 1
ATOM 2542 C C . PRO A 1 320 ? -11.059 9.259 13.208 1.00 93.69 320 PRO A C 1
ATOM 2544 O O . PRO A 1 320 ? -11.836 8.847 14.069 1.00 93.69 320 PRO A O 1
ATOM 2547 N N . ARG A 1 321 ? -11.372 10.289 12.416 1.00 93.50 321 ARG A N 1
ATOM 2548 C CA . ARG A 1 321 ? -12.733 10.845 12.351 1.00 93.50 321 ARG A CA 1
ATOM 2549 C C . ARG A 1 321 ? -13.602 9.976 11.445 1.00 93.50 321 ARG A C 1
ATOM 2551 O O . ARG A 1 321 ? -13.093 9.352 10.516 1.00 93.50 321 ARG A O 1
ATOM 2558 N N . ASP A 1 322 ? -14.907 9.976 11.691 1.00 94.88 322 ASP A N 1
ATOM 2559 C CA . ASP A 1 322 ? -15.856 9.349 10.772 1.00 94.88 322 ASP A CA 1
ATOM 2560 C C . ASP A 1 322 ? -15.819 10.042 9.400 1.00 94.88 322 ASP A C 1
ATOM 2562 O O . ASP A 1 322 ? -15.686 11.266 9.313 1.00 94.88 322 ASP A O 1
ATOM 2566 N N . GLY A 1 323 ? -15.860 9.251 8.331 1.00 90.62 323 GLY A N 1
ATOM 2567 C CA . GLY A 1 323 ? -15.678 9.713 6.957 1.00 90.62 323 GLY A CA 1
ATOM 2568 C C . GLY A 1 323 ? -14.241 10.100 6.572 1.00 90.62 323 GLY A C 1
ATOM 2569 O O . GLY A 1 323 ? -14.061 10.664 5.492 1.00 90.62 323 GLY A O 1
ATOM 2570 N N . LEU A 1 324 ? -13.219 9.825 7.398 1.00 92.38 324 LEU A N 1
ATOM 2571 C CA . LEU A 1 324 ? -11.823 10.151 7.068 1.00 92.38 324 LEU A CA 1
ATOM 2572 C C . LEU A 1 324 ? -11.382 9.474 5.759 1.00 92.38 324 LEU A C 1
ATOM 2574 O O . LEU A 1 324 ? -11.523 8.262 5.602 1.00 92.38 324 LEU A O 1
ATOM 2578 N N . PHE A 1 325 ? -10.754 10.245 4.870 1.00 88.44 325 PHE A N 1
ATOM 2579 C CA . PHE A 1 325 ? -10.004 9.723 3.728 1.00 88.44 325 PHE A CA 1
ATOM 2580 C C . PHE A 1 325 ? -8.518 9.574 4.076 1.00 88.44 325 PHE A C 1
ATOM 2582 O O . PHE A 1 325 ? -7.949 10.425 4.759 1.00 88.44 325 PHE A O 1
ATOM 2589 N N . THR A 1 326 ? -7.892 8.496 3.606 1.00 84.06 326 THR A N 1
ATOM 2590 C CA . THR A 1 326 ? -6.453 8.226 3.771 1.00 84.06 326 THR A CA 1
ATOM 2591 C C . THR A 1 326 ? -5.934 7.366 2.618 1.00 84.06 326 THR A C 1
ATOM 2593 O O . THR A 1 326 ? -6.698 6.615 2.018 1.00 84.06 326 THR A O 1
ATOM 2596 N N . GLU A 1 327 ? -4.642 7.438 2.314 1.00 79.88 327 GLU A N 1
ATOM 2597 C CA . GLU A 1 327 ? -3.964 6.520 1.381 1.00 79.88 327 GLU A CA 1
ATOM 2598 C C . GLU A 1 327 ? -3.314 5.329 2.110 1.00 79.88 327 GLU A C 1
ATOM 2600 O O . GLU A 1 327 ? -3.164 4.239 1.547 1.00 79.88 327 GLU A O 1
ATOM 2605 N N . SER A 1 328 ? -2.954 5.540 3.380 1.00 78.75 328 SER A N 1
ATOM 2606 C CA . SER A 1 328 ? -2.145 4.634 4.200 1.00 78.75 328 SER A CA 1
ATOM 2607 C C . SER A 1 328 ? -2.794 3.262 4.414 1.00 78.75 328 SER A C 1
ATOM 2609 O O . SER A 1 328 ? -4.007 3.159 4.604 1.00 78.75 328 SER A O 1
ATOM 2611 N N . VAL A 1 329 ? -1.960 2.215 4.441 1.00 80.69 329 VAL A N 1
ATOM 2612 C CA . VAL A 1 329 ? -2.324 0.847 4.867 1.00 80.69 329 VAL A CA 1
ATOM 2613 C C . VAL A 1 329 ? -2.739 0.759 6.327 1.00 80.69 329 VAL A C 1
ATOM 2615 O O . VAL A 1 329 ? -3.486 -0.143 6.682 1.00 80.69 329 VAL A O 1
ATOM 2618 N N . GLU A 1 330 ? -2.265 1.684 7.154 1.00 87.56 330 GLU A N 1
ATOM 2619 C CA . GLU A 1 330 ? -2.559 1.756 8.579 1.00 87.56 330 GLU A CA 1
ATOM 2620 C C . GLU A 1 330 ? -3.141 3.125 8.922 1.00 87.56 330 GLU A C 1
ATOM 2622 O O . GLU A 1 330 ? -2.708 4.157 8.399 1.00 87.56 330 GLU A O 1
ATOM 2627 N N . THR A 1 331 ? -4.081 3.158 9.860 1.00 91.62 331 THR A N 1
ATOM 2628 C CA . THR A 1 331 ? -4.467 4.395 10.541 1.00 91.62 331 THR A CA 1
ATOM 2629 C C . THR A 1 331 ? -4.106 4.296 12.014 1.00 91.62 331 THR A C 1
ATOM 2631 O O . THR A 1 331 ? -4.347 3.270 12.653 1.00 91.62 331 THR A O 1
ATOM 2634 N N . PHE A 1 332 ? -3.529 5.366 12.564 1.00 92.56 332 PHE A N 1
ATOM 2635 C CA . PHE A 1 332 ? -3.505 5.536 14.011 1.00 92.56 332 PHE A CA 1
ATOM 2636 C C . PHE A 1 332 ? -4.951 5.552 14.517 1.00 92.56 332 PHE A C 1
ATOM 2638 O O . PHE A 1 332 ? -5.841 6.110 13.879 1.00 92.56 332 PHE A O 1
ATOM 2645 N N . PHE A 1 333 ? -5.195 4.941 15.663 1.00 95.38 333 PHE A N 1
ATOM 2646 C CA . PHE A 1 333 ? -6.509 4.805 16.256 1.00 95.38 333 PHE A CA 1
ATOM 2647 C C . PHE A 1 333 ? -6.421 5.112 17.747 1.00 95.38 333 PHE A C 1
ATOM 2649 O O . PHE A 1 333 ? -5.620 4.527 18.477 1.00 95.38 333 PHE A O 1
ATOM 2656 N N . ARG A 1 334 ? -7.272 6.038 18.188 1.00 95.81 334 ARG A N 1
ATOM 2657 C CA . ARG A 1 334 ? -7.353 6.552 19.550 1.00 95.81 334 ARG A CA 1
ATOM 2658 C C . ARG A 1 334 ? -8.803 6.582 20.000 1.00 95.81 334 ARG A C 1
ATOM 2660 O O . ARG A 1 334 ? -9.596 7.383 19.498 1.00 95.81 334 ARG A O 1
ATOM 2667 N N . VAL A 1 335 ? -9.131 5.775 21.002 1.00 95.19 335 VAL A N 1
ATOM 2668 C CA . VAL A 1 335 ? -10.447 5.780 21.650 1.00 95.19 335 VAL A CA 1
ATOM 2669 C C . VAL A 1 335 ? -10.313 5.989 23.150 1.00 95.19 335 VAL A C 1
ATOM 2671 O O . VAL A 1 335 ? -9.446 5.407 23.799 1.00 95.19 335 VAL A O 1
ATOM 2674 N N . VAL A 1 336 ? -11.194 6.825 23.690 1.00 94.06 336 VAL A N 1
ATOM 2675 C CA . VAL A 1 336 ? -11.448 6.956 25.123 1.00 94.06 336 VAL A CA 1
ATOM 2676 C C . VAL A 1 336 ? -12.763 6.244 25.420 1.00 94.06 336 VAL A C 1
ATOM 2678 O O . VAL A 1 336 ? -13.743 6.426 24.695 1.00 94.06 336 VAL A O 1
ATOM 2681 N N . VAL A 1 337 ? -12.783 5.415 26.456 1.00 91.56 337 VAL A N 1
ATOM 2682 C CA . VAL A 1 337 ? -13.994 4.774 26.971 1.00 91.56 337 VAL A CA 1
ATOM 2683 C C . VAL A 1 337 ? -14.182 5.211 28.416 1.00 91.56 337 VAL A C 1
ATOM 2685 O O . VAL A 1 337 ? -13.340 4.910 29.261 1.00 91.56 337 VAL A O 1
ATOM 2688 N N . ASP A 1 338 ? -15.272 5.922 28.688 1.00 87.31 338 ASP A N 1
ATOM 2689 C CA . ASP A 1 338 ? -15.598 6.458 30.009 1.00 87.31 338 ASP A CA 1
ATOM 2690 C C . ASP A 1 338 ? -16.709 5.642 30.667 1.00 87.31 338 ASP A C 1
ATOM 2692 O O . ASP A 1 338 ? -17.757 5.402 30.068 1.00 87.31 338 ASP A O 1
ATOM 2696 N N . ASP A 1 339 ? -16.492 5.241 31.918 1.00 83.56 339 ASP A N 1
ATOM 2697 C CA . ASP A 1 339 ? -17.457 4.479 32.708 1.00 83.56 339 ASP A CA 1
ATOM 2698 C C . ASP A 1 339 ? -17.384 4.888 34.186 1.00 83.56 339 ASP A C 1
ATOM 2700 O O . ASP A 1 339 ? -16.298 5.152 34.717 1.00 83.56 339 ASP A O 1
ATOM 2704 N N . ASP A 1 340 ? -18.529 4.957 34.862 1.00 73.88 340 ASP A N 1
ATOM 2705 C CA . ASP A 1 340 ? -18.608 5.400 36.259 1.00 73.88 340 ASP A CA 1
ATOM 2706 C C . ASP A 1 340 ? -18.099 4.298 37.235 1.00 73.88 340 ASP A C 1
ATOM 2708 O O . ASP A 1 340 ? -17.436 4.577 38.247 1.00 73.88 340 ASP A O 1
ATOM 2712 N N . TRP A 1 341 ? -18.276 3.015 36.893 1.00 70.06 341 TRP A N 1
ATOM 2713 C CA . TRP A 1 341 ? -17.902 1.855 37.719 1.00 70.06 341 TRP A CA 1
ATOM 2714 C C . TRP A 1 341 ? -16.562 1.233 37.295 1.00 70.06 341 TRP A C 1
ATOM 2716 O O . TRP A 1 341 ? -15.700 0.958 38.145 1.00 70.06 341 TRP A O 1
ATOM 2726 N N . GLY A 1 342 ? -16.329 1.126 35.990 1.00 77.81 342 GLY A N 1
ATOM 2727 C CA . GLY A 1 342 ? -15.064 0.812 35.336 1.00 77.81 342 GLY A CA 1
ATOM 2728 C C . GLY A 1 342 ? -15.222 -0.157 34.164 1.00 77.81 342 GLY A C 1
ATOM 2729 O O . GLY A 1 342 ? -15.920 -1.165 34.258 1.00 77.81 342 GLY A O 1
ATOM 2730 N N . VAL A 1 343 ? -14.491 0.102 33.079 1.00 83.31 343 VAL A N 1
ATOM 2731 C CA . VAL A 1 343 ? -14.482 -0.757 31.887 1.00 83.31 343 VAL A CA 1
ATOM 2732 C C . VAL A 1 343 ? -13.840 -2.121 32.198 1.00 83.31 343 VAL A C 1
ATOM 2734 O O . VAL A 1 343 ? -12.741 -2.195 32.749 1.00 83.31 343 VAL A O 1
ATOM 2737 N N . LYS A 1 344 ? -14.514 -3.211 31.818 1.00 85.94 344 LYS A N 1
ATOM 2738 C CA . LYS A 1 344 ? -14.078 -4.615 31.948 1.00 85.94 344 LYS A CA 1
ATOM 2739 C C . LYS A 1 344 ? -13.306 -5.086 30.721 1.00 85.94 344 LYS A C 1
ATOM 2741 O O . LYS A 1 344 ? -12.278 -5.751 30.847 1.00 85.94 344 LYS A O 1
ATOM 2746 N N . SER A 1 345 ? -13.787 -4.743 29.527 1.00 89.56 345 SER A N 1
ATOM 2747 C CA . SER A 1 345 ? -13.096 -5.062 28.276 1.00 89.56 345 SER A CA 1
ATOM 2748 C C . SER A 1 345 ? -13.435 -4.096 27.151 1.00 89.56 345 SER A C 1
ATOM 2750 O O . SER A 1 345 ? -14.585 -3.679 27.019 1.00 89.56 345 SER A O 1
ATOM 2752 N N . ILE A 1 346 ? -12.448 -3.834 26.299 1.00 93.19 346 ILE A N 1
ATOM 2753 C CA . ILE A 1 346 ? -12.594 -3.099 25.039 1.00 93.19 346 ILE A CA 1
ATOM 2754 C C . ILE A 1 346 ? -12.201 -4.055 23.913 1.00 93.19 346 ILE A C 1
ATOM 2756 O O . ILE A 1 346 ? -11.176 -4.730 24.003 1.00 93.19 346 ILE A O 1
ATOM 2760 N N . GLU A 1 347 ? -13.006 -4.130 22.864 1.00 95.38 347 GLU A N 1
ATOM 2761 C 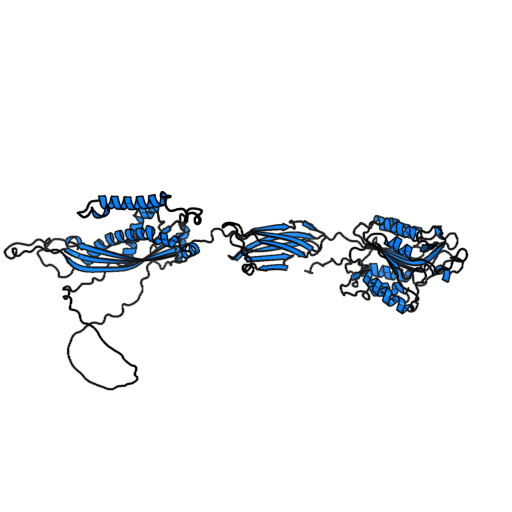CA . GLU A 1 347 ? -12.745 -4.921 21.663 1.00 95.38 347 GLU A CA 1
ATOM 2762 C C . GLU A 1 347 ? -12.883 -4.015 20.439 1.00 95.38 347 GLU A C 1
ATOM 2764 O O . GLU A 1 347 ? -13.848 -3.259 20.330 1.00 95.38 347 GLU A O 1
ATOM 2769 N N . VAL A 1 348 ? -11.894 -4.048 19.548 1.00 95.44 348 VAL A N 1
ATOM 2770 C CA . VAL A 1 348 ? -11.859 -3.240 18.326 1.00 95.44 348 VAL A CA 1
ATOM 2771 C C . VAL A 1 348 ? -11.844 -4.182 17.135 1.00 95.44 348 VAL A C 1
ATOM 2773 O O . VAL A 1 348 ? -10.971 -5.045 17.017 1.00 95.44 348 VAL A O 1
ATOM 2776 N N . LEU A 1 349 ? -12.834 -4.006 16.265 1.00 95.00 349 LEU A N 1
ATOM 2777 C CA . LEU A 1 349 ? -13.016 -4.774 15.050 1.00 95.00 349 LEU A CA 1
ATOM 2778 C C . LEU A 1 349 ? -12.831 -3.871 13.833 1.00 95.00 349 LEU A C 1
ATOM 2780 O O . LEU A 1 349 ? -13.351 -2.756 13.812 1.00 95.00 349 LEU A O 1
ATOM 2784 N N . VAL A 1 350 ? -12.171 -4.377 12.795 1.00 93.12 350 VAL A N 1
ATOM 2785 C CA . VAL A 1 350 ? -12.114 -3.739 11.477 1.00 93.12 350 VAL A CA 1
ATOM 2786 C C . VAL A 1 350 ? -12.783 -4.667 10.471 1.00 93.12 350 VAL A C 1
ATOM 2788 O O . VAL A 1 350 ? -12.471 -5.853 10.387 1.00 93.12 350 VAL A O 1
ATOM 2791 N N . ASN A 1 351 ? -13.772 -4.151 9.739 1.00 91.25 351 ASN A N 1
ATOM 2792 C CA . ASN A 1 351 ? -14.549 -4.907 8.746 1.00 91.25 351 ASN A CA 1
ATOM 2793 C C . ASN A 1 351 ? -15.154 -6.217 9.299 1.00 91.25 351 ASN A C 1
ATOM 2795 O O . ASN A 1 351 ? -15.241 -7.228 8.604 1.00 91.25 351 ASN A O 1
ATOM 2799 N N . GLY A 1 352 ? -15.549 -6.201 10.578 1.00 86.56 352 GLY A N 1
ATOM 2800 C CA . GLY A 1 352 ? -16.124 -7.348 11.289 1.00 86.56 352 GLY A CA 1
ATOM 2801 C C . GLY A 1 352 ? -15.113 -8.371 11.825 1.00 86.56 352 GLY A C 1
ATOM 2802 O O . GLY A 1 352 ? -15.528 -9.323 12.481 1.00 86.56 352 GLY A O 1
ATOM 2803 N N . ARG A 1 353 ? -13.805 -8.189 11.602 1.00 88.81 353 ARG A N 1
ATOM 2804 C CA . ARG A 1 353 ? -12.742 -9.014 12.200 1.00 88.81 353 ARG A CA 1
ATOM 2805 C C . ARG A 1 353 ? -12.225 -8.354 13.473 1.00 88.81 353 ARG A C 1
ATOM 2807 O O . ARG A 1 353 ? -11.943 -7.162 13.450 1.00 88.81 353 ARG A O 1
ATOM 2814 N N . THR A 1 354 ? -12.090 -9.100 14.569 1.00 89.38 354 THR A N 1
ATOM 2815 C CA . THR A 1 354 ? -11.448 -8.591 15.793 1.00 89.38 354 THR A CA 1
ATOM 2816 C C . THR A 1 354 ? -9.953 -8.404 15.551 1.00 89.38 354 THR A C 1
ATOM 2818 O O . THR A 1 354 ? -9.226 -9.385 15.434 1.00 89.38 354 THR A O 1
ATOM 2821 N N . GLU A 1 355 ? -9.501 -7.151 15.530 1.00 87.25 355 GLU A N 1
ATOM 2822 C CA . GLU A 1 355 ? -8.079 -6.806 15.425 1.00 87.25 355 GLU A CA 1
ATOM 2823 C C . GLU A 1 355 ? -7.398 -6.931 16.789 1.00 87.25 355 GLU A C 1
ATOM 2825 O O . GLU A 1 355 ? -6.371 -7.594 16.938 1.00 87.25 355 GLU A O 1
ATOM 2830 N N . LYS A 1 356 ? -7.976 -6.296 17.820 1.00 88.62 356 LYS A N 1
ATOM 2831 C CA . LYS A 1 356 ? -7.414 -6.276 19.178 1.00 88.62 356 LYS A CA 1
ATOM 2832 C C . LYS A 1 356 ? -8.504 -6.263 20.243 1.00 88.62 356 LYS A C 1
ATOM 2834 O O . LYS A 1 356 ? -9.560 -5.649 20.084 1.00 88.62 356 LYS A O 1
ATOM 2839 N N . ARG A 1 357 ? -8.218 -6.924 21.366 1.00 91.06 357 ARG A N 1
ATOM 2840 C CA . ARG A 1 357 ? -9.110 -7.018 22.524 1.00 91.06 357 ARG A CA 1
ATOM 2841 C C . ARG A 1 357 ? -8.325 -6.902 23.825 1.00 91.06 357 ARG A C 1
ATOM 2843 O O . ARG A 1 357 ? -7.408 -7.676 24.081 1.00 91.06 357 ARG A O 1
ATOM 2850 N N . TRP A 1 358 ? -8.743 -5.971 24.672 1.00 88.88 358 TRP A N 1
ATOM 2851 C CA . TRP A 1 358 ? -8.167 -5.702 25.983 1.00 88.88 358 TRP A CA 1
ATOM 2852 C C . TRP A 1 358 ? -9.113 -6.217 27.071 1.00 88.88 358 TRP A C 1
ATOM 2854 O O . TRP A 1 358 ? -10.298 -5.885 27.075 1.00 88.88 358 TRP A O 1
ATOM 2864 N N . ASN A 1 359 ? -8.597 -7.022 28.004 1.00 86.06 359 ASN A N 1
ATOM 2865 C CA . ASN A 1 359 ? -9.314 -7.451 29.208 1.00 86.06 359 ASN A CA 1
ATOM 2866 C C . ASN A 1 359 ? -8.675 -6.774 30.427 1.00 86.06 359 ASN A C 1
ATOM 2868 O O . ASN A 1 359 ? -7.534 -7.067 30.786 1.00 86.06 359 ASN A O 1
ATOM 2872 N N . LEU A 1 360 ? -9.414 -5.848 31.033 1.00 78.06 360 LEU A N 1
ATOM 2873 C CA . LEU A 1 360 ? -8.902 -4.868 31.987 1.00 78.06 360 LEU A CA 1
ATOM 2874 C C . LEU A 1 360 ? -9.026 -5.338 33.447 1.00 78.06 360 LEU A C 1
ATOM 2876 O O . LEU A 1 360 ? -8.341 -4.813 34.323 1.00 78.06 360 LEU A O 1
ATOM 2880 N N . GLU A 1 361 ? -9.803 -6.393 33.721 1.00 63.12 361 GLU A N 1
ATOM 2881 C CA . GLU A 1 361 ? -9.933 -6.968 35.073 1.00 63.12 361 GLU A CA 1
ATOM 2882 C C . GLU A 1 361 ? -8.598 -7.479 35.630 1.00 63.12 361 GLU A C 1
ATOM 2884 O O . GLU A 1 361 ? -8.363 -7.423 36.837 1.00 63.12 361 GLU A O 1
ATOM 2889 N N . ARG A 1 362 ? -7.688 -7.932 34.757 1.00 48.19 362 ARG A N 1
ATOM 2890 C CA . ARG A 1 362 ? -6.356 -8.418 35.153 1.00 48.19 362 ARG A CA 1
ATOM 2891 C C . ARG A 1 362 ? -5.352 -7.296 35.453 1.00 48.19 362 ARG A C 1
ATOM 2893 O O . ARG A 1 362 ? -4.340 -7.568 36.093 1.00 48.19 362 ARG A O 1
ATOM 2900 N N . ALA A 1 363 ? -5.620 -6.051 35.046 1.00 44.34 363 ALA A N 1
ATOM 2901 C CA . ALA A 1 363 ? -4.677 -4.938 35.196 1.00 44.34 363 ALA A CA 1
ATOM 2902 C C . ALA A 1 363 ? -4.602 -4.376 36.632 1.00 44.34 363 ALA A C 1
ATOM 2904 O O . ALA A 1 363 ? -3.561 -3.865 37.039 1.00 44.34 363 ALA A O 1
ATOM 2905 N N . ARG A 1 364 ? -5.666 -4.523 37.440 1.00 42.81 364 ARG A N 1
ATOM 2906 C CA . ARG A 1 364 ? -5.794 -3.933 38.795 1.00 42.81 364 ARG A CA 1
ATOM 2907 C C . ARG A 1 364 ? -4.827 -4.479 39.869 1.00 42.81 364 ARG A C 1
ATOM 2909 O O . ARG A 1 364 ? -4.976 -4.142 41.038 1.00 42.81 364 ARG A O 1
ATOM 2916 N N . ARG A 1 365 ? -3.832 -5.302 39.510 1.00 37.75 365 ARG A N 1
ATOM 2917 C CA . ARG A 1 365 ? -2.756 -5.759 40.417 1.00 37.75 365 ARG A CA 1
ATOM 2918 C C . ARG A 1 365 ? -1.485 -4.895 40.380 1.00 37.75 365 ARG A C 1
ATOM 2920 O O . ARG A 1 365 ? -0.520 -5.242 41.051 1.00 37.75 365 ARG A O 1
ATOM 2927 N N . SER A 1 366 ? -1.464 -3.784 39.638 1.00 37.44 366 SER A N 1
ATOM 2928 C CA . SER A 1 366 ? -0.335 -2.844 39.639 1.00 37.44 366 SER A CA 1
ATOM 2929 C C . SER A 1 366 ? -0.788 -1.384 39.734 1.00 37.44 366 SER A C 1
ATOM 2931 O O . SER A 1 366 ? -1.788 -1.003 39.134 1.00 37.44 366 SER A O 1
ATOM 2933 N N . ARG A 1 367 ? -0.002 -0.589 40.475 1.00 32.75 367 ARG A N 1
ATOM 2934 C CA . ARG A 1 367 ? -0.122 0.862 40.727 1.00 32.75 367 ARG A CA 1
ATOM 2935 C C . ARG A 1 367 ? -1.439 1.353 41.340 1.00 32.75 367 ARG A C 1
ATOM 2937 O O . ARG A 1 367 ? -2.350 1.815 40.662 1.00 32.75 367 ARG A O 1
ATOM 2944 N N . THR A 1 368 ? -1.433 1.424 42.669 1.00 32.56 368 THR A N 1
ATOM 2945 C CA . THR A 1 368 ? -2.234 2.395 43.423 1.00 32.56 368 THR A CA 1
ATOM 2946 C C . THR A 1 368 ? -1.739 3.814 43.127 1.00 32.56 368 THR A C 1
ATOM 2948 O O . THR A 1 368 ? -0.597 4.139 43.441 1.00 32.56 368 THR A O 1
ATOM 2951 N N . VAL A 1 369 ? -2.606 4.671 42.588 1.00 31.89 369 VAL A N 1
ATOM 2952 C CA . VAL A 1 369 ? -2.497 6.138 42.675 1.00 31.89 369 VAL A CA 1
ATOM 2953 C C . VAL A 1 369 ? -3.866 6.656 43.114 1.00 31.89 369 VAL A C 1
ATOM 2955 O O . VAL A 1 369 ? -4.895 6.114 42.712 1.00 31.89 369 VAL A O 1
ATOM 2958 N N . SER A 1 370 ? -3.887 7.638 44.012 1.00 40.78 370 SER A N 1
ATOM 2959 C CA . SER A 1 370 ? -5.112 8.138 44.636 1.00 40.78 370 SER A CA 1
ATOM 2960 C C . SER A 1 370 ? -5.749 9.270 43.833 1.00 40.78 370 SER A C 1
ATOM 2962 O O . SER A 1 370 ? -5.185 10.361 43.778 1.00 40.78 370 SER A O 1
ATOM 2964 N N . GLU A 1 371 ? -6.962 9.055 43.327 1.00 32.31 371 GLU A N 1
ATOM 2965 C CA . GLU A 1 371 ? -7.834 10.122 42.820 1.00 32.31 371 GLU A CA 1
ATOM 2966 C C . GLU A 1 371 ? -9.234 10.053 43.456 1.00 32.31 371 GLU A C 1
ATOM 2968 O O . GLU A 1 371 ? -9.586 9.092 44.148 1.00 32.31 371 GLU A O 1
ATOM 2973 N N . GLY A 1 372 ? -10.000 11.138 43.320 1.00 31.11 372 GLY A N 1
ATOM 2974 C CA . GLY A 1 372 ? -11.175 11.418 44.146 1.00 31.11 372 GLY A CA 1
ATOM 2975 C C . GLY A 1 372 ? -12.345 10.442 43.974 1.00 31.11 372 GLY A C 1
ATOM 2976 O O . GLY A 1 372 ? -12.685 10.021 42.867 1.00 31.11 372 GLY A O 1
ATOM 2977 N N . LYS A 1 373 ? -13.038 10.143 45.084 1.00 35.59 373 LYS A N 1
ATOM 2978 C CA . LYS A 1 373 ? -14.320 9.420 45.060 1.00 35.59 373 LYS A CA 1
ATOM 2979 C C . LYS A 1 373 ? -15.345 10.211 44.236 1.00 35.59 373 LYS A C 1
ATOM 2981 O O . LYS A 1 373 ? -15.806 11.253 44.688 1.00 35.59 373 LYS A O 1
ATOM 2986 N N . GLY A 1 374 ? -15.699 9.692 43.060 1.00 39.50 374 GLY A N 1
ATOM 2987 C CA . GLY A 1 374 ? -16.648 10.309 42.124 1.00 39.50 374 GLY A CA 1
ATOM 2988 C C . GLY A 1 374 ? -16.093 10.562 40.716 1.00 39.50 374 GLY A C 1
ATOM 2989 O O . GLY A 1 374 ? -16.863 10.928 39.836 1.00 39.50 374 GLY A O 1
ATOM 2990 N N . ALA A 1 375 ? -14.793 10.354 40.476 1.00 45.09 375 ALA A N 1
ATOM 2991 C CA . ALA A 1 375 ? -14.220 10.458 39.134 1.00 45.09 375 ALA A CA 1
ATOM 2992 C C . ALA A 1 375 ? -14.612 9.268 38.231 1.00 45.09 375 ALA A C 1
ATOM 2994 O O . ALA A 1 375 ? -14.553 8.106 38.651 1.00 45.09 375 ALA A O 1
ATOM 2995 N N . ARG A 1 376 ? -14.955 9.568 36.970 1.00 54.66 376 ARG A N 1
ATOM 2996 C CA . ARG A 1 376 ? -15.116 8.580 35.891 1.00 54.66 376 ARG A CA 1
ATOM 2997 C C . ARG A 1 376 ? -13.811 7.839 35.637 1.00 54.66 376 ARG A C 1
ATOM 2999 O O . ARG A 1 376 ? -12.740 8.437 35.643 1.00 54.66 376 ARG A O 1
ATOM 3006 N N . LYS A 1 377 ? -13.899 6.536 35.372 1.00 73.50 377 LYS A N 1
ATOM 3007 C CA . LYS A 1 377 ? -12.735 5.678 35.120 1.00 73.50 377 LYS A CA 1
ATOM 3008 C C . LYS A 1 377 ? -12.475 5.561 33.624 1.00 73.50 377 LYS A C 1
ATOM 3010 O O . LYS A 1 377 ? -12.666 4.497 33.036 1.00 73.50 377 LYS A O 1
ATOM 3015 N N . SER A 1 378 ? -12.036 6.669 33.034 1.00 81.31 378 SER A N 1
ATOM 3016 C CA . SER A 1 378 ? -11.594 6.744 31.641 1.00 81.31 378 SER A CA 1
ATOM 3017 C C . SER A 1 378 ? -10.539 5.682 31.330 1.00 81.31 378 SER A C 1
ATOM 3019 O O . SER A 1 378 ? -9.606 5.462 32.105 1.00 81.31 378 SER A O 1
ATOM 3021 N N . GLN A 1 379 ? -10.659 5.034 30.177 1.00 87.25 379 GLN A N 1
ATOM 3022 C CA . GLN A 1 379 ? -9.654 4.133 29.616 1.00 87.25 379 GLN A CA 1
ATOM 3023 C C . GLN A 1 379 ? -9.303 4.601 28.207 1.00 87.25 379 GLN A C 1
ATOM 3025 O O . GLN A 1 379 ? -10.177 4.689 27.347 1.00 87.25 379 GLN A O 1
ATOM 3030 N N . VAL A 1 380 ? -8.027 4.909 27.977 1.00 89.62 380 VAL A N 1
ATOM 3031 C CA . VAL A 1 380 ? -7.519 5.356 26.675 1.00 89.62 380 VAL A CA 1
ATOM 3032 C C . VAL A 1 380 ? -6.801 4.193 26.003 1.00 89.62 380 VAL A C 1
ATOM 3034 O O . VAL A 1 380 ? -5.910 3.588 26.597 1.00 89.62 380 VAL A O 1
ATOM 3037 N N . ILE A 1 381 ? -7.191 3.884 24.770 1.00 90.19 381 ILE A N 1
ATOM 3038 C CA . ILE A 1 381 ? -6.550 2.881 23.922 1.00 90.19 381 ILE A CA 1
ATOM 3039 C C . ILE A 1 381 ? -5.997 3.581 22.684 1.00 90.19 381 ILE A C 1
ATOM 3041 O O . ILE A 1 381 ? -6.737 4.247 21.957 1.00 90.19 381 ILE A O 1
ATOM 3045 N N . GLU A 1 382 ? -4.700 3.398 22.453 1.00 92.25 382 GLU A N 1
ATOM 3046 C CA . GLU A 1 382 ? -3.952 3.918 21.309 1.00 92.25 382 GLU A CA 1
ATOM 3047 C C . GLU A 1 382 ? -3.244 2.750 20.603 1.00 92.25 382 GLU A C 1
ATOM 3049 O O . GLU A 1 382 ? -2.595 1.919 21.240 1.00 92.25 382 GLU A O 1
ATOM 3054 N N . THR A 1 383 ? -3.428 2.634 19.288 1.00 91.38 383 THR A N 1
ATOM 3055 C CA . THR A 1 383 ? -2.848 1.578 18.438 1.00 91.38 383 THR A CA 1
ATOM 3056 C C . THR A 1 383 ? -2.909 2.011 16.977 1.00 91.38 383 THR A C 1
ATOM 3058 O O . THR A 1 383 ? -3.752 2.826 16.627 1.00 91.38 383 THR A O 1
ATOM 3061 N N . ASN A 1 384 ? -2.108 1.417 16.096 1.00 91.62 384 ASN A N 1
ATOM 3062 C CA . ASN A 1 384 ? -2.450 1.401 14.672 1.00 91.62 384 ASN A CA 1
ATOM 3063 C C . ASN A 1 384 ? -3.495 0.306 14.386 1.00 91.62 384 ASN A C 1
ATOM 3065 O O . ASN A 1 384 ? -3.609 -0.657 15.157 1.00 91.62 384 ASN A O 1
ATOM 3069 N N . LEU A 1 385 ? -4.249 0.470 13.299 1.00 91.81 385 LEU A N 1
ATOM 3070 C CA . LEU A 1 385 ? -5.184 -0.504 12.733 1.00 91.81 385 LEU A CA 1
ATOM 3071 C C . LEU A 1 385 ? -4.962 -0.628 11.221 1.00 91.81 385 LEU A C 1
ATOM 3073 O O . LEU A 1 385 ? -4.857 0.389 10.531 1.00 91.81 385 LEU A O 1
ATOM 3077 N N . ASP A 1 386 ? -4.956 -1.864 10.728 1.00 88.06 386 ASP A N 1
ATOM 3078 C CA . ASP A 1 386 ? -4.873 -2.208 9.306 1.00 88.06 386 ASP A CA 1
ATOM 3079 C C . ASP A 1 386 ? -6.124 -1.762 8.527 1.00 88.06 386 ASP A C 1
ATOM 3081 O O . ASP A 1 386 ? -7.250 -1.896 9.004 1.00 88.06 386 ASP A O 1
ATOM 3085 N N . LEU A 1 387 ? -5.934 -1.292 7.290 1.00 87.25 387 LEU A N 1
ATOM 3086 C CA . LEU A 1 387 ? -6.991 -0.868 6.370 1.00 87.25 387 LEU A CA 1
ATOM 3087 C C . LEU A 1 387 ? -6.875 -1.569 5.005 1.00 87.25 387 LEU A C 1
ATOM 3089 O O . LEU A 1 387 ? -5.873 -1.444 4.286 1.00 87.25 387 LEU A O 1
ATOM 3093 N N . ILE A 1 388 ? -7.949 -2.247 4.592 1.00 84.56 388 ILE A N 1
ATOM 3094 C CA . ILE A 1 388 ? -8.079 -2.762 3.220 1.00 84.56 388 ILE A CA 1
ATOM 3095 C C . ILE A 1 388 ? -8.377 -1.614 2.248 1.00 84.56 388 ILE A C 1
ATOM 3097 O O . ILE A 1 388 ? -8.777 -0.523 2.654 1.00 84.56 388 ILE A O 1
ATOM 3101 N N . GLN A 1 389 ? -8.195 -1.848 0.951 1.00 79.00 389 GLN A N 1
ATOM 3102 C CA . GLN A 1 389 ? -8.555 -0.869 -0.076 1.00 79.00 389 GLN A CA 1
ATOM 3103 C C . GLN A 1 389 ? -10.071 -0.596 -0.077 1.00 79.00 389 GLN A C 1
ATOM 3105 O O . GLN A 1 389 ? -10.873 -1.530 -0.124 1.00 79.00 389 GLN A O 1
ATOM 3110 N N . GLY A 1 390 ? -10.463 0.681 -0.094 1.00 83.44 390 GLY A N 1
ATOM 3111 C CA . GLY A 1 390 ? -11.859 1.114 -0.117 1.00 83.44 390 GLY A CA 1
ATOM 3112 C C . GLY A 1 390 ? -12.415 1.497 1.257 1.00 83.44 390 GLY A C 1
ATOM 3113 O O . GLY A 1 390 ? -11.774 2.184 2.052 1.00 83.44 390 GLY A O 1
ATOM 3114 N N . GLU A 1 391 ? -13.666 1.126 1.509 1.00 90.38 391 GLU A N 1
ATOM 3115 C CA . GLU A 1 391 ? -14.388 1.496 2.726 1.00 90.38 391 GLU A CA 1
ATOM 3116 C C . GLU A 1 391 ? -14.079 0.525 3.871 1.00 90.38 391 GLU A C 1
ATOM 3118 O O . GLU A 1 391 ? -14.232 -0.684 3.717 1.00 90.38 391 GLU A O 1
ATOM 3123 N N . ASN A 1 392 ? -13.635 1.063 5.010 1.00 92.44 392 ASN A N 1
ATOM 3124 C CA . ASN A 1 392 ? -13.314 0.306 6.214 1.00 92.44 392 ASN A CA 1
ATOM 3125 C C . ASN A 1 392 ? -14.226 0.733 7.363 1.00 92.44 392 ASN A C 1
ATOM 3127 O O . ASN A 1 392 ? -14.228 1.906 7.742 1.00 92.44 392 ASN A O 1
ATOM 3131 N N . THR A 1 393 ? -14.941 -0.213 7.965 1.00 96.06 393 THR A N 1
ATOM 3132 C CA . THR A 1 393 ? -15.742 0.034 9.170 1.00 96.06 393 THR A CA 1
ATOM 3133 C C . THR A 1 393 ? -14.936 -0.356 10.401 1.00 96.06 393 THR A C 1
ATOM 3135 O O . THR A 1 393 ? -14.667 -1.540 10.613 1.00 96.06 393 THR A O 1
ATOM 3138 N N . ILE A 1 394 ? -14.574 0.627 11.225 1.00 96.62 394 ILE A N 1
ATOM 3139 C CA . ILE A 1 394 ? -13.932 0.414 12.526 1.00 96.62 394 ILE A CA 1
ATOM 3140 C C . ILE A 1 394 ? -15.030 0.424 13.588 1.00 96.62 394 ILE A C 1
ATOM 3142 O O . ILE A 1 394 ? -15.696 1.441 13.777 1.00 96.62 394 ILE A O 1
ATOM 3146 N N . THR A 1 395 ? -15.217 -0.692 14.287 1.00 96.50 395 THR A N 1
ATOM 3147 C CA . THR A 1 395 ? -16.237 -0.866 15.328 1.00 96.50 395 THR A CA 1
ATOM 3148 C C . THR A 1 395 ? -15.582 -1.121 16.675 1.00 96.50 395 THR A C 1
ATOM 3150 O O . THR A 1 395 ? -14.818 -2.069 16.838 1.00 96.50 395 THR A O 1
ATOM 3153 N N . VAL A 1 396 ? -15.926 -0.303 17.663 1.00 96.38 396 VAL A N 1
ATOM 3154 C CA . VAL A 1 396 ? -15.510 -0.458 19.056 1.00 96.38 396 VAL A CA 1
ATOM 3155 C C . VAL A 1 396 ? -16.666 -1.034 19.856 1.00 96.38 396 VAL A C 1
ATOM 3157 O O . VAL A 1 396 ? -17.773 -0.498 19.821 1.00 96.38 396 VAL A O 1
ATOM 3160 N N . ILE A 1 397 ? -16.395 -2.092 20.613 1.00 94.75 397 ILE A N 1
ATOM 3161 C CA . ILE A 1 397 ? -17.308 -2.681 21.588 1.00 94.75 397 ILE A CA 1
ATOM 3162 C C . ILE A 1 397 ? -16.686 -2.504 22.973 1.00 94.75 397 ILE A C 1
ATOM 3164 O O . ILE A 1 397 ? -15.633 -3.070 23.267 1.00 94.75 397 ILE A O 1
ATOM 3168 N N . ALA A 1 398 ? -17.343 -1.733 23.836 1.00 92.81 398 ALA A N 1
ATOM 3169 C CA . ALA A 1 398 ? -16.954 -1.572 25.233 1.00 92.81 398 ALA A CA 1
ATOM 3170 C C . ALA A 1 398 ? -17.917 -2.343 26.138 1.00 92.81 398 ALA A C 1
ATOM 3172 O O . ALA A 1 398 ? -19.124 -2.350 25.894 1.00 92.81 398 ALA A O 1
ATOM 3173 N N . LYS A 1 399 ? -17.383 -2.974 27.188 1.00 90.12 399 LYS A N 1
ATOM 3174 C CA . LYS A 1 399 ? -18.158 -3.639 28.245 1.00 90.12 399 LYS A CA 1
ATOM 3175 C C . LYS A 1 399 ? -17.658 -3.199 29.608 1.00 90.12 399 LYS A C 1
ATOM 3177 O O . LYS A 1 399 ? -16.444 -3.168 29.822 1.00 90.12 399 LYS A O 1
ATOM 3182 N N . ASP A 1 400 ? -18.573 -2.891 30.512 1.00 85.12 400 ASP A N 1
ATOM 3183 C CA . ASP A 1 400 ? -18.288 -2.514 31.896 1.00 85.12 400 ASP A CA 1
ATOM 3184 C C . ASP A 1 400 ? -18.215 -3.746 32.822 1.00 85.12 400 ASP A C 1
ATOM 3186 O O . ASP A 1 400 ? -18.324 -4.900 32.386 1.00 85.12 400 ASP A O 1
ATOM 3190 N N . VAL A 1 401 ? -18.005 -3.509 34.118 1.00 77.25 401 VAL A N 1
ATOM 3191 C CA . VAL A 1 401 ? -18.006 -4.565 35.143 1.00 77.25 401 VAL A CA 1
ATOM 3192 C C . VAL A 1 401 ? -19.382 -5.200 35.382 1.00 77.25 401 VAL A C 1
ATOM 3194 O O . VAL A 1 401 ? -19.424 -6.379 35.741 1.00 77.25 401 VAL A O 1
ATOM 3197 N N . GLU A 1 402 ? -20.492 -4.491 35.144 1.00 73.75 402 GLU A N 1
ATOM 3198 C CA . GLU A 1 402 ? -21.857 -5.010 35.348 1.00 73.75 402 GLU A CA 1
ATOM 3199 C C . GLU A 1 402 ? -22.414 -5.781 34.130 1.00 73.75 402 GLU A C 1
ATOM 3201 O O . GLU A 1 402 ? -23.422 -6.481 34.247 1.00 73.75 402 GLU A O 1
ATOM 3206 N N . LYS A 1 403 ? -21.667 -5.787 33.011 1.00 75.81 403 LYS A N 1
ATOM 3207 C CA . LYS A 1 403 ? -21.928 -6.426 31.701 1.00 75.81 403 LYS A CA 1
ATOM 3208 C C . LYS A 1 403 ? -22.821 -5.624 30.742 1.00 75.81 403 LYS A C 1
ATOM 3210 O O . LYS A 1 403 ? -23.216 -6.173 29.708 1.00 75.81 403 LYS A O 1
ATOM 3215 N N . PHE A 1 404 ? -23.091 -4.351 31.013 1.00 82.38 404 PHE A N 1
ATOM 3216 C CA . PHE A 1 404 ? -23.607 -3.432 30.002 1.00 82.38 404 PHE A CA 1
ATOM 3217 C C . PHE A 1 404 ? -22.605 -3.296 28.848 1.00 82.38 404 PHE A C 1
ATOM 3219 O O . PHE A 1 404 ? -21.389 -3.424 29.015 1.00 82.38 404 PHE A O 1
ATOM 3226 N N . GLN A 1 405 ? -23.127 -3.074 27.642 1.00 88.50 405 GLN A N 1
ATOM 3227 C CA . GLN A 1 405 ? -22.338 -3.002 26.418 1.00 88.50 405 GLN A CA 1
ATOM 3228 C C . GLN A 1 405 ? -22.706 -1.751 25.626 1.00 88.50 405 GLN A C 1
ATOM 3230 O O . GLN A 1 405 ? -23.875 -1.539 25.314 1.00 88.50 405 GLN A O 1
ATOM 3235 N N . SER A 1 406 ? -21.686 -1.006 25.210 1.00 90.75 406 SER A N 1
ATOM 3236 C CA . SER A 1 406 ? -21.799 0.018 24.172 1.00 90.75 406 SER A CA 1
ATOM 3237 C C . SER A 1 406 ? -21.118 -0.445 22.893 1.00 90.75 406 SER A C 1
ATOM 3239 O O . SER A 1 406 ? -20.129 -1.183 22.929 1.00 90.75 406 SER A O 1
ATOM 3241 N N . VAL A 1 407 ? -21.628 0.023 21.755 1.00 94.31 407 VAL A N 1
ATOM 3242 C CA . VAL A 1 407 ? -21.021 -0.175 20.436 1.00 94.31 407 VAL A CA 1
ATOM 3243 C C . VAL A 1 407 ? -20.963 1.170 19.725 1.00 94.31 407 VAL A C 1
ATOM 3245 O O . VAL A 1 407 ? -21.951 1.901 19.713 1.00 94.31 407 VAL A O 1
ATOM 3248 N N . ARG A 1 408 ? -19.819 1.499 19.123 1.00 94.94 408 ARG A N 1
ATOM 3249 C CA . ARG A 1 408 ? -19.667 2.676 18.261 1.00 94.94 408 ARG A CA 1
ATOM 3250 C C . ARG A 1 408 ? -18.843 2.316 17.037 1.00 94.94 408 ARG A C 1
ATOM 3252 O O . ARG A 1 408 ? -17.733 1.810 17.178 1.00 94.94 408 ARG A O 1
ATOM 3259 N N . SER A 1 409 ? -19.371 2.624 15.861 1.00 95.81 409 SER A N 1
ATOM 3260 C CA . SER A 1 409 ? -18.679 2.438 14.587 1.00 95.81 409 SER A CA 1
ATOM 3261 C C . SER A 1 409 ? -18.350 3.777 13.937 1.00 95.81 409 SER A C 1
ATOM 3263 O O . SER A 1 409 ? -19.060 4.761 14.147 1.00 95.81 409 SER A O 1
ATOM 3265 N N . ILE A 1 410 ? -17.276 3.795 13.151 1.00 96.06 410 ILE A N 1
ATOM 3266 C CA . ILE A 1 410 ? -16.914 4.870 12.221 1.00 96.06 410 ILE A CA 1
ATOM 3267 C C . ILE A 1 410 ? -16.405 4.270 10.909 1.00 96.06 410 ILE A C 1
ATOM 3269 O O . ILE A 1 410 ? -15.972 3.116 10.861 1.00 96.06 410 ILE A O 1
ATOM 3273 N N . THR A 1 411 ? -16.425 5.075 9.857 1.00 95.62 411 THR A N 1
ATOM 3274 C CA . THR A 1 411 ? -16.035 4.701 8.500 1.00 95.62 411 THR A CA 1
ATOM 3275 C C . THR A 1 411 ? -14.758 5.429 8.093 1.00 95.62 411 THR A C 1
ATOM 3277 O O . THR A 1 411 ? -14.703 6.657 8.137 1.00 95.62 411 THR A O 1
ATOM 3280 N N . VAL A 1 412 ? -13.746 4.694 7.635 1.00 94.12 412 VAL A N 1
ATOM 3281 C CA . VAL A 1 412 ? -12.511 5.244 7.057 1.00 94.12 412 VAL A CA 1
ATOM 3282 C C . VAL A 1 412 ? -12.401 4.786 5.609 1.00 94.12 412 VAL A C 1
ATOM 3284 O O . VAL A 1 412 ? -12.443 3.594 5.313 1.00 94.12 412 VAL A O 1
ATOM 3287 N N . LYS A 1 413 ? -12.265 5.728 4.678 1.00 90.75 413 LYS A N 1
ATOM 3288 C CA . LYS A 1 413 ? -12.191 5.446 3.242 1.00 90.75 413 LYS A CA 1
ATOM 3289 C C . LYS A 1 413 ? -10.737 5.491 2.798 1.00 90.75 413 LYS A C 1
ATOM 3291 O O . LYS A 1 413 ? -10.212 6.552 2.456 1.00 90.75 413 LYS A O 1
ATOM 3296 N N . ARG A 1 414 ? -10.093 4.321 2.794 1.00 86.25 414 ARG A N 1
ATOM 3297 C CA . ARG A 1 414 ? -8.772 4.158 2.195 1.00 86.25 414 ARG A CA 1
ATOM 3298 C C . ARG A 1 414 ? -8.912 4.275 0.678 1.00 86.25 414 ARG A C 1
ATOM 3300 O O . ARG A 1 414 ? -9.543 3.437 0.035 1.00 86.25 414 ARG A O 1
ATOM 3307 N N . ARG A 1 415 ? -8.329 5.323 0.105 1.00 73.00 415 ARG A N 1
ATOM 3308 C CA . ARG A 1 415 ? -8.189 5.507 -1.339 1.00 73.00 415 ARG A CA 1
ATOM 3309 C C . ARG A 1 415 ? -6.709 5.470 -1.676 1.00 73.00 415 ARG A C 1
ATOM 3311 O O . ARG A 1 415 ? -6.005 6.438 -1.438 1.00 73.00 415 ARG A O 1
ATOM 3318 N N . GLN A 1 416 ? -6.256 4.375 -2.273 1.00 61.47 416 GLN A N 1
ATOM 3319 C CA . GLN A 1 416 ? -5.026 4.389 -3.063 1.00 61.47 416 GLN A CA 1
ATOM 3320 C C . GLN A 1 416 ? -5.169 5.453 -4.168 1.00 61.47 416 GLN A C 1
ATOM 3322 O O . GLN A 1 416 ? -6.041 5.313 -5.032 1.00 61.47 416 GLN A O 1
ATOM 3327 N N . GLU A 1 417 ? -4.342 6.505 -4.160 1.00 57.56 417 GLU A N 1
ATOM 3328 C CA . GLU A 1 417 ? -4.156 7.309 -5.371 1.00 57.56 417 GLU A CA 1
ATOM 3329 C C . GLU A 1 417 ? -3.643 6.384 -6.478 1.00 57.56 417 GLU A C 1
ATOM 3331 O O . GLU A 1 417 ? -2.766 5.546 -6.252 1.00 57.56 417 GLU A O 1
ATOM 3336 N N . LYS A 1 418 ? -4.234 6.480 -7.672 1.00 56.75 418 LYS A N 1
ATOM 3337 C CA . LYS A 1 418 ? -3.991 5.519 -8.749 1.00 56.75 418 LYS A CA 1
ATOM 3338 C C . LYS A 1 418 ? -2.591 5.723 -9.335 1.00 56.75 418 LYS A C 1
ATOM 3340 O O . LYS A 1 418 ? -2.456 6.407 -10.344 1.00 56.75 418 LYS A O 1
ATOM 3345 N N . ARG A 1 419 ? -1.582 5.091 -8.727 1.00 72.44 419 ARG A N 1
ATOM 3346 C CA . ARG A 1 419 ? -0.222 4.959 -9.266 1.00 72.44 419 ARG A CA 1
ATOM 3347 C C . ARG A 1 419 ? -0.289 4.212 -10.595 1.00 72.44 419 ARG A C 1
ATOM 3349 O O . ARG A 1 419 ? -0.447 2.993 -10.632 1.00 72.44 419 ARG A O 1
ATOM 3356 N N . ASN A 1 420 ? -0.230 4.943 -11.696 1.00 85.19 420 ASN A N 1
ATOM 3357 C CA . ASN A 1 420 ? -0.115 4.372 -13.025 1.00 85.19 420 ASN A CA 1
ATOM 3358 C C . ASN A 1 420 ? 1.347 3.999 -13.266 1.00 85.19 420 ASN A C 1
ATOM 3360 O O . ASN A 1 420 ? 2.275 4.664 -12.799 1.00 85.19 420 ASN A O 1
ATOM 3364 N N . ILE A 1 421 ? 1.546 2.947 -14.048 1.00 90.88 421 ILE A N 1
ATOM 3365 C CA . ILE A 1 421 ? 2.845 2.632 -14.623 1.00 90.88 421 ILE A CA 1
ATOM 3366 C C . ILE A 1 421 ? 2.793 3.033 -16.095 1.00 90.88 421 ILE A C 1
ATOM 3368 O O . ILE A 1 421 ? 1.827 2.720 -16.799 1.00 90.88 421 ILE A O 1
ATOM 3372 N N . TYR A 1 422 ? 3.825 3.742 -16.535 1.00 94.75 422 TYR A N 1
ATOM 3373 C CA . TYR A 1 422 ? 4.071 4.094 -17.925 1.00 94.75 422 TYR A CA 1
ATOM 3374 C C . TYR A 1 422 ? 5.358 3.417 -18.380 1.00 94.75 422 TYR A C 1
ATOM 3376 O O . TYR A 1 422 ? 6.369 3.513 -17.689 1.00 94.75 422 TYR A O 1
ATOM 3384 N N . ALA A 1 423 ? 5.344 2.782 -19.546 1.00 96.62 423 ALA A N 1
ATOM 3385 C CA . ALA A 1 423 ? 6.535 2.210 -20.158 1.00 96.62 423 ALA A CA 1
ATOM 3386 C C . ALA A 1 423 ? 6.838 2.876 -21.506 1.00 96.62 423 ALA A C 1
ATOM 3388 O O . ALA A 1 423 ? 5.935 3.115 -22.308 1.00 96.62 423 ALA A O 1
ATOM 3389 N N . CYS A 1 424 ? 8.114 3.144 -21.773 1.00 97.88 424 CYS A N 1
ATOM 3390 C CA . CYS A 1 424 ? 8.625 3.417 -23.113 1.00 97.88 424 CYS A CA 1
ATOM 3391 C C . CYS A 1 424 ? 9.682 2.363 -23.441 1.00 97.88 424 CYS A C 1
ATOM 3393 O O . CYS A 1 424 ? 10.649 2.216 -22.697 1.00 97.88 424 CYS A O 1
ATOM 3395 N N . VAL A 1 425 ? 9.462 1.604 -24.509 1.00 98.50 425 VAL A N 1
ATOM 3396 C CA . VAL A 1 425 ? 10.205 0.385 -24.827 1.00 98.50 425 VAL A CA 1
ATOM 3397 C C . VAL A 1 425 ? 10.746 0.509 -26.246 1.00 98.50 425 VAL A C 1
ATOM 3399 O O . VAL A 1 425 ? 9.989 0.527 -27.217 1.00 98.50 425 VAL A O 1
ATOM 3402 N N . ILE A 1 426 ? 12.065 0.662 -26.344 1.00 98.62 426 ILE A N 1
ATOM 3403 C CA . ILE A 1 426 ? 12.785 1.014 -27.568 1.00 98.62 426 ILE A CA 1
ATOM 3404 C C . ILE A 1 426 ? 13.708 -0.148 -27.947 1.00 98.62 426 ILE A C 1
ATOM 3406 O O . ILE A 1 426 ? 14.474 -0.616 -27.105 1.00 98.62 426 ILE A O 1
ATOM 3410 N N . GLY A 1 427 ? 13.645 -0.604 -29.199 1.00 97.88 427 GLY A N 1
ATOM 3411 C CA . GLY A 1 427 ? 14.502 -1.675 -29.723 1.00 97.88 427 GLY A CA 1
ATOM 3412 C C . GLY A 1 427 ? 14.944 -1.399 -31.155 1.00 97.88 427 GLY A C 1
ATOM 3413 O O . GLY A 1 427 ? 14.108 -1.066 -31.999 1.00 97.88 427 GLY A O 1
ATOM 3414 N N . ILE A 1 428 ? 16.244 -1.510 -31.431 1.00 97.44 428 ILE A N 1
ATOM 3415 C CA . ILE A 1 428 ? 16.827 -1.120 -32.723 1.00 97.44 428 ILE A CA 1
ATOM 3416 C C . ILE A 1 428 ? 17.813 -2.196 -33.201 1.00 97.44 428 ILE A C 1
ATOM 3418 O O . ILE A 1 428 ? 18.951 -2.259 -32.745 1.00 97.44 428 ILE A O 1
ATOM 3422 N N . ASP A 1 429 ? 17.355 -3.046 -34.125 1.00 94.19 429 ASP A N 1
ATOM 3423 C CA . ASP A 1 429 ? 18.176 -4.061 -34.807 1.00 94.19 429 ASP A CA 1
ATOM 3424 C C . ASP A 1 429 ? 18.871 -3.464 -36.030 1.00 94.19 429 ASP A C 1
ATOM 3426 O O . ASP A 1 429 ? 20.008 -3.800 -36.354 1.00 94.19 429 ASP A O 1
ATOM 3430 N N . GLN A 1 430 ? 18.141 -2.614 -36.752 1.00 94.62 430 GLN A N 1
ATOM 3431 C CA . GLN A 1 430 ? 18.533 -2.070 -38.045 1.00 94.62 430 GLN A CA 1
ATOM 3432 C C . GLN A 1 430 ? 18.654 -0.556 -37.949 1.00 94.62 430 GLN A C 1
ATOM 3434 O O . GLN A 1 430 ? 17.952 0.084 -37.171 1.00 94.62 430 GLN A O 1
ATOM 3439 N N . TYR A 1 431 ? 19.532 0.007 -38.769 1.00 94.31 431 TYR A N 1
ATOM 3440 C CA . TYR A 1 431 ? 19.854 1.426 -38.790 1.00 94.31 431 TYR A CA 1
ATOM 3441 C C . TYR A 1 431 ? 19.807 1.936 -40.229 1.00 94.31 431 TYR A C 1
ATOM 3443 O O . TYR A 1 431 ? 20.159 1.219 -41.165 1.00 94.31 431 TYR A O 1
ATOM 3451 N N . LYS A 1 432 ? 19.379 3.187 -40.406 1.00 95.69 432 LYS A N 1
ATOM 3452 C CA . LYS A 1 432 ? 19.237 3.835 -41.717 1.00 95.69 432 LYS A CA 1
ATOM 3453 C C . LYS A 1 432 ? 20.581 4.051 -42.422 1.00 95.69 432 LYS A C 1
ATOM 3455 O O . LYS A 1 432 ? 20.653 4.023 -43.648 1.00 95.69 432 LYS A O 1
ATOM 3460 N N . ASN A 1 433 ? 21.618 4.335 -41.637 1.00 92.12 433 ASN A N 1
ATOM 3461 C CA . ASN A 1 433 ? 22.954 4.705 -42.104 1.00 92.12 433 ASN A CA 1
ATOM 3462 C C . ASN A 1 433 ? 23.952 3.557 -41.841 1.00 92.12 433 ASN A C 1
ATOM 3464 O O . ASN A 1 433 ? 23.553 2.465 -41.445 1.00 92.12 433 ASN A O 1
ATOM 3468 N N . LYS A 1 434 ? 25.256 3.777 -42.068 1.00 87.50 434 LYS A N 1
ATOM 3469 C CA . LYS A 1 434 ? 26.319 2.744 -42.012 1.00 87.50 434 LYS A CA 1
ATOM 3470 C C . LYS A 1 434 ? 26.702 2.289 -40.586 1.00 87.50 434 LYS A C 1
ATOM 3472 O O . LYS A 1 434 ? 27.878 2.192 -40.253 1.00 87.50 434 LYS A O 1
ATOM 3477 N N . ILE A 1 435 ? 25.710 2.020 -39.748 1.00 87.69 435 ILE A N 1
ATOM 3478 C CA . ILE A 1 435 ? 25.854 1.467 -38.399 1.00 87.69 435 ILE A CA 1
ATOM 3479 C C . ILE A 1 435 ? 25.690 -0.065 -38.498 1.00 87.69 435 ILE A C 1
ATOM 3481 O O . ILE A 1 435 ? 24.828 -0.522 -39.255 1.00 87.69 435 ILE A O 1
ATOM 3485 N N . PRO A 1 436 ? 26.494 -0.882 -37.787 1.00 87.06 436 PRO A N 1
ATOM 3486 C CA . PRO A 1 436 ? 26.287 -2.328 -37.731 1.00 87.06 436 PRO A CA 1
ATOM 3487 C C . PRO A 1 436 ? 24.869 -2.698 -37.275 1.00 87.06 436 PRO A C 1
ATOM 3489 O O . PRO A 1 436 ? 24.243 -1.981 -36.499 1.00 87.06 436 PRO A O 1
ATOM 3492 N N . LYS A 1 437 ? 24.356 -3.835 -37.756 1.00 90.44 437 LYS A N 1
ATOM 3493 C CA . LYS A 1 437 ? 23.063 -4.363 -37.304 1.00 90.44 437 LYS A CA 1
ATOM 3494 C C . LYS A 1 437 ? 23.226 -5.251 -36.070 1.00 90.44 437 LYS A C 1
ATOM 3496 O O . LYS A 1 437 ? 24.189 -6.017 -35.980 1.00 90.44 437 LYS A O 1
ATOM 3501 N N . LEU A 1 438 ? 22.235 -5.206 -35.191 1.00 89.69 438 LEU A N 1
ATOM 3502 C CA . LEU A 1 438 ? 22.023 -6.174 -34.118 1.00 89.69 438 LEU A CA 1
ATOM 3503 C C . LEU A 1 438 ? 21.058 -7.279 -34.593 1.00 89.69 438 LEU A C 1
ATOM 3505 O O . LEU A 1 438 ? 20.511 -7.212 -35.699 1.00 89.69 438 LEU A O 1
ATOM 3509 N N . ASN A 1 439 ? 20.909 -8.342 -33.804 1.00 91.38 439 ASN A N 1
ATOM 3510 C CA . ASN A 1 439 ? 20.134 -9.534 -34.163 1.00 91.38 439 ASN A CA 1
ATOM 3511 C C . ASN A 1 439 ? 18.934 -9.786 -33.235 1.00 91.38 439 ASN A C 1
ATOM 3513 O O . ASN A 1 439 ? 18.048 -10.556 -33.614 1.00 91.38 439 ASN A O 1
ATOM 3517 N N . TYR A 1 440 ? 18.916 -9.199 -32.032 1.00 94.50 440 TYR A N 1
ATOM 3518 C CA . TYR A 1 440 ? 17.875 -9.440 -31.030 1.00 94.50 440 TYR A CA 1
ATOM 3519 C C . TYR A 1 440 ? 17.330 -8.188 -30.334 1.00 94.50 440 TYR A C 1
ATOM 3521 O O . TYR A 1 440 ? 16.296 -8.319 -29.692 1.00 94.50 440 TYR A O 1
ATOM 3529 N N . ALA A 1 441 ? 17.906 -6.993 -30.479 1.00 94.44 441 ALA A N 1
ATOM 3530 C CA . ALA A 1 441 ? 17.458 -5.779 -29.783 1.00 94.44 441 ALA A CA 1
ATOM 3531 C C . ALA A 1 441 ? 15.954 -5.451 -29.965 1.00 94.44 441 ALA A C 1
ATOM 3533 O O . ALA A 1 441 ? 15.282 -5.071 -29.004 1.00 94.44 441 ALA A O 1
ATOM 3534 N N . VAL A 1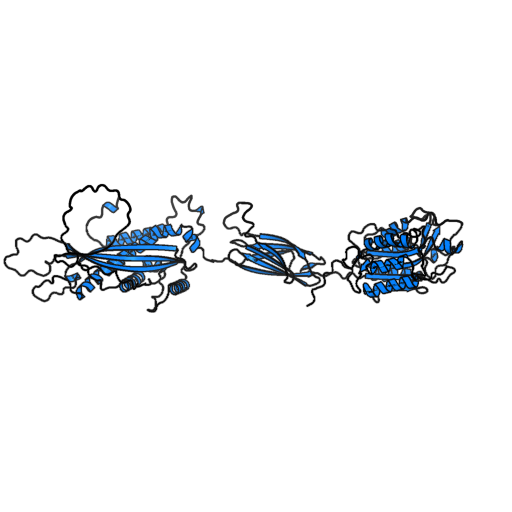 442 ? 15.367 -5.651 -31.153 1.00 97.50 442 VAL A N 1
ATOM 3535 C CA . VAL A 1 442 ? 13.905 -5.516 -31.357 1.00 97.50 442 VAL A CA 1
ATOM 3536 C C . VAL A 1 442 ? 13.137 -6.670 -30.716 1.00 97.50 442 VAL A C 1
ATOM 3538 O O . VAL A 1 442 ? 12.036 -6.465 -30.209 1.00 97.50 442 VAL A O 1
ATOM 3541 N N . LYS A 1 443 ? 13.679 -7.891 -30.732 1.00 97.12 443 LYS A N 1
ATOM 3542 C CA . LYS A 1 443 ? 13.046 -9.067 -30.110 1.00 97.12 443 LYS A CA 1
ATOM 3543 C C . LYS A 1 443 ? 13.054 -8.966 -28.579 1.00 97.12 443 LYS A C 1
ATOM 3545 O O . LYS A 1 443 ? 12.065 -9.310 -27.941 1.00 97.12 443 LYS A O 1
ATOM 3550 N N . ASP A 1 444 ? 14.144 -8.466 -28.017 1.00 97.19 444 ASP A N 1
ATOM 3551 C CA . ASP A 1 444 ? 14.367 -8.173 -26.605 1.00 97.19 444 ASP A CA 1
ATOM 3552 C C . ASP A 1 444 ? 13.393 -7.090 -26.126 1.00 97.19 444 ASP A C 1
ATOM 3554 O O . ASP A 1 444 ? 12.614 -7.313 -25.197 1.00 97.19 444 ASP A O 1
ATOM 3558 N N . ALA A 1 445 ? 13.325 -5.973 -26.855 1.00 97.94 445 ALA A N 1
ATOM 3559 C CA . ALA A 1 445 ? 12.367 -4.905 -26.599 1.00 97.94 445 ALA A CA 1
ATOM 3560 C C . ALA A 1 445 ? 10.901 -5.355 -26.773 1.00 97.94 445 ALA A C 1
ATOM 3562 O O . ALA A 1 445 ? 10.031 -4.921 -26.019 1.00 97.94 445 ALA A O 1
ATOM 3563 N N . LYS A 1 446 ? 10.591 -6.252 -27.719 1.00 98.25 446 LYS A N 1
ATOM 3564 C CA . LYS A 1 446 ? 9.251 -6.859 -27.828 1.00 98.25 446 LYS A CA 1
ATOM 3565 C C . LYS A 1 446 ? 8.938 -7.752 -26.636 1.00 98.25 446 LYS A C 1
ATOM 3567 O O . LYS A 1 446 ? 7.921 -7.531 -25.996 1.00 98.25 446 LYS A O 1
ATOM 3572 N N . ALA A 1 447 ? 9.836 -8.657 -26.252 1.00 98.00 447 ALA A N 1
ATOM 3573 C CA . ALA A 1 447 ? 9.633 -9.538 -25.103 1.00 98.00 447 ALA A CA 1
ATOM 3574 C C . ALA A 1 447 ? 9.498 -8.770 -23.767 1.00 98.00 447 ALA A C 1
ATOM 3576 O O . ALA A 1 447 ? 8.770 -9.208 -22.872 1.00 98.00 447 ALA A O 1
ATOM 3577 N N . PHE A 1 448 ? 10.140 -7.602 -23.636 1.00 98.00 448 PHE A N 1
ATOM 3578 C CA . PHE A 1 448 ? 9.922 -6.690 -22.509 1.00 98.00 448 PHE A CA 1
ATOM 3579 C C . PHE A 1 448 ? 8.564 -5.970 -22.579 1.00 98.00 448 PHE A C 1
ATOM 3581 O O . PHE A 1 448 ? 7.855 -5.906 -21.575 1.00 98.00 448 PHE A O 1
ATOM 3588 N N . ALA A 1 449 ? 8.143 -5.495 -23.756 1.00 97.81 449 ALA A N 1
ATOM 3589 C CA . ALA A 1 449 ? 6.796 -4.951 -23.945 1.00 97.81 449 ALA A CA 1
ATOM 3590 C C . ALA A 1 449 ? 5.702 -6.010 -23.695 1.00 97.81 449 ALA A C 1
ATOM 3592 O O . ALA A 1 449 ? 4.688 -5.709 -23.066 1.00 97.81 449 ALA A O 1
ATOM 3593 N N . ASP A 1 450 ? 5.929 -7.262 -24.096 1.00 97.12 450 ASP A N 1
ATOM 3594 C CA . ASP A 1 450 ? 5.055 -8.404 -23.822 1.00 97.12 450 ASP A CA 1
ATOM 3595 C C . ASP A 1 450 ? 4.922 -8.638 -22.311 1.00 97.12 450 ASP A C 1
ATOM 3597 O O . ASP A 1 450 ? 3.803 -8.711 -21.805 1.00 97.12 450 ASP A O 1
ATOM 3601 N N . TYR A 1 451 ? 6.031 -8.615 -21.558 1.00 96.88 451 TYR A N 1
ATOM 3602 C CA . TYR A 1 451 ? 5.994 -8.632 -20.090 1.00 96.88 451 TYR A CA 1
ATOM 3603 C C . TYR A 1 451 ? 5.177 -7.459 -19.513 1.00 96.88 451 TYR A C 1
ATOM 3605 O O . TYR A 1 451 ? 4.322 -7.667 -18.648 1.00 96.88 451 TYR A O 1
ATOM 3613 N N . CYS A 1 452 ? 5.358 -6.235 -20.019 1.00 95.69 452 CYS A N 1
ATOM 3614 C CA . CYS A 1 452 ? 4.561 -5.080 -19.597 1.00 95.69 452 CYS A CA 1
ATOM 3615 C C . CYS A 1 452 ? 3.052 -5.248 -19.879 1.00 95.69 452 CYS A C 1
ATOM 3617 O O . CYS A 1 452 ? 2.232 -4.862 -19.042 1.00 95.69 452 CYS A O 1
ATOM 3619 N N . ARG A 1 453 ? 2.663 -5.838 -21.017 1.00 94.69 453 ARG A N 1
ATOM 3620 C CA . ARG A 1 453 ? 1.250 -6.084 -21.371 1.00 94.69 453 ARG A CA 1
ATOM 3621 C C . ARG A 1 453 ? 0.647 -7.249 -20.575 1.00 94.69 453 ARG A C 1
ATOM 3623 O O . ARG A 1 453 ? -0.489 -7.159 -20.111 1.00 94.69 453 ARG A O 1
ATOM 3630 N N . GLU A 1 454 ? 1.398 -8.327 -20.360 1.00 93.44 454 GLU A N 1
ATOM 3631 C CA . GLU A 1 454 ? 0.915 -9.539 -19.686 1.00 93.44 454 GLU A CA 1
ATOM 3632 C C . GLU A 1 454 ? 0.931 -9.446 -18.157 1.00 93.44 454 GLU A C 1
ATOM 3634 O O . GLU A 1 454 ? -0.054 -9.826 -17.516 1.00 93.44 454 GLU A O 1
ATOM 3639 N N . TYR A 1 455 ? 2.018 -8.949 -17.566 1.00 92.69 455 TYR A N 1
ATOM 3640 C CA . TYR A 1 455 ? 2.219 -8.939 -16.116 1.00 92.69 455 TYR A CA 1
ATOM 3641 C C . TYR A 1 455 ? 1.753 -7.627 -15.501 1.00 92.69 455 TYR A C 1
ATOM 3643 O O . TYR A 1 455 ? 0.914 -7.653 -14.604 1.00 92.69 455 TYR A O 1
ATOM 3651 N N . LEU A 1 456 ? 2.208 -6.494 -16.042 1.00 90.31 456 LEU A N 1
ATOM 3652 C CA . LEU A 1 456 ? 1.888 -5.160 -15.515 1.00 90.31 456 LEU A CA 1
ATOM 3653 C C . LEU A 1 456 ? 0.558 -4.587 -16.051 1.00 90.31 456 LEU A C 1
ATOM 3655 O O . LEU A 1 456 ? 0.126 -3.521 -15.617 1.00 90.31 456 LEU A O 1
ATOM 3659 N N . LYS A 1 457 ? -0.088 -5.284 -16.999 1.00 90.94 457 LYS A N 1
ATOM 3660 C CA . LYS A 1 457 ? -1.341 -4.892 -17.682 1.00 90.94 457 LYS A CA 1
ATOM 3661 C C . LYS A 1 457 ? -1.303 -3.504 -18.334 1.00 90.94 457 LYS A C 1
ATOM 3663 O O . LYS A 1 457 ? -2.337 -2.840 -18.458 1.00 90.94 457 LYS A O 1
ATOM 3668 N N . LEU A 1 458 ? -0.129 -3.069 -18.797 1.00 91.62 458 LEU A N 1
ATOM 3669 C CA . LEU A 1 458 ? -0.019 -1.819 -19.548 1.00 91.62 458 LEU A CA 1
ATOM 3670 C C . LEU A 1 458 ? -0.709 -1.980 -20.905 1.00 91.62 458 LEU A C 1
ATOM 3672 O O . LEU A 1 458 ? -0.625 -3.027 -21.543 1.00 91.62 458 LEU A O 1
ATOM 3676 N N . SER A 1 459 ? -1.417 -0.945 -21.339 1.00 87.12 459 SER A N 1
ATOM 3677 C CA . SER A 1 459 ? -2.178 -0.958 -22.586 1.00 87.12 459 SER A CA 1
ATOM 3678 C C . SER A 1 459 ? -2.392 0.462 -23.100 1.00 87.12 459 SER A C 1
ATOM 3680 O O . SER A 1 459 ? -2.351 1.426 -22.329 1.00 87.12 459 SER A O 1
ATOM 3682 N N . GLY A 1 460 ? -2.597 0.585 -24.415 1.00 88.94 460 GLY A N 1
ATOM 3683 C CA . GLY A 1 460 ? -2.814 1.864 -25.086 1.00 88.94 460 GLY A CA 1
ATOM 3684 C C . GLY A 1 460 ? -1.753 2.898 -24.710 1.00 88.94 460 GLY A C 1
ATOM 3685 O O . GLY A 1 460 ? -0.556 2.653 -24.802 1.00 88.94 460 GLY A O 1
ATOM 3686 N N . ASP A 1 461 ? -2.203 4.051 -24.227 1.00 87.31 461 ASP A N 1
ATOM 3687 C CA . ASP A 1 461 ? -1.350 5.204 -23.946 1.00 87.31 461 ASP A CA 1
ATOM 3688 C C . ASP A 1 461 ? -0.373 5.058 -22.760 1.00 87.31 461 ASP A C 1
ATOM 3690 O O . ASP A 1 461 ? 0.463 5.950 -22.558 1.00 87.31 461 ASP A O 1
ATOM 3694 N N . ASN A 1 462 ? -0.437 3.947 -22.016 1.00 91.88 462 ASN A N 1
ATOM 3695 C CA . ASN A 1 462 ? 0.503 3.619 -20.941 1.00 91.88 462 ASN A CA 1
ATOM 3696 C C . ASN A 1 462 ? 1.739 2.831 -21.414 1.00 91.88 462 ASN A C 1
ATOM 3698 O O . ASN A 1 462 ? 2.681 2.680 -20.638 1.00 91.88 462 ASN A O 1
ATOM 3702 N N . LEU A 1 463 ? 1.765 2.343 -22.657 1.00 96.56 463 LEU A N 1
ATOM 3703 C CA . LEU A 1 463 ? 2.904 1.624 -23.227 1.00 96.56 463 LEU A CA 1
ATOM 3704 C C . LEU A 1 463 ? 3.251 2.206 -24.601 1.00 96.56 463 LEU A C 1
ATOM 3706 O O . LEU A 1 463 ? 2.467 2.141 -25.543 1.00 96.56 463 LEU A O 1
ATOM 3710 N N . ILE A 1 464 ? 4.437 2.801 -24.703 1.00 97.81 464 ILE A N 1
ATOM 3711 C CA . ILE A 1 464 ? 4.974 3.363 -25.942 1.00 97.81 464 ILE A CA 1
ATOM 3712 C C . ILE A 1 464 ? 6.033 2.397 -26.471 1.00 97.81 464 ILE A C 1
ATOM 3714 O O . ILE A 1 464 ? 7.114 2.293 -25.901 1.00 97.81 464 ILE A O 1
ATOM 3718 N N . GLU A 1 465 ? 5.727 1.711 -27.565 1.00 98.06 465 GLU A N 1
ATOM 3719 C CA . GLU A 1 465 ? 6.646 0.807 -28.266 1.00 98.06 465 GLU A CA 1
ATOM 3720 C C . GLU A 1 465 ? 7.261 1.549 -29.470 1.00 98.06 465 GLU A C 1
ATOM 3722 O O . GLU A 1 465 ? 6.538 2.211 -30.219 1.00 98.06 465 GLU A O 1
ATOM 3727 N N . LEU A 1 466 ? 8.589 1.493 -29.635 1.00 98.50 466 LEU A N 1
ATOM 3728 C CA . LEU A 1 466 ? 9.320 2.091 -30.764 1.00 98.50 466 LEU A CA 1
ATOM 3729 C C . LEU A 1 466 ? 10.363 1.101 -31.302 1.00 98.50 466 LEU A C 1
ATOM 3731 O O . LEU A 1 466 ? 11.367 0.832 -30.641 1.00 98.50 466 LEU A O 1
ATOM 3735 N N . TYR A 1 467 ? 10.149 0.601 -32.520 1.00 98.44 467 TYR A N 1
ATOM 3736 C CA . TYR A 1 467 ? 11.030 -0.382 -33.162 1.00 98.44 467 TYR A CA 1
ATOM 3737 C C . TYR A 1 467 ? 11.589 0.121 -34.496 1.00 98.44 467 TYR A C 1
ATOM 3739 O O . TYR A 1 467 ? 10.833 0.699 -35.278 1.00 98.44 467 TYR A O 1
ATOM 3747 N N . ASN A 1 468 ? 12.885 -0.116 -34.752 1.00 97.88 468 ASN A N 1
ATOM 3748 C CA . ASN A 1 468 ? 13.602 0.250 -35.989 1.00 97.88 468 ASN A CA 1
ATOM 3749 C C . ASN A 1 468 ? 13.166 1.621 -36.547 1.00 97.88 468 ASN A C 1
ATOM 3751 O O . ASN A 1 468 ? 13.386 2.636 -35.895 1.00 97.88 468 ASN A O 1
ATOM 3755 N N . GLU A 1 469 ? 12.486 1.671 -37.696 1.00 97.94 469 GLU A N 1
ATOM 3756 C CA . GLU A 1 469 ? 12.088 2.889 -38.419 1.00 97.94 469 GLU A CA 1
ATOM 3757 C C . GLU A 1 469 ? 11.236 3.856 -37.575 1.00 97.94 469 GLU A C 1
ATOM 3759 O O . GLU A 1 469 ? 11.163 5.054 -37.856 1.00 97.94 469 GLU A O 1
ATOM 3764 N N . GLN A 1 470 ? 10.583 3.352 -36.525 1.00 98.25 470 GLN A N 1
ATOM 3765 C CA . GLN A 1 470 ? 9.807 4.149 -35.577 1.00 98.25 470 GLN A CA 1
ATOM 3766 C C . GLN A 1 470 ? 10.693 4.818 -34.517 1.00 98.25 470 GLN A C 1
ATOM 3768 O O . GLN A 1 470 ? 10.344 5.890 -34.024 1.00 98.25 470 GLN A O 1
ATOM 3773 N N . ALA A 1 471 ? 11.836 4.222 -34.175 1.00 98.12 471 ALA A N 1
ATOM 3774 C CA . ALA A 1 471 ? 12.775 4.660 -33.145 1.00 98.12 471 ALA A CA 1
ATOM 3775 C C . ALA A 1 471 ? 13.746 5.748 -33.650 1.00 98.12 471 ALA A C 1
ATOM 3777 O O . ALA A 1 471 ? 14.955 5.683 -33.427 1.00 98.12 471 ALA A O 1
ATOM 3778 N N . THR A 1 472 ? 13.214 6.761 -34.338 1.00 98.50 472 THR A N 1
ATOM 3779 C CA . THR A 1 472 ? 13.979 7.946 -34.756 1.00 98.50 472 THR A CA 1
ATOM 3780 C C . THR A 1 472 ? 14.274 8.877 -33.584 1.00 98.50 472 THR A C 1
ATOM 3782 O O . THR A 1 472 ? 13.515 8.921 -32.609 1.00 98.50 472 THR A O 1
ATOM 3785 N N . LEU A 1 473 ? 15.317 9.704 -33.699 1.00 98.00 473 LEU A N 1
ATOM 3786 C CA . LEU A 1 473 ? 15.695 10.699 -32.689 1.00 98.00 473 LEU A CA 1
ATOM 3787 C C . LEU A 1 473 ? 14.507 11.594 -32.300 1.00 98.00 473 LEU A C 1
ATOM 3789 O O . LEU A 1 473 ? 14.245 11.832 -31.119 1.00 98.00 473 LEU A O 1
ATOM 3793 N N . ARG A 1 474 ? 13.731 12.036 -33.299 1.00 98.06 474 ARG A N 1
ATOM 3794 C CA . ARG A 1 474 ? 12.509 12.834 -33.111 1.00 98.06 474 ARG A CA 1
ATOM 3795 C C . ARG A 1 474 ? 11.431 12.076 -32.334 1.00 98.06 474 ARG A C 1
ATOM 3797 O O . ARG A 1 474 ? 10.793 12.662 -31.457 1.00 98.06 474 ARG A O 1
ATOM 3804 N N . ASN A 1 475 ? 11.212 10.799 -32.639 1.00 98.31 475 ASN A N 1
ATOM 3805 C CA . ASN A 1 475 ? 10.176 9.997 -31.991 1.00 98.31 475 ASN A CA 1
ATOM 3806 C C . ASN A 1 475 ? 10.560 9.610 -30.558 1.00 98.31 475 ASN A C 1
ATOM 3808 O O . ASN A 1 475 ? 9.703 9.680 -29.678 1.00 98.31 475 ASN A O 1
ATOM 3812 N N . ILE A 1 476 ? 11.836 9.306 -30.294 1.00 98.12 476 ILE A N 1
ATOM 3813 C CA . ILE A 1 476 ? 12.350 9.050 -28.940 1.00 98.12 476 ILE A CA 1
ATOM 3814 C C . ILE A 1 476 ? 12.257 10.327 -28.089 1.00 98.12 476 ILE A C 1
ATOM 3816 O O . ILE A 1 476 ? 11.648 10.300 -27.016 1.00 98.12 476 ILE A O 1
ATOM 3820 N N . ARG A 1 477 ? 12.741 11.478 -28.591 1.00 97.44 477 ARG A N 1
ATOM 3821 C CA . ARG A 1 477 ? 12.581 12.786 -27.921 1.00 97.44 477 ARG A CA 1
ATOM 3822 C C . ARG A 1 477 ? 11.106 13.122 -27.658 1.00 97.44 477 ARG A C 1
ATOM 3824 O O . ARG A 1 477 ? 10.771 13.586 -26.571 1.00 97.44 477 ARG A O 1
ATOM 3831 N N . SER A 1 478 ? 10.206 12.836 -28.604 1.00 97.12 478 SER A N 1
ATOM 3832 C CA . SER A 1 478 ? 8.756 13.024 -28.428 1.00 97.12 478 SER A CA 1
ATOM 3833 C C . SER A 1 478 ? 8.162 12.095 -27.364 1.00 97.12 478 SER A C 1
ATOM 3835 O O . SER A 1 478 ? 7.391 12.549 -26.517 1.00 97.12 478 SER A O 1
ATOM 3837 N N . ALA A 1 479 ? 8.520 10.809 -27.368 1.00 96.88 479 ALA A N 1
ATOM 3838 C CA . ALA A 1 479 ? 8.038 9.836 -26.395 1.00 96.88 479 ALA A CA 1
ATOM 3839 C C . ALA A 1 479 ? 8.455 10.218 -24.970 1.00 96.88 479 ALA A C 1
ATOM 3841 O O . ALA A 1 479 ? 7.596 10.383 -24.102 1.00 96.88 479 ALA A O 1
ATOM 3842 N N . LEU A 1 480 ? 9.754 10.428 -24.749 1.00 94.88 480 LEU A N 1
ATOM 3843 C CA . LEU A 1 480 ? 10.300 10.681 -23.419 1.00 94.88 480 LEU A CA 1
ATOM 3844 C C . LEU A 1 480 ? 10.028 12.121 -22.946 1.00 94.88 480 LEU A C 1
ATOM 3846 O O . LEU A 1 480 ? 9.499 12.331 -21.855 1.00 94.88 480 LEU A O 1
ATOM 3850 N N . GLY A 1 481 ? 10.339 13.117 -23.780 1.00 92.38 481 GLY A N 1
ATOM 3851 C CA . GLY A 1 481 ? 10.256 14.539 -23.433 1.00 92.38 481 GLY A CA 1
ATOM 3852 C C . GLY A 1 481 ? 8.851 15.146 -23.479 1.00 92.38 481 GLY A C 1
ATOM 3853 O O . GLY A 1 481 ? 8.613 16.146 -22.800 1.00 92.38 481 GLY A O 1
ATOM 3854 N N . THR A 1 482 ? 7.912 14.548 -24.225 1.00 93.19 482 THR A N 1
ATOM 3855 C CA . THR A 1 482 ? 6.544 15.079 -24.386 1.00 93.19 482 THR A CA 1
ATOM 3856 C C . THR A 1 482 ? 5.468 14.098 -23.925 1.00 93.19 482 THR A C 1
ATOM 3858 O O . THR A 1 482 ? 4.692 14.447 -23.037 1.00 93.19 482 THR A O 1
ATOM 3861 N N . LYS A 1 483 ? 5.389 12.882 -24.488 1.00 94.69 483 LYS A N 1
ATOM 3862 C CA . LYS A 1 483 ? 4.281 11.949 -24.198 1.00 94.69 483 LYS A CA 1
ATOM 3863 C C . LYS A 1 483 ? 4.288 11.500 -22.735 1.00 94.69 483 LYS A C 1
ATOM 3865 O O . LYS A 1 483 ? 3.279 11.675 -22.057 1.00 94.69 483 LYS A O 1
ATOM 3870 N N . LEU A 1 484 ? 5.419 10.996 -22.232 1.00 93.44 484 LEU A N 1
ATOM 3871 C CA . LEU A 1 484 ? 5.557 10.604 -20.824 1.00 93.44 484 LEU A CA 1
ATOM 3872 C C . LEU A 1 484 ? 5.402 11.810 -19.886 1.00 93.44 484 LEU A C 1
ATOM 3874 O O . LEU A 1 484 ? 4.601 11.758 -18.958 1.00 93.44 484 LEU A O 1
ATOM 3878 N N . ARG A 1 485 ? 6.091 12.926 -20.168 1.00 90.19 485 ARG A N 1
ATOM 3879 C CA . ARG A 1 485 ? 6.020 14.170 -19.373 1.00 90.19 485 ARG A CA 1
ATOM 3880 C C . ARG A 1 485 ? 4.597 14.716 -19.196 1.00 90.19 485 ARG A C 1
ATOM 3882 O O . ARG A 1 485 ? 4.289 15.267 -18.141 1.00 90.19 485 ARG A O 1
ATOM 3889 N N . ASN A 1 486 ? 3.753 14.604 -20.221 1.00 89.31 486 ASN A N 1
ATOM 3890 C CA . ASN A 1 486 ? 2.387 15.126 -20.188 1.00 89.31 486 ASN A CA 1
ATOM 3891 C C . ASN A 1 486 ? 1.380 14.154 -19.546 1.00 89.31 486 ASN A C 1
ATOM 3893 O O . ASN A 1 486 ? 0.278 14.585 -19.217 1.00 89.31 486 ASN A O 1
ATOM 3897 N N . ARG A 1 487 ? 1.732 12.869 -19.389 1.00 88.38 487 ARG A N 1
ATOM 3898 C CA . ARG A 1 487 ? 0.854 11.818 -18.842 1.00 88.38 487 ARG A CA 1
ATOM 3899 C C . ARG A 1 487 ? 1.181 11.470 -17.395 1.00 88.38 487 ARG A C 1
ATOM 3901 O O . ARG A 1 487 ? 0.272 11.405 -16.579 1.00 88.38 487 ARG A O 1
ATOM 3908 N N . ALA A 1 488 ? 2.463 11.287 -17.084 1.00 89.31 488 ALA A N 1
ATOM 3909 C CA . ALA A 1 488 ? 2.906 10.948 -15.743 1.00 89.31 488 ALA A CA 1
ATOM 3910 C C . ALA A 1 488 ? 2.693 12.118 -14.767 1.00 89.31 488 ALA A C 1
ATOM 3912 O O . ALA A 1 488 ? 3.039 13.273 -15.038 1.00 89.31 488 ALA A O 1
ATOM 3913 N N . THR A 1 489 ? 2.139 11.785 -13.612 1.00 85.62 489 THR A N 1
ATOM 3914 C CA . THR A 1 489 ? 1.935 12.625 -12.432 1.00 85.62 489 THR A CA 1
ATOM 3915 C C . THR A 1 489 ? 2.958 12.268 -11.350 1.00 85.62 489 THR A C 1
ATOM 3917 O O . THR A 1 489 ? 3.777 11.372 -11.540 1.00 85.62 489 THR A O 1
ATOM 3920 N N . VAL A 1 490 ? 2.927 12.964 -10.209 1.00 82.56 490 VAL A N 1
ATOM 3921 C CA . VAL A 1 490 ? 3.870 12.744 -9.097 1.00 82.56 490 VAL A CA 1
ATOM 3922 C C . VAL A 1 490 ? 3.872 11.304 -8.572 1.00 82.56 490 VAL A C 1
ATOM 3924 O O . VAL A 1 490 ? 4.938 10.774 -8.289 1.00 82.56 490 VAL A O 1
ATOM 3927 N N . ASN A 1 491 ? 2.724 10.629 -8.519 1.00 78.94 491 ASN A N 1
ATOM 3928 C CA . ASN A 1 491 ? 2.615 9.292 -7.920 1.00 78.94 491 ASN A CA 1
ATOM 3929 C C . ASN A 1 491 ? 2.895 8.129 -8.887 1.00 78.94 491 ASN A C 1
ATOM 3931 O O . ASN A 1 491 ? 2.859 6.966 -8.479 1.00 78.94 491 ASN A O 1
ATOM 3935 N N . ASP A 1 492 ? 3.127 8.420 -10.167 1.00 87.69 492 ASP A N 1
ATOM 3936 C CA . ASP A 1 492 ? 3.285 7.401 -11.202 1.00 87.69 492 ASP A CA 1
ATOM 3937 C C . ASP A 1 492 ? 4.719 6.855 -11.268 1.00 87.69 492 ASP A C 1
ATOM 3939 O O . ASP A 1 492 ? 5.678 7.487 -10.822 1.00 87.69 492 ASP A O 1
ATOM 3943 N N . THR A 1 493 ? 4.874 5.669 -11.859 1.00 90.62 493 THR A N 1
ATOM 3944 C CA . THR A 1 493 ? 6.185 5.072 -12.162 1.00 90.62 493 THR A CA 1
ATOM 3945 C C . THR A 1 493 ? 6.422 5.068 -13.664 1.00 90.62 493 THR A C 1
ATOM 3947 O O . THR A 1 493 ? 5.586 4.593 -14.431 1.00 90.62 493 THR A O 1
ATOM 3950 N N . VAL A 1 494 ? 7.576 5.576 -14.092 1.00 94.38 494 VAL A N 1
ATOM 3951 C CA . VAL A 1 494 ? 8.014 5.562 -15.489 1.00 94.38 494 VAL A CA 1
ATOM 3952 C C . VAL A 1 494 ? 9.137 4.542 -15.656 1.00 94.38 494 VAL A C 1
ATOM 3954 O O . VAL A 1 494 ? 10.202 4.688 -15.064 1.00 94.38 494 VAL A O 1
ATOM 3957 N N . ILE A 1 495 ? 8.909 3.530 -16.488 1.00 96.00 495 ILE A N 1
ATOM 3958 C CA . ILE A 1 495 ? 9.908 2.550 -16.918 1.00 96.00 495 ILE A CA 1
ATOM 3959 C C . ILE A 1 495 ? 10.352 2.927 -18.333 1.00 96.00 495 ILE A C 1
ATOM 3961 O O . ILE A 1 495 ? 9.528 3.130 -19.225 1.00 96.00 495 ILE A O 1
ATOM 3965 N N . ILE A 1 496 ? 11.656 3.026 -18.562 1.00 97.31 496 ILE A N 1
ATOM 3966 C CA . ILE A 1 496 ? 12.232 3.268 -19.885 1.00 97.31 496 ILE A CA 1
ATOM 3967 C C . ILE A 1 496 ? 13.195 2.126 -20.164 1.00 97.31 496 ILE A C 1
ATOM 3969 O O . ILE A 1 496 ? 14.177 1.961 -19.449 1.0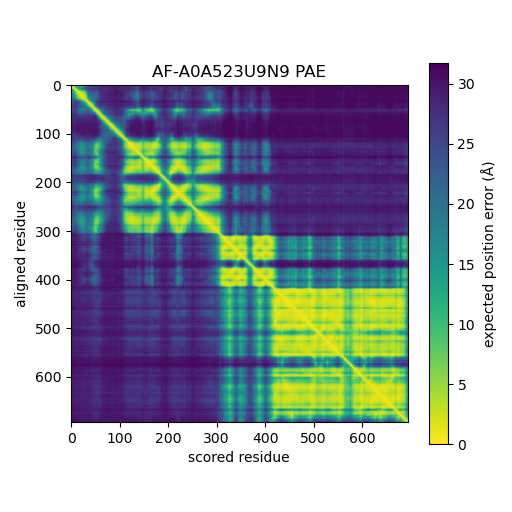0 97.31 496 ILE A O 1
ATOM 3973 N N . TYR A 1 497 ? 12.902 1.340 -21.190 1.00 98.12 497 TYR A N 1
ATOM 3974 C CA . TYR A 1 497 ? 13.742 0.251 -21.662 1.00 98.12 497 TYR A CA 1
ATOM 3975 C C . TYR A 1 497 ? 14.314 0.622 -23.033 1.00 98.12 497 TYR A C 1
ATOM 3977 O O . TYR A 1 497 ? 13.570 1.044 -23.923 1.00 98.12 497 TYR A O 1
ATOM 3985 N N . PHE A 1 498 ? 15.621 0.450 -23.212 1.00 97.50 498 PHE A N 1
ATOM 3986 C CA . PHE A 1 498 ? 16.310 0.640 -24.486 1.00 97.50 498 PHE A CA 1
ATOM 3987 C C . PHE A 1 498 ? 17.235 -0.544 -24.774 1.00 97.50 498 PHE A C 1
ATOM 3989 O O . PHE A 1 498 ? 18.100 -0.849 -23.953 1.00 97.50 498 PHE A O 1
ATOM 3996 N N . ALA A 1 499 ? 17.098 -1.142 -25.957 1.00 95.75 499 ALA A N 1
ATOM 3997 C CA . ALA A 1 499 ? 18.061 -2.073 -26.537 1.00 95.75 499 ALA A CA 1
ATOM 3998 C C . ALA A 1 499 ? 18.540 -1.558 -27.901 1.00 95.75 499 ALA A C 1
ATOM 4000 O O . ALA A 1 499 ? 17.731 -1.200 -28.763 1.00 95.75 499 ALA A O 1
ATOM 4001 N N . GLY A 1 500 ? 19.857 -1.515 -28.098 1.00 92.62 500 GLY A N 1
ATOM 4002 C CA . GLY A 1 500 ? 20.470 -0.960 -29.304 1.00 92.62 500 GLY A CA 1
ATOM 4003 C C . GLY A 1 500 ? 21.937 -0.587 -29.097 1.00 92.62 500 GLY A C 1
ATOM 4004 O O . GLY A 1 500 ? 22.502 -0.770 -28.020 1.00 92.62 500 GLY A O 1
ATOM 4005 N N . HIS A 1 501 ? 22.577 -0.018 -30.114 1.00 89.69 501 HIS A N 1
ATOM 4006 C CA . HIS A 1 501 ? 23.923 0.525 -29.960 1.00 89.69 501 HIS A CA 1
ATOM 4007 C C . HIS A 1 501 ? 23.948 1.830 -29.142 1.00 89.69 501 HIS A C 1
ATOM 4009 O O . HIS A 1 501 ? 23.033 2.657 -29.192 1.00 89.69 501 HIS A O 1
ATOM 4015 N N . GLY A 1 502 ? 25.058 2.030 -28.431 1.00 87.12 502 GLY A N 1
ATOM 4016 C CA . GLY A 1 502 ? 25.520 3.342 -27.992 1.00 87.12 502 GLY A CA 1
ATOM 4017 C C . GLY A 1 502 ? 26.912 3.616 -28.562 1.00 87.12 502 GLY A C 1
ATOM 4018 O O . GLY A 1 502 ? 27.565 2.700 -29.060 1.00 87.12 502 GLY A O 1
ATOM 4019 N N . ALA A 1 503 ? 27.366 4.862 -28.488 1.00 83.81 503 ALA A N 1
ATOM 4020 C CA . ALA A 1 503 ? 28.716 5.260 -28.885 1.00 83.81 503 ALA A CA 1
ATOM 4021 C C . ALA A 1 503 ? 29.233 6.391 -27.980 1.00 83.81 503 ALA A C 1
ATOM 4023 O O . ALA A 1 503 ? 28.428 7.207 -27.519 1.00 83.81 503 ALA A O 1
ATOM 4024 N N . PRO A 1 504 ? 30.543 6.453 -27.694 1.00 82.00 504 PRO A N 1
ATOM 4025 C CA . PRO A 1 504 ? 31.176 7.622 -27.112 1.00 82.00 504 PRO A CA 1
ATOM 4026 C C . PRO A 1 504 ? 31.680 8.568 -28.205 1.00 82.00 504 PRO A C 1
ATOM 4028 O O . PRO A 1 504 ? 31.994 8.137 -29.312 1.00 82.00 504 PRO A O 1
ATOM 4031 N N . GLU A 1 505 ? 31.833 9.839 -27.864 1.00 79.06 505 GLU A N 1
ATOM 4032 C CA . GLU A 1 505 ? 32.442 10.845 -28.735 1.00 79.06 505 GLU A CA 1
ATOM 4033 C C . GLU A 1 505 ? 33.282 11.820 -27.908 1.00 79.06 505 GLU A C 1
ATOM 4035 O O . GLU A 1 505 ? 33.051 11.963 -26.706 1.00 79.06 505 GLU A O 1
ATOM 4040 N N . SER A 1 506 ? 34.260 12.486 -28.526 1.00 77.69 506 SER A N 1
ATOM 4041 C CA . SER A 1 506 ? 35.138 13.417 -27.816 1.00 77.69 506 SER A CA 1
ATOM 4042 C C . SER A 1 506 ? 34.402 14.690 -27.408 1.00 77.69 506 SER A C 1
ATOM 4044 O O . SER A 1 506 ? 33.964 15.472 -28.245 1.00 77.69 506 SER A O 1
ATOM 4046 N N . ASP A 1 507 ? 34.330 14.917 -26.101 1.00 80.50 507 ASP A N 1
ATOM 4047 C CA . ASP A 1 507 ? 33.910 16.175 -25.499 1.00 80.50 507 ASP A CA 1
ATOM 4048 C C . ASP A 1 507 ? 34.921 16.522 -24.394 1.00 80.50 507 ASP A C 1
ATOM 4050 O O . ASP A 1 507 ? 34.747 16.129 -23.235 1.00 80.50 507 ASP A O 1
ATOM 4054 N N . PRO A 1 508 ? 36.002 17.257 -24.720 1.00 76.62 508 PRO A N 1
ATOM 4055 C CA . PRO A 1 508 ? 37.001 17.674 -23.738 1.00 76.62 508 PRO A CA 1
ATOM 4056 C C . PRO A 1 508 ? 36.435 18.531 -22.596 1.00 76.62 508 PRO A C 1
ATOM 4058 O O . PRO A 1 508 ? 37.093 18.681 -21.569 1.00 76.62 508 PRO A O 1
ATOM 4061 N N . MET A 1 509 ? 35.232 19.094 -22.760 1.00 77.56 509 MET A N 1
ATOM 4062 C CA . MET A 1 509 ? 34.523 19.874 -21.744 1.00 77.56 509 MET A CA 1
ATOM 4063 C C . MET A 1 509 ? 33.517 19.021 -20.945 1.00 77.56 509 MET A C 1
ATOM 4065 O O . MET A 1 509 ? 32.776 19.572 -20.120 1.00 77.56 509 MET A O 1
ATOM 4069 N N . ASN A 1 510 ? 33.475 17.693 -21.145 1.00 80.12 510 ASN A N 1
ATOM 4070 C CA . ASN A 1 510 ? 32.444 16.869 -20.527 1.00 80.12 510 ASN A CA 1
ATOM 4071 C C . ASN A 1 510 ? 32.546 16.854 -19.003 1.00 80.12 510 ASN A C 1
ATOM 4073 O O . ASN A 1 510 ? 33.594 16.617 -18.397 1.00 80.12 510 ASN A O 1
ATOM 4077 N N . ARG A 1 511 ? 31.386 17.022 -18.372 1.00 72.25 511 ARG A N 1
ATOM 4078 C CA . ARG A 1 511 ? 31.229 17.171 -16.922 1.00 72.25 511 ARG A CA 1
ATOM 4079 C C . ARG A 1 511 ? 31.527 15.891 -16.135 1.00 72.25 511 ARG A C 1
ATOM 4081 O O . ARG A 1 511 ? 31.646 15.963 -14.915 1.00 72.25 511 ARG A O 1
ATOM 4088 N N . ASP A 1 512 ? 31.651 14.747 -16.808 1.00 75.06 512 ASP A N 1
ATOM 4089 C CA . ASP A 1 512 ? 32.086 13.489 -16.190 1.00 75.06 512 ASP A CA 1
ATOM 4090 C C . ASP A 1 512 ? 33.619 13.421 -16.015 1.00 75.06 512 ASP A C 1
ATOM 4092 O O . ASP A 1 512 ? 34.116 12.690 -15.153 1.00 75.06 512 ASP A O 1
ATOM 4096 N N . GLY A 1 513 ? 34.385 14.236 -16.747 1.00 71.50 513 GLY A N 1
ATOM 4097 C CA . GLY A 1 513 ? 35.837 14.360 -16.577 1.00 71.50 513 GLY A CA 1
ATOM 4098 C C . GLY A 1 513 ? 36.663 13.198 -17.138 1.00 71.50 513 GLY A C 1
ATOM 4099 O O . GLY A 1 513 ? 37.786 12.997 -16.690 1.00 71.50 513 GLY A O 1
ATOM 4100 N N . ASP A 1 514 ? 36.111 12.433 -18.080 1.00 76.25 514 ASP A N 1
ATOM 4101 C CA . ASP A 1 514 ? 36.814 11.455 -18.928 1.00 76.25 514 ASP A CA 1
ATOM 4102 C C . ASP A 1 514 ? 36.960 11.937 -20.390 1.00 76.25 514 ASP A C 1
ATOM 4104 O O . ASP A 1 514 ? 37.385 11.179 -21.253 1.00 76.25 514 ASP A O 1
ATOM 4108 N N . GLY A 1 515 ? 36.608 13.199 -20.677 1.00 79.25 515 GLY A N 1
ATOM 4109 C CA . GLY A 1 515 ? 36.757 13.816 -22.002 1.00 79.25 515 GLY A CA 1
ATOM 4110 C C . GLY A 1 515 ? 35.811 13.275 -23.081 1.00 79.25 515 GLY A C 1
ATOM 4111 O O . GLY A 1 515 ? 36.072 13.471 -24.269 1.00 79.25 515 GLY A O 1
ATOM 4112 N N . LEU A 1 516 ? 34.743 12.569 -22.688 1.00 82.31 516 LEU A N 1
ATOM 4113 C CA . LEU A 1 516 ? 33.834 11.880 -23.605 1.00 82.31 516 LEU A CA 1
ATOM 4114 C C . LEU A 1 516 ? 32.365 12.174 -23.262 1.00 82.31 516 LEU A C 1
ATOM 4116 O O . LEU A 1 516 ? 31.956 12.011 -22.111 1.00 82.31 516 LEU A O 1
ATOM 4120 N N . GLU A 1 517 ? 31.536 12.513 -24.248 1.00 84.62 517 GLU A N 1
ATOM 4121 C CA . GLU A 1 517 ? 30.074 12.387 -24.124 1.00 84.62 517 GLU A CA 1
ATOM 4122 C C . GLU A 1 517 ? 29.645 10.997 -24.616 1.00 84.62 517 GLU A C 1
ATOM 4124 O O . GLU A 1 517 ? 30.368 10.331 -25.360 1.00 84.62 517 GLU A O 1
ATOM 4129 N N . LYS A 1 518 ? 28.498 10.506 -24.142 1.00 86.44 518 LYS A N 1
ATOM 4130 C CA . LYS A 1 518 ? 27.993 9.169 -24.460 1.00 86.44 518 LYS A CA 1
ATOM 4131 C C . LYS A 1 518 ? 26.620 9.316 -25.092 1.00 86.44 518 LYS A C 1
ATOM 4133 O O . LYS A 1 518 ? 25.801 10.100 -24.621 1.00 86.44 518 LYS A O 1
ATOM 4138 N N . PHE A 1 519 ? 26.348 8.534 -26.125 1.00 89.94 519 PHE A N 1
ATOM 4139 C CA . PHE A 1 519 ? 25.117 8.609 -26.898 1.00 89.94 519 PHE A CA 1
ATOM 4140 C C . PHE A 1 519 ? 24.432 7.247 -26.963 1.00 89.94 519 PHE A C 1
ATOM 4142 O O . PHE A 1 519 ? 25.093 6.217 -27.105 1.00 89.94 519 PHE A O 1
ATOM 4149 N N . LEU A 1 520 ? 23.100 7.250 -26.921 1.00 92.94 520 LEU A N 1
ATOM 4150 C CA . LEU A 1 520 ? 22.291 6.179 -27.504 1.00 92.94 520 LEU A CA 1
ATOM 4151 C C . LEU A 1 520 ? 22.092 6.483 -28.989 1.00 92.94 520 LEU A C 1
ATOM 4153 O O . LEU A 1 520 ? 21.937 7.651 -29.351 1.00 92.94 520 LEU A O 1
ATOM 4157 N N . LEU A 1 521 ? 22.058 5.451 -29.833 1.00 94.50 521 LEU A N 1
ATOM 4158 C CA . LEU A 1 521 ? 21.906 5.588 -31.284 1.00 94.50 521 LEU A CA 1
ATOM 4159 C C . LEU A 1 521 ? 20.461 5.288 -31.716 1.00 94.50 521 LEU A C 1
ATOM 4161 O O . LEU A 1 521 ? 20.061 4.123 -31.674 1.00 94.50 521 LEU A O 1
ATOM 4165 N N . PRO A 1 522 ? 19.672 6.295 -32.144 1.00 97.00 522 PRO A N 1
ATOM 4166 C CA . PRO A 1 522 ? 18.407 6.093 -32.847 1.00 97.00 522 PRO A CA 1
ATOM 4167 C C . PRO A 1 522 ? 18.591 5.442 -34.222 1.00 97.00 522 PRO A C 1
ATOM 4169 O O . PRO A 1 522 ? 19.687 5.420 -34.779 1.00 97.00 522 PRO A O 1
ATOM 4172 N N . TYR A 1 523 ? 17.489 4.988 -34.818 1.00 97.81 523 TYR A N 1
ATOM 4173 C CA . TYR A 1 523 ? 17.470 4.390 -36.158 1.00 97.81 523 TYR A CA 1
ATOM 4174 C C . TYR A 1 523 ? 18.062 5.299 -37.248 1.00 97.81 523 TYR A C 1
ATOM 4176 O O . TYR A 1 523 ? 18.722 4.822 -38.172 1.00 97.81 523 TYR A O 1
ATOM 4184 N N . ASP A 1 524 ? 17.826 6.608 -37.152 1.00 97.06 524 ASP A N 1
ATOM 4185 C CA . ASP A 1 524 ? 18.278 7.622 -38.104 1.00 97.06 524 ASP A CA 1
ATOM 4186 C C . ASP A 1 524 ? 19.634 8.265 -37.753 1.00 97.06 524 ASP A C 1
ATOM 4188 O O . ASP A 1 524 ? 20.054 9.186 -38.454 1.00 97.06 524 ASP A O 1
ATOM 4192 N N . ALA A 1 525 ? 20.347 7.746 -36.743 1.00 94.75 525 ALA A N 1
ATOM 4193 C CA . ALA A 1 525 ? 21.679 8.215 -36.362 1.00 94.75 525 ALA A CA 1
ATOM 4194 C C . ALA A 1 525 ? 22.699 8.097 -37.503 1.00 94.75 525 ALA A C 1
ATOM 4196 O O . ALA A 1 525 ? 22.758 7.083 -38.205 1.00 94.75 525 ALA A O 1
ATOM 4197 N N . ILE A 1 526 ? 23.518 9.129 -37.671 1.00 92.50 526 ILE A N 1
ATOM 4198 C CA . ILE A 1 526 ? 24.567 9.245 -38.682 1.00 92.50 526 ILE A CA 1
ATOM 4199 C C . ILE A 1 526 ? 25.916 9.071 -37.960 1.00 92.50 526 ILE A C 1
ATOM 4201 O O . ILE A 1 526 ? 26.185 9.813 -37.020 1.00 92.50 526 ILE A O 1
ATOM 4205 N N . PRO A 1 527 ? 26.747 8.082 -38.333 1.00 86.50 527 PRO A N 1
ATOM 4206 C CA . PRO A 1 527 ? 28.075 7.910 -37.748 1.00 86.50 527 PRO A CA 1
ATOM 4207 C C . PRO A 1 527 ? 29.098 8.911 -38.319 1.00 86.50 527 PRO A C 1
ATOM 4209 O O . PRO A 1 527 ? 28.884 9.470 -39.395 1.00 86.50 527 PRO A O 1
ATOM 4212 N N . GLY A 1 528 ? 30.235 9.077 -37.637 1.00 82.69 528 GLY A N 1
ATOM 4213 C CA . GLY A 1 528 ? 31.225 10.122 -37.932 1.00 82.69 528 GLY A CA 1
ATOM 4214 C C . GLY A 1 528 ? 30.835 11.479 -37.335 1.00 82.69 528 GLY A C 1
ATOM 4215 O O . GLY A 1 528 ? 30.111 11.529 -36.347 1.00 82.69 528 GLY A O 1
ATOM 4216 N N . ASP A 1 529 ? 31.293 12.572 -37.942 1.00 82.56 529 ASP A N 1
ATOM 4217 C CA . ASP A 1 529 ? 31.187 13.939 -37.394 1.00 82.56 529 ASP A CA 1
ATOM 4218 C C . ASP A 1 529 ? 29.736 14.453 -37.203 1.00 82.56 529 ASP A C 1
ATOM 4220 O O . ASP A 1 529 ? 29.502 15.401 -36.456 1.00 82.56 529 ASP A O 1
ATOM 4224 N N . ASP A 1 530 ? 28.743 13.819 -37.843 1.00 88.62 530 ASP A N 1
ATOM 4225 C CA . ASP A 1 530 ? 27.304 14.107 -37.678 1.00 88.62 530 ASP A CA 1
ATOM 4226 C C . ASP A 1 530 ? 26.662 13.370 -36.473 1.00 88.62 530 ASP A C 1
ATOM 4228 O O . ASP A 1 530 ? 25.448 13.465 -36.236 1.00 88.62 530 ASP A O 1
ATOM 4232 N N . LEU A 1 531 ? 27.445 12.629 -35.684 1.00 88.06 531 LEU A N 1
ATOM 4233 C CA . LEU A 1 531 ? 26.973 11.897 -34.507 1.00 88.06 531 LEU A CA 1
ATOM 4234 C C . LEU A 1 531 ? 26.319 12.801 -33.432 1.00 88.06 531 LEU A C 1
ATOM 4236 O O . LEU A 1 531 ? 25.208 12.457 -33.002 1.00 88.06 531 LEU A O 1
ATOM 4240 N N . PRO A 1 532 ? 26.860 13.987 -33.061 1.00 88.75 532 PRO A N 1
ATOM 4241 C CA . PRO A 1 532 ? 26.275 14.838 -32.017 1.00 88.75 532 PRO A CA 1
ATOM 4242 C C . PRO A 1 532 ? 24.860 15.325 -32.331 1.00 88.75 532 PRO A C 1
ATOM 4244 O O . PRO A 1 532 ? 24.048 15.539 -31.428 1.00 88.75 532 PRO A O 1
ATOM 4247 N N . ILE A 1 533 ? 24.566 15.541 -33.618 1.00 91.62 533 ILE A N 1
ATOM 4248 C CA . ILE A 1 533 ? 23.295 16.111 -34.084 1.00 91.62 533 ILE A CA 1
ATOM 4249 C C . ILE A 1 533 ? 22.229 15.042 -34.359 1.00 91.62 533 ILE A C 1
ATOM 4251 O O . ILE A 1 533 ? 21.035 15.355 -34.362 1.00 91.62 533 ILE A O 1
ATOM 4255 N N . SER A 1 534 ? 22.650 13.792 -34.577 1.00 93.69 534 SER A N 1
ATOM 4256 C CA . SER A 1 534 ? 21.800 12.686 -35.037 1.00 93.69 534 SER A CA 1
ATOM 4257 C C . SER A 1 534 ? 21.599 11.568 -34.002 1.00 93.69 534 SER A C 1
ATOM 4259 O O . SER A 1 534 ? 20.665 10.772 -34.136 1.00 93.69 534 SER A O 1
ATOM 4261 N N . ALA A 1 535 ? 22.407 11.529 -32.940 1.00 93.81 535 ALA A N 1
ATOM 4262 C CA . ALA A 1 535 ? 22.237 10.629 -31.804 1.00 93.81 535 ALA A CA 1
ATOM 4263 C C . ALA A 1 535 ? 21.607 11.323 -30.576 1.00 93.81 535 ALA A C 1
ATOM 4265 O O . ALA A 1 535 ? 21.316 12.522 -30.584 1.00 93.81 535 ALA A O 1
ATOM 4266 N N . LEU A 1 536 ? 21.331 10.552 -29.517 1.00 94.69 536 LEU A N 1
ATOM 4267 C CA . LEU A 1 536 ? 20.718 11.047 -28.278 1.00 94.69 536 LEU A CA 1
ATOM 4268 C C . LEU A 1 536 ? 21.742 11.021 -27.126 1.00 94.69 536 LEU A C 1
ATOM 4270 O O . LEU A 1 536 ? 22.011 9.936 -26.602 1.00 94.69 536 LEU A O 1
ATOM 4274 N N . PRO A 1 537 ? 22.308 12.170 -26.708 1.00 92.12 537 PRO A N 1
ATOM 4275 C CA . PRO A 1 537 ? 23.312 12.201 -25.649 1.00 92.12 537 PRO A CA 1
ATOM 4276 C C . PRO A 1 537 ? 22.724 11.866 -24.273 1.00 92.12 537 PRO A C 1
ATOM 4278 O O . PRO A 1 537 ? 21.606 12.258 -23.919 1.00 92.12 537 PRO A O 1
ATOM 4281 N N . MET A 1 538 ? 23.523 11.201 -23.439 1.00 88.00 538 MET A N 1
ATOM 4282 C CA . MET A 1 538 ? 23.165 10.838 -22.067 1.00 88.00 538 MET A CA 1
ATOM 4283 C C . MET A 1 538 ? 22.975 12.083 -21.179 1.00 88.00 538 MET A C 1
ATOM 4285 O O . MET A 1 538 ? 22.208 12.045 -20.210 1.00 88.00 538 MET A O 1
ATOM 4289 N N . ASN A 1 539 ? 23.599 13.217 -21.528 1.00 87.19 539 ASN A N 1
ATOM 4290 C CA . ASN A 1 539 ? 23.299 14.511 -20.908 1.00 87.19 539 ASN A CA 1
ATOM 4291 C C . ASN A 1 539 ? 21.836 14.965 -21.133 1.00 87.19 539 ASN A C 1
ATOM 4293 O O . ASN A 1 539 ? 21.188 15.404 -20.178 1.00 87.19 539 ASN A O 1
ATOM 4297 N N . GLU A 1 540 ? 21.264 14.774 -22.327 1.00 91.31 540 GLU A N 1
ATOM 4298 C CA . GLU A 1 540 ? 19.877 15.142 -22.630 1.00 91.31 540 GLU A CA 1
ATOM 4299 C C . GLU A 1 540 ? 18.907 14.195 -21.925 1.00 91.31 540 GLU A C 1
ATOM 4301 O O . GLU A 1 540 ? 17.911 14.646 -21.364 1.00 91.31 540 GLU A O 1
ATOM 4306 N N . ILE A 1 541 ? 19.228 12.901 -21.853 1.00 91.25 541 ILE A N 1
ATOM 4307 C CA . ILE A 1 541 ? 18.446 11.914 -21.095 1.00 91.25 541 ILE A CA 1
ATOM 4308 C C . ILE A 1 541 ? 18.342 12.323 -19.616 1.00 91.25 541 ILE A C 1
ATOM 4310 O O . ILE A 1 541 ? 17.244 12.328 -19.055 1.00 91.25 541 ILE A O 1
ATOM 4314 N N . SER A 1 542 ? 19.435 12.799 -19.006 1.00 89.00 542 SER A N 1
ATOM 4315 C CA . SER A 1 542 ? 19.408 13.362 -17.647 1.00 89.00 542 SER A CA 1
ATOM 4316 C C . SER A 1 542 ? 18.510 14.607 -17.514 1.00 89.00 542 SER A C 1
ATOM 4318 O O . SER A 1 542 ? 17.914 14.824 -16.455 1.00 89.00 542 SER A O 1
ATOM 4320 N N . VAL A 1 543 ? 18.403 15.435 -18.560 1.00 90.31 543 VAL A N 1
ATOM 4321 C CA . VAL A 1 543 ? 17.526 16.623 -18.604 1.00 90.31 543 VAL A CA 1
ATOM 4322 C C . VAL A 1 543 ? 16.065 16.244 -18.868 1.00 90.31 543 VAL A C 1
ATOM 4324 O O . VAL A 1 543 ? 15.156 16.869 -18.326 1.00 90.31 543 VAL A O 1
ATOM 4327 N N . ILE A 1 544 ? 15.806 15.201 -19.654 1.00 91.88 544 ILE A N 1
ATOM 4328 C CA . ILE A 1 544 ? 14.462 14.663 -19.874 1.00 91.88 544 ILE A CA 1
ATOM 4329 C C . ILE A 1 544 ? 13.939 14.042 -18.574 1.00 91.88 544 ILE A C 1
ATOM 4331 O O . ILE A 1 544 ? 12.837 14.377 -18.141 1.00 91.88 544 ILE A O 1
ATOM 4335 N N . PHE A 1 545 ? 14.742 13.221 -17.889 1.00 90.88 545 PHE A N 1
ATOM 4336 C CA . PHE A 1 545 ? 14.342 12.571 -16.634 1.00 90.88 545 PHE A CA 1
ATOM 4337 C C . PHE A 1 545 ? 14.142 13.569 -15.484 1.00 90.88 545 PHE A C 1
ATOM 4339 O O . PHE A 1 545 ? 13.371 13.293 -14.567 1.00 90.88 545 PHE A O 1
ATOM 4346 N N . SER A 1 546 ? 14.786 14.743 -15.522 1.00 87.62 546 SER A N 1
ATOM 4347 C CA . SER A 1 546 ? 14.521 15.828 -14.564 1.00 87.62 546 SER A CA 1
ATOM 4348 C C . SER A 1 546 ? 13.286 16.674 -14.891 1.00 87.62 546 SER A C 1
ATOM 4350 O O . SER A 1 546 ? 12.846 17.452 -14.046 1.00 87.62 546 SER A O 1
ATOM 4352 N N . ARG A 1 547 ? 12.695 16.495 -16.080 1.00 89.38 547 ARG A N 1
ATOM 4353 C CA . ARG A 1 547 ? 11.446 17.136 -16.527 1.00 89.38 547 ARG A CA 1
ATOM 4354 C C . ARG A 1 547 ? 10.227 16.209 -16.475 1.00 89.38 547 ARG A C 1
ATOM 4356 O O . ARG A 1 547 ? 9.108 16.691 -16.670 1.00 89.38 547 ARG A O 1
ATOM 4363 N N . LEU A 1 548 ? 10.421 14.911 -16.226 1.00 90.62 548 LEU A N 1
ATOM 4364 C CA . LEU A 1 548 ? 9.347 13.989 -15.855 1.00 90.62 548 LEU A CA 1
ATOM 4365 C C . LEU A 1 548 ? 8.828 14.343 -14.454 1.00 90.62 548 LEU A C 1
ATOM 4367 O O . LEU A 1 548 ? 9.602 14.708 -13.574 1.00 90.62 548 LEU A O 1
ATOM 4371 N N . ARG A 1 549 ? 7.509 14.243 -14.257 1.00 85.88 549 ARG A N 1
ATOM 4372 C CA . ARG A 1 549 ? 6.854 14.546 -12.970 1.00 85.88 549 ARG A CA 1
ATOM 4373 C C . ARG A 1 549 ? 6.840 13.370 -11.993 1.00 85.88 549 ARG A C 1
ATOM 4375 O O . ARG A 1 549 ? 6.626 13.609 -10.813 1.00 85.88 549 ARG A O 1
ATOM 4382 N N . ALA A 1 550 ? 7.033 12.150 -12.492 1.00 85.44 550 ALA A N 1
ATOM 4383 C CA . ALA A 1 550 ? 7.022 10.916 -11.715 1.00 85.44 550 ALA A CA 1
ATOM 4384 C C . ALA A 1 550 ? 8.049 10.935 -10.574 1.00 85.44 550 ALA A C 1
ATOM 4386 O O . ALA A 1 550 ? 9.221 11.226 -10.814 1.00 85.44 550 ALA A O 1
ATOM 4387 N N . ASP A 1 551 ? 7.621 10.546 -9.368 1.00 81.19 551 ASP A N 1
ATOM 4388 C CA . ASP A 1 551 ? 8.507 10.232 -8.237 1.00 81.19 551 ASP A CA 1
ATOM 4389 C C . ASP A 1 551 ? 9.501 9.122 -8.603 1.00 81.19 551 ASP A C 1
ATOM 4391 O O . ASP A 1 551 ? 10.612 9.102 -8.085 1.00 81.19 551 ASP A O 1
ATOM 4395 N N . ARG A 1 552 ? 9.134 8.219 -9.527 1.00 88.88 552 ARG A N 1
ATOM 4396 C CA . ARG A 1 552 ? 9.943 7.051 -9.901 1.00 88.88 552 ARG A CA 1
ATOM 4397 C C . ARG A 1 552 ? 10.221 7.005 -11.397 1.00 88.88 552 ARG A C 1
ATOM 4399 O O . ARG A 1 552 ? 9.296 6.921 -12.206 1.00 88.88 552 ARG A O 1
ATOM 4406 N N . VAL A 1 553 ? 11.503 6.992 -11.757 1.00 93.19 553 VAL A N 1
ATOM 4407 C CA . VAL A 1 553 ? 11.975 6.801 -13.137 1.00 93.19 553 VAL A CA 1
ATOM 4408 C C . VAL A 1 553 ? 13.032 5.701 -13.140 1.00 93.19 553 VAL A C 1
ATOM 4410 O O . VAL A 1 553 ? 14.129 5.896 -12.618 1.00 93.19 553 VAL A O 1
ATOM 4413 N N . ILE A 1 554 ? 12.701 4.550 -13.725 1.00 94.56 554 ILE A N 1
ATOM 4414 C CA . ILE A 1 554 ? 13.596 3.397 -13.850 1.00 94.56 554 ILE A CA 1
ATOM 4415 C C . ILE A 1 554 ? 14.053 3.298 -15.305 1.00 94.56 554 ILE A C 1
ATOM 4417 O O . ILE A 1 554 ? 13.227 3.152 -16.205 1.00 94.56 554 ILE A O 1
ATOM 4421 N N . PHE A 1 555 ? 15.360 3.369 -15.541 1.00 95.69 555 PHE A N 1
ATOM 4422 C CA . PHE A 1 555 ? 15.959 3.253 -16.868 1.00 95.69 555 PHE A CA 1
ATOM 4423 C C . PHE A 1 555 ? 16.768 1.960 -16.987 1.00 95.69 555 PHE A C 1
ATOM 4425 O O . PHE A 1 555 ? 17.724 1.750 -16.243 1.00 95.69 555 PHE A O 1
ATOM 4432 N N . LEU A 1 556 ? 16.369 1.108 -17.928 1.00 96.25 556 LEU A N 1
ATOM 4433 C CA . LEU A 1 556 ? 16.986 -0.171 -18.260 1.00 96.25 556 LEU A CA 1
ATOM 4434 C C . LEU A 1 556 ? 17.651 -0.045 -19.637 1.00 96.25 556 LEU A C 1
ATOM 4436 O O . LEU A 1 556 ? 16.985 0.307 -20.612 1.00 96.25 556 LEU A O 1
ATOM 4440 N N . SER A 1 557 ? 18.954 -0.305 -19.721 1.00 93.12 557 SER A N 1
ATOM 4441 C CA . SER A 1 557 ? 19.752 -0.042 -20.927 1.00 93.12 557 SER A CA 1
ATOM 4442 C C . SER A 1 557 ? 20.572 -1.272 -21.327 1.00 93.12 557 SER A C 1
ATOM 4444 O O . SER A 1 557 ? 21.639 -1.527 -20.765 1.00 93.12 557 SER A O 1
ATOM 4446 N N . ASP A 1 558 ? 20.078 -2.025 -22.313 1.00 89.06 558 ASP A N 1
ATOM 4447 C CA . ASP A 1 558 ? 20.817 -3.083 -23.015 1.00 89.06 558 ASP A CA 1
ATOM 4448 C C . ASP A 1 558 ? 21.581 -2.462 -24.200 1.00 89.06 558 ASP A C 1
ATOM 4450 O O . ASP A 1 558 ? 21.267 -2.674 -25.372 1.00 89.06 558 ASP A O 1
ATOM 4454 N N . ALA A 1 559 ? 22.536 -1.584 -23.864 1.00 81.31 559 ALA A N 1
ATOM 4455 C CA . ALA A 1 559 ? 23.311 -0.804 -24.825 1.00 81.31 559 ALA A CA 1
ATOM 4456 C C . ALA A 1 559 ? 24.824 -0.905 -24.601 1.00 81.31 559 ALA A C 1
ATOM 4458 O O . ALA A 1 559 ? 25.330 -0.785 -23.484 1.00 81.31 559 ALA A O 1
ATOM 4459 N N . CYS A 1 560 ? 25.558 -1.080 -25.700 1.00 70.31 560 CYS A N 1
ATOM 4460 C CA . CYS A 1 560 ? 27.012 -1.223 -25.703 1.00 70.31 560 CYS A CA 1
ATOM 4461 C C . CYS A 1 560 ? 27.685 0.100 -26.076 1.00 70.31 560 CYS A C 1
ATOM 4463 O O . CYS A 1 560 ? 27.913 0.332 -27.261 1.00 70.31 560 CYS A O 1
ATOM 4465 N N . TYR A 1 561 ? 28.057 0.937 -25.103 1.00 68.06 561 TYR A N 1
ATOM 4466 C CA . TYR A 1 561 ? 28.787 2.183 -25.392 1.00 68.06 561 TYR A CA 1
ATOM 4467 C C . TYR A 1 561 ? 30.157 1.887 -26.025 1.00 68.06 561 TYR A C 1
ATOM 4469 O O . TYR A 1 561 ? 30.430 2.331 -27.132 1.00 68.06 561 TYR A O 1
ATOM 4477 N N . SER A 1 562 ? 30.976 1.022 -25.415 1.00 57.19 562 SER A N 1
ATOM 4478 C CA . SER A 1 562 ? 32.257 0.591 -26.008 1.00 57.19 562 SER A CA 1
ATOM 4479 C C . SER A 1 562 ? 32.131 -0.360 -27.219 1.00 57.19 562 SER A C 1
ATOM 4481 O O . SER A 1 562 ? 33.141 -0.808 -27.769 1.00 57.19 562 SER A O 1
ATOM 4483 N N . GLY A 1 563 ? 30.903 -0.714 -27.620 1.00 51.25 563 GLY A N 1
ATOM 4484 C CA . GLY A 1 563 ? 30.630 -1.731 -28.638 1.00 51.25 563 GLY A CA 1
ATOM 4485 C C . GLY A 1 563 ? 30.690 -1.204 -30.069 1.00 51.25 563 GLY A C 1
ATOM 4486 O O . GLY A 1 563 ? 31.312 -1.843 -30.917 1.00 51.25 563 GLY A O 1
ATOM 4487 N N . ALA A 1 564 ? 30.092 -0.039 -30.345 1.00 52.19 564 ALA A N 1
ATOM 4488 C CA . ALA A 1 564 ? 30.048 0.527 -31.698 1.00 52.19 564 ALA A CA 1
ATOM 4489 C C . ALA A 1 564 ? 31.460 0.782 -32.258 1.00 52.19 564 ALA A C 1
ATOM 4491 O O . ALA A 1 564 ? 31.777 0.333 -33.358 1.00 52.19 564 ALA A O 1
ATOM 4492 N N . SER A 1 565 ? 32.353 1.366 -31.452 1.00 48.50 565 SER A N 1
ATOM 4493 C CA . SER A 1 565 ? 33.767 1.597 -31.793 1.00 48.50 565 SER A CA 1
ATOM 4494 C C . SER A 1 565 ? 34.560 0.309 -32.071 1.00 48.50 565 SER A C 1
ATOM 4496 O O . SER A 1 565 ? 35.555 0.342 -32.787 1.00 48.50 565 SER A O 1
ATOM 4498 N N . ARG A 1 566 ? 34.138 -0.844 -31.526 1.00 50.19 566 ARG A N 1
ATOM 4499 C CA . ARG A 1 566 ? 34.785 -2.152 -31.756 1.00 50.19 566 ARG A CA 1
ATOM 4500 C C . ARG A 1 566 ? 34.186 -2.924 -32.936 1.00 50.19 566 ARG A C 1
ATOM 4502 O O . ARG A 1 566 ? 34.905 -3.681 -33.576 1.00 50.19 566 ARG A O 1
ATOM 4509 N N . ALA A 1 567 ? 32.897 -2.740 -33.223 1.00 44.44 567 ALA A N 1
ATOM 4510 C CA . ALA A 1 567 ? 32.195 -3.414 -34.319 1.00 44.44 567 ALA A CA 1
ATOM 4511 C C . ALA A 1 567 ? 32.214 -2.630 -35.648 1.00 44.44 567 ALA A C 1
ATOM 4513 O O . ALA A 1 567 ? 32.052 -3.233 -36.706 1.00 44.44 567 ALA A O 1
ATOM 4514 N N . GLY A 1 568 ? 32.391 -1.304 -35.602 1.00 45.91 568 GLY A N 1
ATOM 4515 C CA . GLY A 1 568 ? 32.436 -0.424 -36.777 1.00 45.91 568 GLY A CA 1
ATOM 4516 C C . GLY A 1 568 ? 33.829 0.082 -37.171 1.00 45.91 568 GLY A C 1
ATOM 4517 O O . GLY A 1 568 ? 33.979 0.603 -38.272 1.00 45.91 568 GLY A O 1
ATOM 4518 N N . GLY A 1 569 ? 34.845 -0.049 -36.309 1.00 53.06 569 GLY A N 1
ATOM 4519 C CA . GLY A 1 569 ? 36.149 0.592 -36.524 1.00 53.06 569 GLY A CA 1
ATOM 4520 C C . GLY A 1 569 ? 36.036 2.122 -36.554 1.00 53.06 569 GLY A C 1
ATOM 4521 O O . GLY A 1 569 ? 35.232 2.693 -35.812 1.00 53.06 569 GLY A O 1
ATOM 4522 N N . ASP A 1 570 ? 36.789 2.769 -37.452 1.00 52.47 570 ASP A N 1
ATOM 4523 C CA . ASP A 1 570 ? 36.900 4.237 -37.568 1.00 52.47 570 ASP A CA 1
ATOM 4524 C C . ASP A 1 570 ? 35.553 4.974 -37.729 1.00 52.47 570 ASP A C 1
ATOM 4526 O O . ASP A 1 570 ? 35.457 6.162 -37.430 1.00 52.47 570 ASP A O 1
ATOM 4530 N N . ILE A 1 571 ? 34.489 4.261 -38.124 1.00 53.31 571 ILE A N 1
ATOM 4531 C CA . ILE A 1 571 ? 33.103 4.748 -38.251 1.00 53.31 571 ILE A CA 1
ATOM 4532 C C . ILE A 1 571 ? 32.600 5.472 -36.980 1.00 53.31 571 ILE A C 1
ATOM 4534 O O . ILE A 1 571 ? 31.759 6.363 -37.086 1.00 53.31 571 ILE A O 1
ATOM 4538 N N . PHE A 1 572 ? 33.107 5.125 -35.790 1.00 52.00 572 PHE A N 1
ATOM 4539 C CA . PHE A 1 572 ? 32.729 5.759 -34.513 1.00 52.00 572 PHE A CA 1
ATOM 4540 C C . PHE A 1 572 ? 33.922 6.317 -33.723 1.00 52.00 572 PHE A C 1
ATOM 4542 O O . PHE A 1 572 ? 33.823 6.480 -32.507 1.00 52.00 572 PHE A O 1
ATOM 4549 N N . THR A 1 573 ? 35.068 6.564 -34.363 1.00 50.25 573 THR A N 1
ATOM 4550 C CA . THR A 1 573 ? 36.256 7.088 -33.669 1.00 50.25 573 THR A CA 1
ATOM 4551 C C . THR A 1 573 ? 36.984 8.133 -34.502 1.00 50.25 573 THR A C 1
ATOM 4553 O O . THR A 1 573 ? 37.927 7.820 -35.230 1.00 50.25 573 THR A O 1
ATOM 4556 N N . GLY A 1 574 ? 36.614 9.401 -34.313 1.00 46.06 574 GLY A N 1
ATOM 4557 C CA . GLY A 1 574 ? 37.475 10.515 -34.698 1.00 46.06 574 GLY A CA 1
ATOM 4558 C C . GLY A 1 574 ? 38.828 10.405 -33.983 1.00 46.06 574 GLY A C 1
ATOM 4559 O O . GLY A 1 574 ? 38.894 10.464 -32.757 1.00 46.06 574 GLY A O 1
ATOM 4560 N N . SER A 1 575 ? 39.899 10.213 -34.754 1.00 44.81 575 SER A N 1
ATOM 4561 C CA . SER A 1 575 ? 41.309 10.282 -34.336 1.00 44.81 575 SER A CA 1
ATOM 4562 C C . SER A 1 575 ? 41.684 9.582 -33.014 1.00 44.81 575 SER A C 1
ATOM 4564 O O . SER A 1 575 ? 42.052 10.216 -32.027 1.00 44.81 575 SER A O 1
ATOM 4566 N N . GLY A 1 576 ? 41.718 8.245 -33.030 1.00 44.94 576 GLY A N 1
ATOM 4567 C CA . GLY A 1 576 ? 42.643 7.463 -32.187 1.00 44.94 576 GLY A CA 1
ATOM 4568 C C . GLY A 1 576 ? 42.260 7.203 -30.722 1.00 44.94 576 GLY A C 1
ATOM 4569 O O . GLY A 1 576 ? 43.035 6.563 -30.008 1.00 44.94 576 GLY A O 1
ATOM 4570 N N . MET A 1 577 ? 41.085 7.635 -30.258 1.00 51.88 577 MET A N 1
ATOM 4571 C CA . MET A 1 577 ? 40.618 7.347 -28.895 1.00 51.88 577 MET A CA 1
ATOM 4572 C C . MET A 1 577 ? 40.298 5.858 -28.679 1.00 51.88 577 MET A C 1
ATOM 4574 O O . MET A 1 577 ? 39.487 5.260 -29.386 1.00 51.88 577 MET A O 1
ATOM 4578 N N . ARG A 1 578 ? 40.910 5.253 -27.652 1.00 50.09 578 ARG A N 1
ATOM 4579 C CA . ARG A 1 578 ? 40.603 3.885 -27.205 1.00 50.09 578 ARG A CA 1
ATOM 4580 C C . ARG A 1 578 ? 39.471 3.903 -26.178 1.00 50.09 578 ARG A C 1
ATOM 4582 O O . ARG A 1 578 ? 39.556 4.595 -25.169 1.00 50.09 578 ARG A O 1
ATOM 4589 N N . ALA A 1 579 ? 38.451 3.069 -26.387 1.00 50.78 579 ALA A N 1
ATOM 4590 C CA . ALA A 1 579 ? 37.350 2.845 -25.442 1.00 50.78 579 ALA A CA 1
ATOM 4591 C C . ALA A 1 579 ? 37.786 1.982 -24.231 1.00 50.78 579 ALA A C 1
ATOM 4593 O O . ALA A 1 579 ? 37.310 0.858 -24.037 1.00 50.78 579 ALA A O 1
ATOM 4594 N N . THR A 1 580 ? 38.764 2.486 -23.474 1.00 49.53 580 THR A N 1
ATOM 4595 C CA . THR A 1 580 ? 39.367 1.853 -22.286 1.00 49.53 580 THR A CA 1
ATOM 4596 C C . THR A 1 580 ? 39.283 2.712 -21.021 1.00 49.53 580 THR A C 1
ATOM 4598 O O . THR A 1 580 ? 39.597 2.211 -19.946 1.00 49.53 580 THR A O 1
ATOM 4601 N N . GLU A 1 581 ? 38.855 3.974 -21.132 1.00 56.00 581 GLU A N 1
ATOM 4602 C CA . GLU A 1 581 ? 38.816 4.949 -20.026 1.00 56.00 581 GLU A CA 1
ATOM 4603 C C . GLU A 1 581 ? 37.418 5.568 -19.806 1.00 56.00 581 GLU A C 1
ATOM 4605 O O . GLU A 1 581 ? 37.272 6.545 -19.076 1.00 56.00 581 GLU A O 1
ATOM 4610 N N . LEU A 1 582 ? 36.362 4.980 -20.386 1.00 65.62 582 LEU A N 1
ATOM 4611 C CA . LEU A 1 582 ? 34.981 5.444 -20.199 1.00 65.62 582 LEU A CA 1
ATOM 4612 C C . LEU A 1 582 ? 34.562 5.343 -18.726 1.00 65.62 582 LEU A C 1
ATOM 4614 O O . LEU A 1 582 ? 34.667 4.280 -18.112 1.00 65.62 582 LEU A O 1
ATOM 4618 N N . SER A 1 583 ? 34.038 6.430 -18.167 1.00 70.62 583 SER A N 1
ATOM 4619 C CA . SER A 1 583 ? 33.605 6.498 -16.774 1.00 70.62 583 SER A CA 1
ATOM 4620 C C . SER A 1 583 ? 32.098 6.288 -16.624 1.00 70.62 583 SER A C 1
ATOM 4622 O O . SER A 1 583 ? 31.309 6.910 -17.329 1.00 70.62 583 SER A O 1
ATOM 4624 N N . ASP A 1 584 ? 31.675 5.505 -15.627 1.00 79.25 584 ASP A N 1
ATOM 4625 C CA . ASP A 1 584 ? 30.255 5.300 -15.286 1.00 79.25 584 ASP A CA 1
ATOM 4626 C C . ASP A 1 584 ? 29.587 6.530 -14.617 1.00 79.25 584 ASP A C 1
ATOM 4628 O O . ASP A 1 584 ? 28.402 6.491 -14.283 1.00 79.25 584 ASP A O 1
ATOM 4632 N N . LYS A 1 585 ? 30.308 7.645 -14.414 1.00 81.38 585 LYS A N 1
ATOM 4633 C CA . LYS A 1 585 ? 29.794 8.874 -13.765 1.00 81.38 585 LYS A CA 1
ATOM 4634 C C . LYS A 1 585 ? 28.535 9.455 -14.425 1.00 81.38 585 LYS A C 1
ATOM 4636 O O . LYS A 1 585 ? 27.678 9.996 -13.724 1.00 81.38 585 LYS A O 1
ATOM 4641 N N . PHE A 1 586 ? 28.359 9.298 -15.741 1.00 79.88 586 PHE A N 1
ATOM 4642 C CA . PHE A 1 586 ? 27.140 9.760 -16.422 1.00 79.88 586 PHE A CA 1
ATOM 4643 C C . PHE A 1 586 ? 25.875 9.056 -15.899 1.00 79.88 586 PHE A C 1
ATOM 4645 O O . PHE A 1 586 ? 24.795 9.651 -15.882 1.00 79.88 586 PHE A O 1
ATOM 4652 N N . LEU A 1 587 ? 25.999 7.815 -15.415 1.00 84.00 587 LEU A N 1
ATOM 4653 C CA . LEU A 1 587 ? 24.901 7.068 -14.801 1.00 84.00 587 LEU A CA 1
ATOM 4654 C C . LEU A 1 587 ? 24.509 7.680 -13.446 1.00 84.00 587 LEU A C 1
ATOM 4656 O O . LEU A 1 587 ? 23.322 7.803 -13.157 1.00 84.00 587 LEU A O 1
ATOM 4660 N N . GLU A 1 588 ? 25.481 8.154 -12.656 1.00 84.19 588 GLU A N 1
ATOM 4661 C CA . GLU A 1 588 ? 25.248 8.875 -11.390 1.00 84.19 588 GLU A CA 1
ATOM 4662 C C . GLU A 1 588 ? 24.605 10.251 -11.612 1.00 84.19 588 GLU A C 1
ATOM 4664 O O . GLU A 1 588 ? 23.756 10.686 -10.829 1.00 84.19 588 GLU A O 1
ATOM 4669 N N . ARG A 1 589 ? 24.967 10.926 -12.712 1.00 83.81 589 ARG A N 1
ATOM 4670 C CA . ARG A 1 589 ? 24.319 12.163 -13.174 1.00 83.81 589 ARG A CA 1
ATOM 4671 C C . ARG A 1 589 ? 22.837 11.926 -13.485 1.00 83.81 589 ARG A C 1
ATOM 4673 O O . ARG A 1 589 ? 21.994 12.699 -13.028 1.00 83.81 589 ARG A O 1
ATOM 4680 N N . ILE A 1 590 ? 22.504 10.832 -14.171 1.00 84.12 590 ILE A N 1
ATOM 4681 C CA . ILE A 1 590 ? 21.117 10.454 -14.493 1.00 84.12 590 ILE A CA 1
ATOM 4682 C C . ILE A 1 590 ? 20.346 10.017 -13.234 1.00 84.12 590 ILE A C 1
ATOM 4684 O O . ILE A 1 590 ? 19.231 10.495 -13.002 1.00 84.12 590 ILE A O 1
ATOM 4688 N N . SER A 1 591 ? 20.947 9.191 -12.371 1.00 84.38 591 SER A N 1
ATOM 4689 C CA . SER A 1 591 ? 20.345 8.706 -11.116 1.00 84.38 591 SER A CA 1
ATOM 4690 C C . SER A 1 591 ? 20.363 9.731 -9.966 1.00 84.38 591 SER A C 1
ATOM 4692 O O . SER A 1 591 ? 20.115 9.378 -8.815 1.00 84.38 591 SER A O 1
ATOM 4694 N N . SER A 1 592 ? 20.693 10.997 -10.240 1.00 78.94 592 SER A N 1
ATOM 4695 C CA . SER A 1 592 ? 20.936 12.030 -9.219 1.00 78.94 592 SER A CA 1
ATOM 4696 C C . SER A 1 592 ? 19.683 12.546 -8.497 1.00 78.94 592 SER A C 1
ATOM 4698 O O . SER A 1 592 ? 19.800 13.166 -7.440 1.00 78.94 592 SER A O 1
ATOM 4700 N N . GLY A 1 593 ? 18.492 12.324 -9.060 1.00 71.12 593 GLY A N 1
ATOM 4701 C CA . GLY A 1 593 ? 17.217 12.741 -8.470 1.00 71.12 593 GLY A CA 1
ATOM 4702 C C . GLY A 1 593 ? 16.604 11.690 -7.544 1.00 71.12 593 GLY A C 1
ATOM 4703 O O . GLY A 1 593 ? 16.931 10.507 -7.637 1.00 71.12 593 GLY A O 1
ATOM 4704 N N . ARG A 1 594 ? 15.662 12.119 -6.692 1.00 74.00 594 ARG A N 1
ATOM 4705 C CA . ARG A 1 594 ? 14.796 11.205 -5.927 1.00 74.00 594 ARG A CA 1
ATOM 4706 C C . ARG A 1 594 ? 14.111 10.211 -6.872 1.00 74.00 594 ARG A C 1
ATOM 4708 O O . ARG A 1 594 ? 13.686 10.600 -7.957 1.00 74.00 594 ARG A O 1
ATOM 4715 N N . GLY A 1 595 ? 14.101 8.940 -6.467 1.00 77.31 595 GLY A N 1
ATOM 4716 C CA . GLY A 1 595 ? 13.461 7.822 -7.164 1.00 77.31 595 GLY A CA 1
ATOM 4717 C C . GLY A 1 595 ? 13.954 7.539 -8.589 1.00 77.31 595 GLY A C 1
ATOM 4718 O O . GLY A 1 595 ? 13.292 6.806 -9.326 1.00 77.31 595 GLY A O 1
ATOM 4719 N N . ARG A 1 596 ? 15.115 8.078 -8.993 1.00 89.12 596 ARG A N 1
ATOM 4720 C CA . ARG A 1 596 ? 15.752 7.731 -10.272 1.00 89.12 596 ARG A CA 1
ATOM 4721 C C . ARG A 1 596 ? 16.699 6.554 -10.102 1.00 89.12 596 ARG A C 1
ATOM 4723 O O . ARG A 1 596 ? 17.637 6.619 -9.311 1.00 89.12 596 ARG A O 1
ATOM 4730 N N . ILE A 1 597 ? 16.458 5.510 -10.884 1.00 91.62 597 ILE A N 1
ATOM 4731 C CA . ILE A 1 597 ? 17.194 4.248 -10.847 1.00 91.62 597 ILE A CA 1
ATOM 4732 C C . ILE A 1 597 ? 17.660 3.930 -12.263 1.00 91.62 597 ILE A C 1
ATOM 4734 O O . ILE A 1 597 ? 16.878 4.004 -13.211 1.00 91.62 597 ILE A O 1
ATOM 4738 N N . VAL A 1 598 ? 18.934 3.582 -12.413 1.00 92.75 598 VAL A N 1
ATOM 4739 C CA . VAL A 1 598 ? 19.529 3.192 -13.692 1.00 92.75 598 VAL A CA 1
ATOM 4740 C C . VAL A 1 598 ? 20.133 1.804 -13.552 1.00 92.75 598 VAL A C 1
ATOM 4742 O O . VAL A 1 598 ? 20.920 1.575 -12.635 1.00 92.75 598 VAL A O 1
ATOM 4745 N N . ILE A 1 599 ? 19.777 0.899 -14.465 1.00 92.75 599 ILE A N 1
ATOM 4746 C CA . ILE A 1 599 ? 20.360 -0.439 -14.588 1.00 92.75 599 ILE A CA 1
ATOM 4747 C C . ILE A 1 599 ? 20.853 -0.615 -16.027 1.00 92.75 599 ILE A C 1
ATOM 4749 O O . ILE A 1 599 ? 20.053 -0.630 -16.966 1.00 92.75 599 ILE A O 1
ATOM 4753 N N . THR A 1 600 ? 22.163 -0.739 -16.220 1.00 91.31 600 THR A N 1
ATOM 4754 C CA . THR A 1 600 ? 22.757 -1.028 -17.533 1.00 91.31 600 THR A CA 1
ATOM 4755 C C . THR A 1 600 ? 23.177 -2.489 -17.631 1.00 91.31 600 THR A C 1
ATOM 4757 O O . THR A 1 600 ? 23.537 -3.124 -16.640 1.00 91.31 600 THR A O 1
ATOM 4760 N N . ALA A 1 601 ? 23.166 -3.021 -18.850 1.00 84.62 601 ALA A N 1
ATOM 4761 C CA . ALA A 1 601 ? 23.615 -4.374 -19.151 1.00 84.62 601 ALA A CA 1
ATOM 4762 C C . ALA A 1 601 ? 25.120 -4.592 -18.953 1.00 84.62 601 ALA A C 1
ATOM 4764 O O . ALA A 1 601 ? 25.549 -5.722 -18.723 1.00 84.62 601 ALA A O 1
ATOM 4765 N N . ALA A 1 602 ? 25.906 -3.524 -19.065 1.00 78.88 602 ALA A N 1
ATOM 4766 C CA . ALA A 1 602 ? 27.359 -3.513 -18.998 1.00 78.88 602 ALA A CA 1
ATOM 4767 C C . ALA A 1 602 ? 27.838 -2.188 -18.374 1.00 78.88 602 ALA A C 1
ATOM 4769 O O . ALA A 1 602 ? 27.165 -1.161 -18.529 1.00 78.88 602 ALA A O 1
ATOM 4770 N N . GLY A 1 603 ? 29.003 -2.185 -17.718 1.00 72.88 603 GLY A N 1
ATOM 4771 C CA . GLY A 1 603 ? 29.730 -0.943 -17.411 1.00 72.88 603 GLY A CA 1
ATOM 4772 C C . GLY A 1 603 ? 30.280 -0.291 -18.684 1.00 72.88 603 GLY A C 1
ATOM 4773 O O . GLY A 1 603 ? 30.426 -0.957 -19.709 1.00 72.88 603 GLY A O 1
ATOM 4774 N N . ALA A 1 604 ? 30.604 1.003 -18.656 1.00 65.69 604 ALA A N 1
ATOM 4775 C CA . ALA A 1 604 ? 30.835 1.780 -19.881 1.00 65.69 604 ALA A CA 1
ATOM 4776 C C . ALA A 1 604 ? 31.946 1.230 -20.810 1.00 65.69 604 ALA A C 1
ATOM 4778 O O . ALA A 1 604 ? 31.799 1.278 -22.033 1.00 65.69 604 ALA A O 1
ATOM 4779 N N . ASN A 1 605 ? 33.021 0.653 -20.251 1.00 63.84 605 ASN A N 1
ATOM 4780 C CA . ASN A 1 605 ? 34.128 0.028 -21.004 1.00 63.84 605 ASN A CA 1
ATOM 4781 C C . ASN A 1 605 ? 33.848 -1.407 -21.503 1.00 63.84 605 ASN A C 1
ATOM 4783 O O . ASN A 1 605 ? 34.632 -1.944 -22.295 1.00 63.84 605 ASN A O 1
ATOM 4787 N N . GLN A 1 606 ? 32.764 -2.034 -21.039 1.00 71.31 606 GLN A N 1
ATOM 4788 C CA . GLN A 1 606 ? 32.337 -3.386 -21.412 1.00 71.31 606 GLN A CA 1
ATOM 4789 C C . GLN A 1 606 ? 31.331 -3.362 -22.580 1.00 71.31 606 GLN A C 1
ATOM 4791 O O . GLN A 1 606 ? 30.821 -2.312 -22.984 1.00 71.31 606 GLN A O 1
ATOM 4796 N N . THR A 1 607 ? 31.042 -4.544 -23.123 1.00 74.38 607 THR A N 1
ATOM 4797 C CA . THR A 1 607 ? 30.126 -4.759 -24.253 1.00 74.38 607 THR A CA 1
ATOM 4798 C C . THR A 1 607 ? 29.004 -5.699 -23.807 1.00 74.38 607 THR A C 1
ATOM 4800 O O . THR A 1 607 ? 29.302 -6.793 -23.329 1.00 74.38 607 THR A O 1
ATOM 4803 N N . SER A 1 608 ? 27.731 -5.313 -23.975 1.00 77.31 608 SER A N 1
ATOM 4804 C CA . SER A 1 608 ? 26.613 -6.260 -23.826 1.00 77.31 608 SER A CA 1
ATOM 4805 C C . SER A 1 608 ? 26.617 -7.267 -24.977 1.00 77.31 608 SER A C 1
ATOM 4807 O O . SER A 1 608 ? 26.920 -6.914 -26.119 1.00 77.31 608 SER A O 1
ATOM 4809 N N . GLN A 1 609 ? 26.327 -8.531 -24.681 1.00 78.44 609 GLN A N 1
ATOM 4810 C CA . GLN A 1 609 ? 26.458 -9.620 -25.646 1.00 78.44 609 GLN A CA 1
ATOM 4811 C C . GLN A 1 609 ? 25.107 -10.181 -26.091 1.00 78.44 609 GLN A C 1
ATOM 4813 O O . GLN A 1 609 ? 24.227 -10.476 -25.283 1.00 78.44 609 GLN A O 1
ATOM 4818 N N . GLU A 1 610 ? 24.985 -10.424 -27.393 1.00 81.12 610 GLU A N 1
ATOM 4819 C CA . GLU A 1 610 ? 23.912 -11.214 -27.994 1.00 81.12 610 GLU A CA 1
ATOM 4820 C C . GLU A 1 610 ? 24.289 -12.700 -28.021 1.00 81.12 610 GLU A C 1
ATOM 4822 O O . GLU A 1 610 ? 25.389 -13.053 -28.451 1.00 81.12 610 GLU A O 1
ATOM 4827 N N . LYS A 1 611 ? 23.380 -13.605 -27.626 1.00 83.19 611 LYS A N 1
ATOM 4828 C CA . LYS A 1 611 ? 23.670 -15.050 -27.626 1.00 83.19 611 LYS A CA 1
ATOM 4829 C C . LYS A 1 611 ? 22.622 -15.843 -28.397 1.00 83.19 611 LYS A C 1
ATOM 4831 O O . LYS A 1 611 ? 21.536 -16.120 -27.895 1.00 83.19 611 LYS A O 1
ATOM 4836 N N . LYS A 1 612 ? 22.982 -16.305 -29.601 1.00 82.62 612 LYS A N 1
ATOM 4837 C CA . LYS A 1 612 ? 22.094 -17.074 -30.500 1.00 82.62 612 LYS A CA 1
ATOM 4838 C C . LYS A 1 612 ? 21.462 -18.318 -29.855 1.00 82.62 612 LYS A C 1
ATOM 4840 O O . LYS A 1 612 ? 20.343 -18.661 -30.210 1.00 82.62 612 LYS A O 1
ATOM 4845 N N . SER A 1 613 ? 22.130 -18.965 -28.894 1.00 85.31 613 SER A N 1
ATOM 4846 C CA . SER A 1 613 ? 21.566 -20.116 -28.163 1.00 85.31 613 SER A CA 1
ATOM 4847 C C . SER A 1 613 ? 20.474 -19.744 -27.151 1.00 85.31 613 SER A C 1
ATOM 4849 O O . SER A 1 613 ? 19.712 -20.612 -26.748 1.00 85.31 613 SER A O 1
ATOM 4851 N N . LEU A 1 614 ? 20.411 -18.478 -26.723 1.00 85.38 614 LEU A N 1
ATOM 4852 C CA . LEU A 1 614 ? 19.307 -17.912 -25.937 1.00 85.38 614 LEU A CA 1
ATOM 4853 C C . LEU A 1 614 ? 18.283 -17.218 -26.852 1.00 85.38 614 LEU A C 1
ATOM 4855 O O . LEU A 1 614 ? 17.122 -17.059 -26.490 1.00 85.38 614 LEU A O 1
ATOM 4859 N N . GLY A 1 615 ? 18.721 -16.799 -28.045 1.00 88.50 615 GLY A N 1
ATOM 4860 C CA . GLY A 1 615 ? 17.925 -16.041 -29.005 1.00 88.50 615 GLY A CA 1
ATOM 4861 C C . GLY A 1 615 ? 17.558 -14.645 -28.502 1.00 88.50 615 GLY A C 1
ATOM 4862 O O . GLY A 1 615 ? 16.488 -14.165 -28.862 1.00 88.50 615 GLY A O 1
ATOM 4863 N N . HIS A 1 616 ? 18.388 -14.066 -27.633 1.00 90.88 616 HIS A N 1
ATOM 4864 C CA . HIS A 1 616 ? 18.179 -12.817 -26.898 1.00 90.88 616 HIS A CA 1
ATOM 4865 C C . HIS A 1 616 ? 19.541 -12.182 -26.548 1.00 90.88 616 HIS A C 1
ATOM 4867 O O . HIS A 1 616 ? 20.565 -12.885 -26.504 1.00 90.88 616 HIS A O 1
ATOM 4873 N N . GLY A 1 617 ? 19.557 -10.882 -26.253 1.00 90.81 617 GLY A N 1
ATOM 4874 C CA . GLY A 1 617 ? 20.623 -10.225 -25.494 1.00 90.81 617 GLY A CA 1
ATOM 4875 C C . GLY A 1 617 ? 20.742 -10.829 -24.092 1.00 90.81 617 GLY A C 1
ATOM 4876 O O . GLY A 1 617 ? 19.739 -11.185 -23.467 1.00 90.81 617 GLY A O 1
ATOM 4877 N N . ILE A 1 618 ? 21.967 -11.004 -23.586 1.00 92.12 618 ILE A N 1
ATOM 4878 C CA . ILE A 1 618 ? 22.198 -11.731 -22.327 1.00 92.12 618 ILE A CA 1
ATOM 4879 C C . ILE A 1 618 ? 21.571 -10.997 -21.135 1.00 92.12 618 ILE A C 1
ATOM 4881 O O . ILE A 1 618 ? 20.944 -11.645 -20.295 1.00 92.12 618 ILE A O 1
ATOM 4885 N N . PHE A 1 619 ? 21.664 -9.664 -21.076 1.00 94.06 619 PHE A N 1
ATOM 4886 C CA . PHE A 1 619 ? 20.996 -8.890 -20.027 1.00 94.06 619 PHE A CA 1
ATOM 4887 C C . PHE A 1 619 ? 19.479 -9.039 -20.103 1.00 94.06 619 PHE A C 1
ATOM 4889 O O . PHE A 1 619 ? 18.869 -9.414 -19.103 1.00 94.06 619 PHE A O 1
ATOM 4896 N N . THR A 1 620 ? 18.869 -8.838 -21.274 1.00 95.38 620 THR A N 1
ATOM 4897 C CA . THR A 1 620 ? 17.409 -8.943 -21.402 1.00 95.38 620 THR A CA 1
ATOM 4898 C C . THR A 1 620 ? 16.880 -10.356 -21.126 1.00 95.38 620 THR A C 1
ATOM 4900 O O . THR A 1 620 ? 15.848 -10.500 -20.469 1.00 95.38 620 THR A O 1
ATOM 4903 N N . TYR A 1 621 ? 17.608 -11.408 -21.514 1.00 96.00 621 TYR A N 1
ATOM 4904 C CA . TYR A 1 621 ? 17.270 -12.790 -21.152 1.00 96.00 621 TYR A CA 1
ATOM 4905 C C . TYR A 1 621 ? 17.182 -12.984 -19.628 1.00 96.00 621 TYR A C 1
ATOM 4907 O O . TYR A 1 621 ? 16.190 -13.511 -19.118 1.00 96.00 621 TYR A O 1
ATOM 4915 N N . PHE A 1 622 ? 18.193 -12.532 -18.879 1.00 97.06 622 PHE A N 1
ATOM 4916 C CA . PHE A 1 622 ? 18.184 -12.644 -17.420 1.00 97.06 622 PHE A CA 1
ATOM 4917 C C . PHE A 1 622 ? 17.195 -11.675 -16.758 1.00 97.06 622 PHE A C 1
ATOM 4919 O O . PHE A 1 622 ? 16.528 -12.068 -15.805 1.00 97.06 622 PHE A O 1
ATOM 4926 N N . LEU A 1 623 ? 17.008 -10.467 -17.290 1.00 97.12 623 LEU A N 1
ATOM 4927 C CA . LEU A 1 623 ? 16.008 -9.504 -16.818 1.00 97.12 623 LEU A CA 1
ATOM 4928 C C . LEU A 1 623 ? 14.599 -10.111 -16.857 1.00 97.12 623 LEU A C 1
ATOM 4930 O O . LEU A 1 623 ? 13.890 -10.093 -15.854 1.00 97.12 623 LEU A O 1
ATOM 4934 N N . LEU A 1 624 ? 14.214 -10.710 -17.987 1.00 96.94 624 LEU A N 1
ATOM 4935 C CA . LEU A 1 624 ? 12.900 -11.332 -18.154 1.00 96.94 624 LEU A CA 1
ATOM 4936 C C . LEU A 1 624 ? 12.712 -12.559 -17.254 1.00 96.94 624 LEU A C 1
ATOM 4938 O O . LEU A 1 624 ? 11.632 -12.735 -16.696 1.00 96.94 624 LEU A O 1
ATOM 4942 N N . ASN A 1 625 ? 13.745 -13.384 -17.067 1.00 96.38 625 ASN A N 1
ATOM 4943 C CA . ASN A 1 625 ? 13.683 -14.526 -16.148 1.00 96.38 625 ASN A CA 1
ATOM 4944 C C . ASN A 1 625 ? 13.584 -14.080 -14.680 1.00 96.38 625 ASN A C 1
ATOM 4946 O O . ASN A 1 625 ? 12.791 -14.634 -13.919 1.00 96.38 625 ASN A O 1
ATOM 4950 N N . GLY A 1 626 ? 14.342 -13.051 -14.293 1.00 96.56 626 GLY A N 1
ATOM 4951 C CA . GLY A 1 626 ? 14.297 -12.455 -12.961 1.00 96.56 626 GLY A CA 1
ATOM 4952 C C . GLY A 1 626 ? 12.911 -11.899 -12.633 1.00 96.56 626 GLY A C 1
ATOM 4953 O O . GLY A 1 626 ? 12.307 -12.312 -11.645 1.00 96.56 626 GLY A O 1
ATOM 4954 N N . LEU A 1 627 ? 12.365 -11.057 -13.519 1.00 95.62 627 LEU A N 1
ATOM 4955 C CA . LEU A 1 627 ? 11.029 -10.454 -13.395 1.00 95.62 627 LEU A CA 1
ATOM 4956 C C . LEU A 1 627 ? 9.877 -11.475 -13.421 1.00 95.62 627 LEU A C 1
ATOM 4958 O O . LEU A 1 627 ? 8.812 -11.213 -12.862 1.00 95.62 627 LEU A O 1
ATOM 4962 N N . LYS A 1 628 ? 10.081 -12.647 -14.036 1.00 94.31 628 LYS A N 1
ATOM 4963 C CA . LYS A 1 628 ? 9.139 -13.782 -14.008 1.00 94.31 628 LYS A CA 1
ATOM 4964 C C . LYS A 1 628 ? 9.302 -14.691 -12.780 1.00 94.31 628 LYS A C 1
ATOM 4966 O O . LYS A 1 628 ? 8.589 -15.684 -12.676 1.00 94.31 628 LYS A O 1
ATOM 4971 N N . GLY A 1 629 ? 10.189 -14.343 -11.844 1.00 93.06 629 GLY A N 1
ATOM 4972 C CA . GLY A 1 629 ? 10.304 -14.965 -10.521 1.00 93.06 629 GLY A CA 1
ATOM 4973 C C . GLY A 1 629 ? 11.678 -15.513 -10.157 1.00 93.06 629 GLY A C 1
ATOM 4974 O O . GLY A 1 629 ? 11.885 -15.867 -9.005 1.00 93.06 629 GLY A O 1
ATOM 4975 N N . ALA A 1 630 ? 12.657 -15.537 -11.067 1.00 95.88 630 ALA A N 1
ATOM 4976 C CA . ALA A 1 630 ? 14.004 -15.993 -10.708 1.00 95.88 630 ALA A CA 1
ATOM 4977 C C . ALA A 1 630 ? 14.769 -14.999 -9.799 1.00 95.88 630 ALA A C 1
ATOM 4979 O O . ALA A 1 630 ? 15.797 -15.367 -9.229 1.00 95.88 630 ALA A O 1
ATOM 4980 N N . ALA A 1 631 ? 14.269 -13.763 -9.661 1.00 95.19 631 ALA A N 1
ATOM 4981 C CA . ALA A 1 631 ? 14.786 -12.728 -8.761 1.00 95.19 631 ALA A CA 1
ATOM 4982 C C . ALA A 1 631 ? 13.914 -12.492 -7.508 1.00 95.19 631 ALA A C 1
ATOM 4984 O O . ALA A 1 631 ? 14.329 -11.733 -6.640 1.00 95.19 631 ALA A O 1
ATOM 4985 N N . ASP A 1 632 ? 12.745 -13.135 -7.396 1.00 94.75 632 ASP A N 1
ATOM 4986 C CA . ASP A 1 632 ? 11.844 -13.055 -6.232 1.00 94.75 632 ASP A CA 1
ATOM 4987 C C . ASP A 1 632 ? 12.489 -13.787 -5.042 1.00 94.75 632 ASP A C 1
ATOM 4989 O O . ASP A 1 632 ? 12.359 -15.000 -4.867 1.00 94.75 632 ASP A O 1
ATOM 4993 N N . ALA A 1 633 ? 13.310 -13.050 -4.291 1.00 90.81 633 ALA A N 1
ATOM 4994 C CA . ALA A 1 633 ? 14.182 -13.595 -3.254 1.00 90.81 633 ALA A CA 1
ATOM 4995 C C . ALA A 1 633 ? 13.486 -13.736 -1.890 1.00 90.81 633 ALA A C 1
ATOM 4997 O O . ALA A 1 633 ? 13.963 -14.488 -1.038 1.00 90.81 633 ALA A O 1
ATOM 4998 N N . ASN A 1 634 ? 12.380 -13.016 -1.674 1.00 90.38 634 ASN A N 1
ATOM 4999 C CA . ASN A 1 634 ? 11.612 -13.030 -0.430 1.00 90.38 634 ASN A CA 1
ATOM 5000 C C . ASN A 1 634 ? 10.290 -13.825 -0.530 1.00 90.38 634 ASN A C 1
ATOM 5002 O O . ASN A 1 634 ? 9.704 -14.142 0.506 1.00 90.38 634 ASN A O 1
ATOM 5006 N N . GLY A 1 635 ? 9.842 -14.181 -1.739 1.00 89.50 635 GLY A N 1
ATOM 5007 C CA . GLY A 1 635 ? 8.608 -14.920 -2.000 1.00 89.50 635 GLY A CA 1
ATOM 5008 C C . GLY A 1 635 ? 7.338 -14.061 -2.037 1.00 89.50 635 GLY A C 1
ATOM 5009 O O . GLY A 1 635 ? 6.238 -14.623 -2.062 1.00 89.50 635 GLY A O 1
ATOM 5010 N N . ASP A 1 636 ? 7.439 -12.725 -2.021 1.00 86.75 636 ASP A N 1
ATOM 5011 C CA . ASP A 1 636 ? 6.272 -11.828 -1.974 1.00 86.75 636 ASP A CA 1
ATOM 5012 C C . ASP A 1 636 ? 5.538 -11.694 -3.326 1.00 86.75 636 ASP A C 1
ATOM 5014 O O . ASP A 1 636 ? 4.397 -11.224 -3.376 1.00 86.75 636 ASP A O 1
ATOM 5018 N N . SER A 1 637 ? 6.114 -12.248 -4.404 1.00 90.06 637 SER A N 1
ATOM 5019 C CA . SER A 1 637 ? 5.591 -12.220 -5.781 1.00 90.06 637 SER A CA 1
ATOM 5020 C C . SER A 1 637 ? 5.646 -10.868 -6.489 1.00 90.06 637 SER A C 1
ATOM 5022 O O . SER A 1 637 ? 5.077 -10.708 -7.580 1.00 90.06 637 SER A O 1
ATOM 5024 N N . LEU A 1 638 ? 6.355 -9.911 -5.909 1.00 90.88 638 LEU A N 1
ATOM 5025 C CA . LEU A 1 638 ? 6.879 -8.735 -6.579 1.00 90.88 638 LEU A CA 1
ATOM 5026 C C . LEU A 1 638 ? 8.364 -8.971 -6.9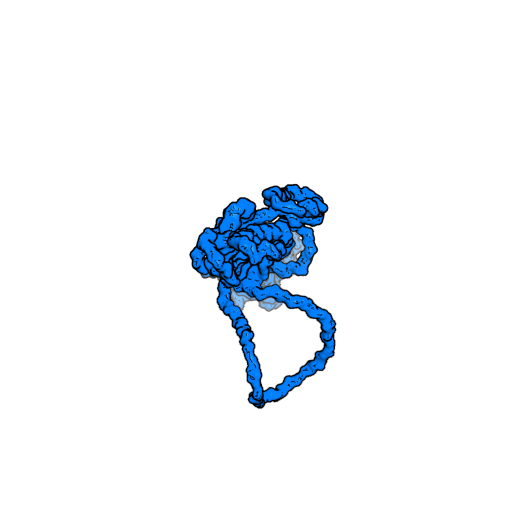06 1.00 90.88 638 LEU A C 1
ATOM 5028 O O . LEU A 1 638 ? 8.934 -10.010 -6.584 1.00 90.88 638 LEU A O 1
ATOM 5032 N N . VAL A 1 639 ? 8.978 -8.034 -7.623 1.00 92.69 639 VAL A N 1
ATOM 5033 C CA . VAL A 1 639 ? 10.431 -8.000 -7.830 1.00 92.69 639 VAL A CA 1
ATOM 5034 C C . VAL A 1 639 ? 10.878 -6.549 -7.727 1.00 92.69 639 VAL A C 1
ATOM 5036 O O . VAL A 1 639 ? 10.454 -5.710 -8.534 1.00 92.69 639 VAL A O 1
ATOM 5039 N N . ASP A 1 640 ? 11.706 -6.237 -6.733 1.00 92.56 640 ASP A N 1
ATOM 5040 C CA . ASP A 1 640 ? 12.265 -4.900 -6.558 1.00 92.56 640 ASP A CA 1
ATOM 5041 C C . ASP A 1 640 ? 13.553 -4.657 -7.368 1.00 92.56 640 ASP A C 1
ATOM 5043 O O . ASP A 1 640 ? 14.139 -5.561 -7.973 1.00 92.56 640 ASP A O 1
ATOM 5047 N N . THR A 1 641 ? 13.954 -3.388 -7.462 1.00 91.56 641 THR A N 1
ATOM 5048 C CA . THR A 1 641 ? 15.106 -2.956 -8.266 1.00 91.56 641 THR A CA 1
ATOM 5049 C C . THR A 1 641 ? 16.470 -3.393 -7.723 1.00 91.56 641 THR A C 1
ATOM 5051 O O . THR A 1 641 ? 17.434 -3.402 -8.484 1.00 91.56 641 THR A O 1
ATOM 5054 N N . GLU A 1 642 ? 16.562 -3.750 -6.444 1.00 91.56 642 GLU A N 1
ATOM 5055 C CA . GLU A 1 642 ? 17.755 -4.317 -5.812 1.00 91.56 642 GLU A CA 1
ATOM 5056 C C . GLU A 1 642 ? 17.780 -5.842 -6.013 1.00 91.56 642 GLU A C 1
ATOM 5058 O O . GLU A 1 642 ? 18.787 -6.388 -6.453 1.00 91.56 642 GLU A O 1
ATOM 5063 N N . GLU A 1 643 ? 16.651 -6.526 -5.813 1.00 94.75 643 GLU A N 1
ATOM 5064 C CA . GLU A 1 643 ? 16.470 -7.966 -6.057 1.00 94.75 643 GLU A CA 1
ATOM 5065 C C . GLU A 1 643 ? 16.806 -8.355 -7.505 1.00 94.75 643 GLU A C 1
ATOM 5067 O O . GLU A 1 643 ? 17.602 -9.271 -7.750 1.00 94.75 643 GLU A O 1
ATOM 5072 N N . ILE A 1 644 ? 16.271 -7.616 -8.486 1.00 96.12 644 ILE A N 1
ATOM 5073 C CA . ILE A 1 644 ? 16.596 -7.839 -9.901 1.00 96.12 644 ILE A CA 1
ATOM 5074 C C . ILE A 1 644 ? 18.069 -7.542 -10.200 1.00 96.12 644 ILE A C 1
ATOM 5076 O O . ILE A 1 644 ? 18.688 -8.277 -10.968 1.00 96.12 644 ILE A O 1
ATOM 5080 N N . TYR A 1 645 ? 18.667 -6.519 -9.579 1.00 95.00 645 TYR A N 1
ATOM 5081 C CA . TYR A 1 645 ? 20.082 -6.210 -9.774 1.00 95.00 645 TYR A CA 1
ATOM 5082 C C . TYR A 1 645 ? 20.985 -7.303 -9.191 1.00 95.00 645 TYR A C 1
ATOM 5084 O O . TYR A 1 645 ? 21.880 -7.777 -9.888 1.00 95.00 645 TYR A O 1
ATOM 5092 N N . GLN A 1 646 ? 20.716 -7.778 -7.974 1.00 95.38 646 GLN A N 1
ATOM 5093 C CA . GLN A 1 646 ? 21.457 -8.878 -7.350 1.00 95.38 646 GLN A CA 1
ATOM 5094 C C . GLN A 1 646 ? 21.336 -10.182 -8.149 1.00 95.38 646 GLN A C 1
ATOM 5096 O O . GLN A 1 646 ? 22.303 -10.939 -8.246 1.00 95.38 646 GLN A O 1
ATOM 5101 N N . TYR A 1 647 ? 20.183 -10.440 -8.776 1.00 97.06 647 TYR A N 1
ATOM 5102 C CA . TYR A 1 647 ? 20.028 -11.534 -9.735 1.00 97.06 647 TYR A CA 1
ATOM 5103 C C . TYR A 1 647 ? 20.908 -11.336 -10.983 1.00 97.06 647 TYR A C 1
ATOM 5105 O O . TYR A 1 647 ? 21.711 -12.207 -11.326 1.00 97.06 647 TYR A O 1
ATOM 5113 N N . LEU A 1 648 ? 20.807 -10.176 -11.641 1.00 96.12 648 LEU A N 1
ATOM 5114 C CA . LEU A 1 648 ? 21.550 -9.855 -12.866 1.00 96.12 648 LEU A CA 1
ATOM 5115 C C . LEU A 1 648 ? 23.071 -9.888 -12.641 1.00 96.12 648 LEU A C 1
ATOM 5117 O O . LEU A 1 648 ? 23.794 -10.522 -13.410 1.00 96.12 648 LEU A O 1
ATOM 5121 N N . ALA A 1 649 ? 23.555 -9.262 -11.565 1.00 94.94 649 ALA A N 1
ATOM 5122 C CA . ALA A 1 649 ? 24.965 -9.216 -11.179 1.00 94.94 649 ALA A CA 1
ATOM 5123 C C . ALA A 1 649 ? 25.532 -10.595 -10.809 1.00 94.94 649 ALA A C 1
ATOM 5125 O O . ALA A 1 649 ? 26.740 -10.809 -10.892 1.00 94.94 649 ALA A O 1
ATOM 5126 N N . ARG A 1 650 ? 24.673 -11.552 -10.441 1.00 95.25 650 ARG A N 1
ATOM 5127 C CA . ARG A 1 650 ? 25.066 -12.932 -10.147 1.00 95.25 650 ARG A CA 1
ATOM 5128 C C . ARG A 1 650 ? 25.068 -13.825 -11.386 1.00 95.25 650 ARG A C 1
ATOM 5130 O O . ARG A 1 650 ? 25.949 -14.673 -11.494 1.00 95.25 650 ARG A O 1
ATOM 5137 N N . GLU A 1 651 ? 24.117 -13.674 -12.310 1.00 95.75 651 GLU A N 1
ATOM 5138 C CA . GLU A 1 651 ? 23.976 -14.594 -13.452 1.00 95.75 651 GLU A CA 1
ATOM 5139 C C . GLU A 1 651 ? 24.650 -14.110 -14.752 1.00 95.75 651 GLU A C 1
ATOM 5141 O O . GLU A 1 651 ? 25.235 -14.929 -15.466 1.00 95.75 651 GLU A O 1
ATOM 5146 N N . ILE A 1 652 ? 24.668 -12.803 -15.050 1.00 93.75 652 ILE A N 1
ATOM 5147 C CA . ILE A 1 652 ? 25.294 -12.278 -16.282 1.00 93.75 652 ILE A CA 1
ATOM 5148 C C . ILE A 1 652 ? 26.814 -12.536 -16.316 1.00 93.75 652 ILE A C 1
ATOM 5150 O O . ILE A 1 652 ? 27.294 -13.052 -17.333 1.00 93.75 652 ILE A O 1
ATOM 5154 N N . PRO A 1 653 ? 27.598 -12.293 -15.241 1.00 91.69 653 PRO A N 1
ATOM 5155 C CA . PRO A 1 653 ? 29.037 -12.554 -15.283 1.00 91.69 653 PRO A CA 1
ATOM 5156 C C . PRO A 1 653 ? 29.372 -14.050 -15.380 1.00 91.69 653 PRO A C 1
ATOM 5158 O O . PRO A 1 653 ? 30.365 -14.412 -16.009 1.00 91.69 653 PRO A O 1
ATOM 5161 N N . LYS A 1 654 ? 28.523 -14.947 -14.852 1.00 92.38 654 LYS A N 1
ATOM 5162 C CA . LYS A 1 654 ? 28.658 -16.400 -15.083 1.00 92.38 654 LYS A CA 1
ATOM 5163 C C . LYS A 1 654 ? 28.423 -16.751 -16.554 1.00 92.38 654 LYS A C 1
ATOM 5165 O O . LYS A 1 654 ? 29.202 -17.492 -17.144 1.00 92.38 654 LYS A O 1
ATOM 5170 N N . ALA A 1 655 ? 27.356 -16.219 -17.153 1.00 89.88 655 ALA A N 1
ATOM 5171 C CA . ALA A 1 655 ? 26.939 -16.550 -18.516 1.00 89.88 655 ALA A CA 1
ATOM 5172 C C . ALA A 1 655 ? 27.856 -15.984 -19.618 1.00 89.88 655 ALA A C 1
ATOM 5174 O O . ALA A 1 655 ? 27.841 -16.504 -20.743 1.00 89.88 655 ALA A O 1
ATOM 5175 N N . THR A 1 656 ? 28.632 -14.943 -19.290 1.00 88.31 656 THR A N 1
ATOM 5176 C CA . THR A 1 656 ? 29.591 -14.252 -20.175 1.00 88.31 656 THR A CA 1
ATOM 5177 C C . THR A 1 656 ? 31.063 -14.534 -19.860 1.00 88.31 656 THR A C 1
ATOM 5179 O O . THR A 1 656 ? 31.934 -14.069 -20.589 1.00 88.31 656 THR A O 1
ATOM 5182 N N . GLY A 1 657 ? 31.376 -15.269 -18.786 1.00 87.62 657 GLY A N 1
ATOM 5183 C CA . GLY A 1 657 ? 32.764 -15.488 -18.364 1.00 87.62 657 GLY A CA 1
ATOM 5184 C C . GLY A 1 657 ? 33.459 -14.200 -17.904 1.00 87.62 657 GLY A C 1
ATOM 5185 O O . GLY A 1 657 ? 34.585 -13.933 -18.310 1.00 87.62 657 GLY A O 1
ATOM 5186 N N . GLN A 1 658 ? 32.774 -13.396 -17.082 1.00 85.75 658 GLN A N 1
ATOM 5187 C CA . GLN A 1 658 ? 33.209 -12.093 -16.544 1.00 85.75 658 GLN A CA 1
ATOM 5188 C C . GLN A 1 658 ? 33.418 -10.978 -17.593 1.00 85.75 658 GLN A C 1
ATOM 5190 O O . GLN A 1 658 ? 33.920 -9.904 -17.267 1.00 85.75 658 GLN A O 1
ATOM 5195 N N . GLN A 1 659 ? 33.006 -11.189 -18.848 1.00 82.00 659 GLN A N 1
ATOM 5196 C CA . GLN A 1 659 ? 33.141 -10.191 -19.920 1.00 82.00 659 GLN A CA 1
ATOM 5197 C C . GLN A 1 659 ? 32.086 -9.072 -19.853 1.00 82.00 659 GLN A C 1
ATOM 5199 O O . GLN A 1 659 ? 32.274 -8.013 -20.454 1.00 82.00 659 GLN A O 1
ATOM 5204 N N . GLN A 1 660 ? 30.987 -9.300 -19.131 1.00 84.25 660 GLN A N 1
ATOM 5205 C CA . GLN A 1 660 ? 29.877 -8.367 -18.977 1.00 84.25 660 GLN A CA 1
ATOM 5206 C C . GLN A 1 660 ? 29.415 -8.335 -17.514 1.00 84.25 660 GLN A C 1
ATOM 5208 O O . GLN A 1 660 ? 29.080 -9.373 -16.940 1.00 84.25 660 GLN A O 1
ATOM 5213 N N . THR A 1 661 ? 29.352 -7.135 -16.938 1.00 88.31 661 THR A N 1
ATOM 5214 C CA . THR A 1 661 ? 28.901 -6.879 -15.567 1.00 88.31 661 THR A CA 1
ATOM 5215 C C . THR A 1 661 ? 27.834 -5.782 -15.598 1.00 88.31 661 THR A C 1
ATOM 5217 O O . THR A 1 661 ? 28.135 -4.675 -16.045 1.00 88.31 661 THR A O 1
ATOM 5220 N N . PRO A 1 662 ? 26.592 -6.041 -15.150 1.00 90.75 662 PRO A N 1
ATOM 5221 C CA . PRO A 1 662 ? 25.568 -5.004 -15.104 1.00 90.75 662 PRO A CA 1
ATOM 5222 C C . PRO A 1 662 ? 25.912 -3.953 -14.043 1.00 90.75 662 PRO A C 1
ATOM 5224 O O . PRO A 1 662 ? 26.503 -4.283 -13.013 1.00 90.75 662 PRO A O 1
ATOM 5227 N N . VAL A 1 663 ? 25.511 -2.700 -14.266 1.00 90.44 663 VAL A N 1
ATOM 5228 C CA . VAL A 1 663 ? 25.741 -1.597 -13.317 1.00 90.44 663 VAL A CA 1
ATOM 5229 C C . VAL A 1 663 ? 24.411 -1.035 -12.838 1.00 90.44 663 VAL A C 1
ATOM 5231 O O . VAL A 1 663 ? 23.543 -0.705 -13.643 1.00 90.44 663 VAL A O 1
ATOM 5234 N N . TYR A 1 664 ? 24.276 -0.888 -11.521 1.00 91.56 664 TYR A N 1
ATOM 5235 C CA . TYR A 1 664 ? 23.154 -0.227 -10.858 1.00 91.56 664 TYR A CA 1
ATOM 5236 C C . TYR A 1 664 ? 23.596 1.120 -10.282 1.00 91.56 664 TYR A C 1
ATOM 5238 O O . TYR A 1 664 ? 24.613 1.198 -9.589 1.00 91.56 664 TYR A O 1
ATOM 5246 N N . LYS A 1 665 ? 22.829 2.184 -10.544 1.00 90.50 665 LYS A N 1
ATOM 5247 C CA . LYS A 1 665 ? 23.014 3.505 -9.925 1.00 90.50 665 LYS A CA 1
ATOM 5248 C C . LYS A 1 665 ? 21.682 4.073 -9.439 1.00 90.50 665 LYS A C 1
ATOM 5250 O O . LYS A 1 665 ? 20.689 4.110 -10.164 1.00 90.50 665 LYS A O 1
ATOM 5255 N N . SER A 1 666 ? 21.700 4.550 -8.201 1.00 87.69 666 SER A N 1
ATOM 5256 C CA . SER A 1 666 ? 20.603 5.209 -7.494 1.00 87.69 666 SER A CA 1
ATOM 5257 C C . SER A 1 666 ? 21.214 6.137 -6.441 1.00 87.69 666 SER A C 1
ATOM 5259 O O . SER A 1 666 ? 22.280 5.825 -5.908 1.00 87.69 666 SER A O 1
ATOM 5261 N N . ARG A 1 667 ? 20.585 7.286 -6.156 1.00 77.00 667 ARG A N 1
ATOM 5262 C CA . ARG A 1 667 ? 21.105 8.263 -5.174 1.00 77.00 667 ARG A CA 1
ATOM 5263 C C . ARG A 1 667 ? 20.175 8.517 -3.988 1.00 77.00 667 ARG A C 1
ATOM 5265 O O . ARG A 1 667 ? 20.657 8.640 -2.868 1.00 77.00 667 ARG A O 1
ATOM 5272 N N . TYR A 1 668 ? 18.865 8.603 -4.223 1.00 67.12 668 TYR A N 1
ATOM 5273 C CA . TYR A 1 668 ? 17.867 8.884 -3.184 1.00 67.12 668 TYR A CA 1
ATOM 5274 C C . TYR A 1 668 ? 16.606 8.042 -3.415 1.00 67.12 668 TYR A C 1
ATOM 5276 O O . TYR A 1 668 ? 15.677 8.463 -4.105 1.00 67.12 668 TYR A O 1
ATOM 5284 N N . VAL A 1 669 ? 16.582 6.840 -2.839 1.00 65.00 669 VAL A N 1
ATOM 5285 C CA . VAL A 1 669 ? 15.433 5.922 -2.846 1.00 65.00 669 VAL A CA 1
ATOM 5286 C C . VAL A 1 669 ? 15.058 5.636 -1.393 1.00 65.00 669 VAL A C 1
ATOM 5288 O O . VAL A 1 669 ? 15.731 4.888 -0.696 1.00 65.00 669 VAL A O 1
ATOM 5291 N N . GLU A 1 670 ? 14.005 6.303 -0.918 1.00 57.34 670 GLU A N 1
ATOM 5292 C CA . GLU A 1 670 ? 13.586 6.302 0.496 1.00 57.34 670 GLU A CA 1
ATOM 5293 C C . GLU A 1 670 ? 12.691 5.100 0.869 1.00 57.34 670 GLU A C 1
ATOM 5295 O O . GLU A 1 670 ? 12.377 4.899 2.040 1.00 57.34 670 GLU A O 1
ATOM 5300 N N . LYS A 1 671 ? 12.251 4.312 -0.122 1.00 65.75 671 LYS A N 1
ATOM 5301 C CA . LYS A 1 671 ? 11.373 3.132 0.003 1.00 65.75 671 LYS A CA 1
ATOM 5302 C C . LYS A 1 671 ? 11.711 2.122 -1.102 1.00 65.75 671 LYS A C 1
ATOM 5304 O O . LYS A 1 671 ? 12.149 2.557 -2.164 1.00 65.75 671 LYS A O 1
ATOM 5309 N N . LYS A 1 672 ? 11.451 0.816 -0.905 1.00 78.81 672 LYS A N 1
ATOM 5310 C CA . LYS A 1 672 ? 11.562 -0.203 -1.977 1.00 78.81 672 LYS A CA 1
ATOM 5311 C C . LYS A 1 672 ? 10.832 0.275 -3.248 1.00 78.81 672 LYS A C 1
ATOM 5313 O O . LYS A 1 672 ? 9.686 0.730 -3.176 1.00 78.81 672 LYS A O 1
ATOM 5318 N N . VAL A 1 673 ? 11.490 0.159 -4.402 1.00 84.19 673 VAL A N 1
ATOM 5319 C CA . VAL A 1 673 ? 10.911 0.446 -5.722 1.00 84.19 673 VAL A CA 1
ATOM 5320 C C . VAL A 1 673 ? 10.761 -0.868 -6.474 1.00 84.19 673 VAL A C 1
ATOM 5322 O O . VAL A 1 673 ? 11.743 -1.548 -6.750 1.00 84.19 673 VAL A O 1
ATOM 5325 N N . TYR A 1 674 ? 9.521 -1.212 -6.805 1.00 88.25 674 TYR A N 1
ATOM 5326 C CA . TYR A 1 674 ? 9.193 -2.435 -7.525 1.00 88.25 674 TYR A CA 1
ATOM 5327 C C . TYR A 1 674 ? 9.267 -2.212 -9.036 1.00 88.25 674 TYR A C 1
ATOM 5329 O O . TYR A 1 674 ? 8.728 -1.230 -9.550 1.00 88.25 674 TYR A O 1
ATOM 5337 N N . LEU A 1 675 ? 9.962 -3.117 -9.730 1.00 88.69 675 LEU A N 1
ATOM 5338 C CA . LEU A 1 675 ? 10.093 -3.134 -11.189 1.00 88.69 675 LEU A CA 1
ATOM 5339 C C . LEU A 1 675 ? 9.166 -4.172 -11.836 1.00 88.69 675 LEU A C 1
ATOM 5341 O O . LEU A 1 675 ? 8.794 -4.019 -13.001 1.00 88.69 675 LEU A O 1
ATOM 5345 N N . GLY A 1 676 ? 8.798 -5.221 -11.096 1.00 89.12 676 GLY A N 1
ATOM 5346 C CA . GLY A 1 676 ? 7.972 -6.303 -11.611 1.00 89.12 676 GLY A CA 1
ATOM 5347 C C . GLY A 1 676 ? 7.053 -6.967 -10.593 1.00 89.12 676 GLY A C 1
ATOM 5348 O O . GLY A 1 676 ? 7.085 -6.706 -9.391 1.00 89.12 676 GLY A O 1
ATOM 5349 N N . THR A 1 677 ? 6.254 -7.889 -11.120 1.00 89.94 677 THR A N 1
ATOM 5350 C CA . THR A 1 677 ? 5.549 -8.941 -10.385 1.00 89.94 677 THR A CA 1
ATOM 5351 C C . THR A 1 677 ? 5.720 -10.272 -11.110 1.00 89.94 677 THR A C 1
ATOM 5353 O O . THR A 1 677 ? 5.779 -10.318 -12.340 1.00 89.94 677 THR A O 1
ATOM 5356 N N . THR A 1 678 ? 5.777 -11.362 -10.348 1.00 89.94 678 THR A N 1
ATOM 5357 C CA . THR A 1 678 ? 5.949 -12.728 -10.863 1.00 89.94 678 THR A CA 1
ATOM 5358 C C . THR A 1 678 ? 4.641 -13.348 -11.362 1.00 89.94 678 THR A C 1
ATOM 5360 O O . THR A 1 678 ? 4.646 -14.408 -11.987 1.00 89.94 678 THR A O 1
ATOM 5363 N N . LYS A 1 679 ? 3.499 -12.686 -11.119 1.00 87.19 679 LYS A N 1
ATOM 5364 C CA . LYS A 1 679 ? 2.150 -13.183 -11.425 1.00 87.19 679 LYS A CA 1
ATOM 5365 C C . LYS A 1 679 ? 1.486 -12.328 -12.516 1.00 87.19 679 LYS A C 1
ATOM 5367 O O . LYS A 1 679 ? 1.416 -11.110 -12.354 1.00 87.19 679 LYS A O 1
ATOM 5372 N N . PRO A 1 680 ? 0.950 -12.918 -13.604 1.00 83.44 680 PRO A N 1
ATOM 5373 C CA . PRO A 1 680 ? 0.264 -12.161 -14.651 1.00 83.44 680 PRO A CA 1
ATOM 5374 C C . PRO A 1 680 ? -0.935 -11.355 -14.120 1.00 83.44 680 PRO A C 1
ATOM 5376 O O . PRO A 1 680 ? -1.963 -11.927 -13.761 1.00 83.44 680 PRO A O 1
ATOM 5379 N N . GLY A 1 681 ? -0.832 -10.023 -14.091 1.00 73.56 681 GLY A N 1
ATOM 5380 C CA . GLY A 1 681 ? -1.844 -9.142 -13.494 1.00 73.56 681 GLY A CA 1
ATOM 5381 C C . GLY A 1 681 ? -1.704 -8.898 -11.991 1.00 73.56 681 GLY A C 1
ATOM 5382 O O . GLY A 1 681 ? -2.668 -8.449 -11.372 1.00 73.56 681 GLY A O 1
ATOM 5383 N N . GLY A 1 682 ? -0.542 -9.184 -11.398 1.00 66.62 682 GLY A N 1
ATOM 5384 C CA . GLY A 1 682 ? -0.210 -8.716 -10.054 1.00 66.62 682 GLY A CA 1
ATOM 5385 C C . GLY A 1 682 ? -0.137 -7.185 -9.981 1.00 66.62 682 GLY A C 1
ATOM 5386 O O . GLY A 1 682 ? 0.133 -6.506 -10.972 1.00 66.62 682 GLY A O 1
ATOM 5387 N N . ASN A 1 683 ? -0.384 -6.629 -8.796 1.00 68.56 683 ASN A N 1
ATOM 5388 C CA . ASN A 1 683 ? -0.228 -5.199 -8.543 1.00 68.56 683 ASN A CA 1
ATOM 5389 C C . ASN A 1 683 ? 1.190 -4.934 -8.016 1.00 68.56 683 ASN A C 1
ATOM 5391 O O . ASN A 1 683 ? 1.588 -5.579 -7.055 1.00 68.56 683 ASN A O 1
ATOM 5395 N N . MET A 1 684 ? 1.931 -3.988 -8.604 1.00 74.25 684 MET A N 1
ATOM 5396 C CA . MET A 1 684 ? 3.274 -3.607 -8.124 1.00 74.25 684 MET A CA 1
ATOM 5397 C C . MET A 1 684 ? 3.263 -2.689 -6.892 1.00 74.25 684 MET A C 1
ATOM 5399 O O . MET A 1 684 ? 4.319 -2.244 -6.443 1.00 74.25 684 MET A O 1
ATOM 5403 N N . ASP A 1 685 ? 2.089 -2.369 -6.349 1.00 67.44 685 ASP A N 1
ATOM 5404 C CA . ASP A 1 685 ? 1.987 -1.706 -5.054 1.00 67.44 685 ASP A CA 1
ATOM 5405 C C . ASP A 1 685 ? 2.017 -2.753 -3.918 1.00 67.44 685 ASP A C 1
ATOM 5407 O O . ASP A 1 685 ? 1.047 -3.508 -3.788 1.00 67.44 685 ASP A O 1
ATOM 5411 N N . PRO A 1 686 ? 3.074 -2.819 -3.079 1.00 58.38 686 PRO A N 1
ATOM 5412 C CA . PRO A 1 686 ? 3.162 -3.779 -1.966 1.00 58.38 686 PRO A CA 1
ATOM 5413 C C . PRO A 1 686 ? 2.040 -3.587 -0.936 1.00 58.38 686 PRO A C 1
ATOM 5415 O O . PRO A 1 686 ? 1.648 -4.518 -0.237 1.00 58.38 686 PRO A O 1
ATOM 5418 N N . ASP A 1 687 ? 1.474 -2.380 -0.884 1.00 54.91 687 ASP A N 1
ATOM 5419 C CA . ASP A 1 687 ? 0.393 -1.988 0.012 1.00 54.91 687 ASP A CA 1
ATOM 5420 C C . ASP A 1 687 ? -0.996 -2.483 -0.466 1.00 54.91 687 ASP A C 1
ATOM 5422 O O . ASP A 1 687 ? -2.032 -2.186 0.156 1.00 54.91 687 ASP A O 1
ATOM 5426 N N . TYR A 1 688 ? -1.050 -3.227 -1.581 1.00 56.91 688 TYR A N 1
ATOM 5427 C CA . TYR A 1 688 ? -2.266 -3.795 -2.160 1.00 56.91 688 TYR A CA 1
ATOM 5428 C C . TYR A 1 688 ? -2.706 -5.082 -1.444 1.00 56.91 688 TYR A C 1
ATOM 5430 O O . TYR A 1 688 ? -2.504 -6.202 -1.911 1.00 56.91 688 TYR A O 1
ATOM 5438 N N . LYS A 1 689 ? -3.406 -4.912 -0.320 1.00 51.38 689 LYS A N 1
ATOM 5439 C CA . LYS A 1 689 ? -4.243 -5.964 0.278 1.00 51.38 689 LYS A CA 1
ATOM 5440 C C . LYS A 1 689 ? -5.569 -6.031 -0.509 1.00 51.38 689 LYS A C 1
ATOM 5442 O O . LYS A 1 689 ? -6.380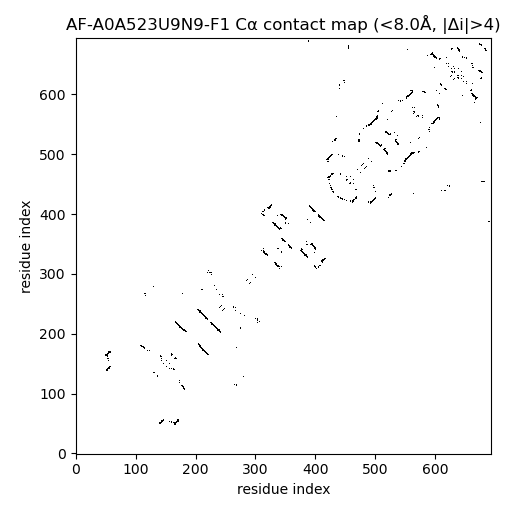 -5.109 -0.359 1.00 51.38 689 LYS A O 1
ATOM 5447 N N . PRO A 1 690 ? -5.817 -7.054 -1.358 1.00 48.91 690 PRO A N 1
ATOM 5448 C CA . PRO A 1 690 ? -7.083 -7.170 -2.077 1.00 48.91 690 PRO A CA 1
ATOM 5449 C C . PRO A 1 690 ? -8.235 -7.365 -1.088 1.00 48.91 690 PRO A C 1
ATOM 5451 O O . PRO A 1 690 ? -8.083 -8.034 -0.063 1.00 48.91 690 PRO A O 1
ATOM 5454 N N . ALA A 1 691 ? -9.407 -6.812 -1.406 1.00 41.25 691 ALA A N 1
ATOM 5455 C CA . ALA A 1 691 ? -10.610 -7.094 -0.631 1.00 41.25 691 ALA A CA 1
ATOM 5456 C C . ALA A 1 691 ? -10.890 -8.613 -0.641 1.00 41.25 691 ALA A C 1
ATOM 5458 O O . ALA A 1 691 ? -10.724 -9.251 -1.688 1.00 41.25 691 ALA A O 1
ATOM 5459 N N . PRO A 1 692 ? -11.306 -9.214 0.491 1.00 40.44 692 PRO A N 1
ATOM 5460 C CA . PRO A 1 692 ? -11.663 -10.626 0.518 1.00 40.44 692 PRO A CA 1
ATOM 5461 C C . PRO A 1 692 ? -12.786 -10.887 -0.491 1.00 40.44 692 PRO A C 1
ATOM 5463 O O . PRO A 1 692 ? -13.749 -10.119 -0.566 1.00 40.44 692 PRO A O 1
ATOM 5466 N N . LYS A 1 693 ? -12.659 -11.967 -1.272 1.00 37.75 693 LYS A N 1
ATOM 5467 C CA . LYS A 1 693 ? -13.730 -12.401 -2.175 1.00 37.75 693 LYS A CA 1
ATOM 5468 C C . LYS A 1 693 ? -14.991 -12.671 -1.345 1.00 37.75 693 LYS A C 1
ATOM 5470 O O . LYS A 1 693 ? -14.899 -13.321 -0.304 1.00 37.75 693 LYS A O 1
ATOM 5475 N N . LYS A 1 694 ? -16.117 -12.119 -1.802 1.00 33.44 694 LYS A N 1
ATOM 5476 C CA . LYS A 1 694 ? -17.457 -12.450 -1.302 1.00 33.44 694 LYS A CA 1
ATOM 5477 C C . LYS A 1 694 ? -17.877 -13.833 -1.790 1.00 33.44 694 LYS A C 1
ATOM 5479 O O . LYS A 1 694 ? -17.405 -14.206 -2.888 1.00 33.44 694 LYS A O 1
#

Nearest PDB structures (foldseek):
  4be5-assembly1_A  TM=3.963E-01  e=1.874E-03  Vibrio cholerae MJ-1236
  4kkq-assembly1_B  TM=3.957E-01  e=4.379E-03  Vibrio cholerae MJ-1236
  2ibb-assembly1_A  TM=4.157E-01  e=1.940E-01  Drosophila melanogaster
  2ibg-assembly4_D  TM=4.124E-01  e=3.416E-01  Drosophila melanogaster
  6zlx-assembly1_A  TM=3.369E-01  e=1.940E-01  Homo sapiens

Secondary structure (DSSP, 8-state):
-GGGG--S---THHHHHHHHHHHHHHHHHHH---SSTTSSTTS-SS-----EEE----------PPPPPPP-------------------------PPP-PPPPPPP----B---SS-HHHHHHHHHHHHHH-HHHHHHEEEPPPP-SS---HHHHHHHHHHTT-SEEEEEEEEEEEEEEEEEE-----SS-SSS-PPPGGGSPEEEEEEEEEEEEEEEETTT-SEEEEEEEEEEEEEEE-TTTTT----SS----SS--HHHHHHHHHHHHHHHHHHHHHHHHHIIIIIHHHHTTSHHHHHHH------PPPEEEEEESPTTEEE--SEEEEEEEEE-SS-EEEEEEEETTEEEEEEE-TTGGGS------TT----EEEEEEEE--SEEEEEEEEEEETT--EEEEEEEEEE------EEEEEEE-S--SSSPPPPSSHHHHHHHHHHHHHHTS---GGGEEEEEGGG--HHHHHHIIIIIIHHH--TT-EEEEEEEEEEEEEE-TT-TTSSSEEEEE--TT---STTHHHHSEEHHHHHHHHTT---SEEEEEEEEEHHHHHHHSGGGG-GGG--TT---THHHHHHTTSBTEEEEESS-TTS---EETTTTEEHHHHHHHHIIIIIT--SSSSEEEHHHHHHHHHHHHHHHHTTS---EEEESB--S--EEEESSTT--S-TT--PPPP-